Protein AF-A0A7F8RNU0-F1 (afdb_monomer)

Radius of gyration: 27.15 Å; Cα contacts (8 Å, |Δi|>4): 788; chains: 1; bounding box: 75×81×70 Å

Mean predicted aligned error: 13.47 Å

InterPro domains:
  IPR001680 WD40 repeat [PS50082] (2-45)
  IPR001680 WD40 repeat [SM00320] (1-36)
  IPR001680 WD40 repeat [SM00320] (39-79)
  IPR001680 WD40 repeat [SM00320] (93-129)
  IPR011990 Tetratricopeptide-like helical domain superfamily [G3DSA:1.25.40.10] (278-397)
  IPR011990 Tetratricopeptide-like helical domain superfamily [SSF48452] (275-382)
  IPR015943 WD40/YVTN repeat-like-containing domain superfamily [G3DSA:2.130.10.10] (1-255)
  IPR019734 Tetratricopeptide repeat [SM00028] (278-311)
  IPR019734 Tetratricopeptide repeat [SM00028] (312-348)
  IPR019734 Tetratricopeptide repeat [SM00028] (349-382)
  IPR036322 WD40-repeat-containing domain superfamily [SSF50978] (3-226)
  IPR045151 DDB1- and CUL4-associated factor 8-like [PTHR15574] (1-467)

Structure (mmCIF, N/CA/C/O backbone):
data_AF-A0A7F8RNU0-F1
#
_entry.id   AF-A0A7F8RNU0-F1
#
loop_
_atom_site.group_PDB
_atom_site.id
_atom_site.type_symbol
_atom_site.label_atom_id
_atom_site.label_alt_id
_atom_site.label_comp_id
_atom_site.label_asym_id
_atom_site.label_entity_id
_atom_site.label_seq_id
_atom_site.pdbx_PDB_ins_code
_atom_site.Cartn_x
_atom_site.Cartn_y
_atom_site.Cartn_z
_atom_site.occupancy
_atom_site.B_iso_or_equiv
_atom_site.auth_seq_id
_atom_site.auth_comp_id
_atom_site.auth_asym_id
_atom_site.auth_atom_id
_atom_site.pdbx_PDB_model_num
ATOM 1 N N . MET A 1 1 ? -29.203 -12.221 20.065 1.00 79.94 1 MET A N 1
ATOM 2 C CA . MET A 1 1 ? -28.658 -11.091 20.842 1.00 79.94 1 MET A CA 1
ATOM 3 C C . MET A 1 1 ? -29.037 -9.826 20.106 1.00 79.94 1 MET A C 1
ATOM 5 O O . MET A 1 1 ? -28.846 -9.784 18.897 1.00 79.94 1 MET A O 1
ATOM 9 N N . HIS A 1 2 ? -29.593 -8.843 20.807 1.00 87.38 2 HIS A N 1
ATOM 10 C CA . HIS A 1 2 ? -29.792 -7.504 20.264 1.00 87.38 2 HIS A CA 1
ATOM 11 C C . HIS A 1 2 ? -28.558 -6.674 20.630 1.00 87.38 2 HIS A C 1
ATOM 13 O O . HIS A 1 2 ? -28.240 -6.562 21.807 1.00 87.38 2 HIS A O 1
ATOM 19 N N . THR A 1 3 ? -27.834 -6.134 19.648 1.00 90.38 3 THR A N 1
ATOM 20 C CA . THR A 1 3 ? -26.552 -5.442 19.896 1.00 90.38 3 THR A CA 1
ATOM 21 C C . THR A 1 3 ? -26.722 -4.040 20.478 1.00 90.38 3 THR A C 1
ATOM 23 O O . THR A 1 3 ? -25.740 -3.430 20.885 1.00 90.38 3 THR A O 1
ATOM 26 N N . GLY A 1 4 ? -27.938 -3.486 20.465 1.00 93.38 4 GLY A N 1
ATOM 27 C CA . GLY A 1 4 ? -28.230 -2.146 20.986 1.00 93.38 4 GLY A CA 1
ATOM 28 C C . GLY A 1 4 ? -27.726 -0.992 20.111 1.00 93.38 4 GLY A C 1
ATOM 29 O O . GLY A 1 4 ? -27.925 0.163 20.477 1.00 93.38 4 GLY A O 1
ATOM 30 N N . HIS A 1 5 ? -27.090 -1.281 18.972 1.00 97.00 5 HIS A N 1
ATOM 31 C CA . HIS A 1 5 ? -26.691 -0.256 18.010 1.00 97.00 5 HIS A CA 1
ATOM 32 C C . HIS A 1 5 ? -27.904 0.317 17.274 1.00 97.00 5 HIS A C 1
ATOM 34 O O . HIS A 1 5 ? -28.829 -0.420 16.930 1.00 97.00 5 HIS A O 1
ATOM 40 N N . THR A 1 6 ? -27.884 1.621 17.002 1.00 96.88 6 THR A N 1
ATOM 41 C CA . THR A 1 6 ? -28.970 2.321 16.285 1.00 96.88 6 THR A CA 1
ATOM 42 C C . THR A 1 6 ? -28.672 2.543 14.802 1.00 96.88 6 THR A C 1
ATOM 44 O O . THR A 1 6 ? -29.511 3.072 14.075 1.00 96.88 6 THR A O 1
ATOM 47 N N . ALA A 1 7 ? -27.487 2.141 14.340 1.00 96.50 7 ALA A N 1
ATOM 48 C CA . ALA A 1 7 ? -27.048 2.276 12.957 1.00 96.50 7 ALA A CA 1
ATOM 49 C C . ALA A 1 7 ? -26.120 1.114 12.546 1.00 96.50 7 ALA A C 1
ATOM 51 O O . ALA A 1 7 ? -25.804 0.238 13.352 1.00 96.50 7 ALA A O 1
ATOM 52 N N . ASN A 1 8 ? -25.685 1.099 11.280 1.00 95.69 8 ASN A N 1
ATOM 53 C CA . ASN A 1 8 ? -24.896 0.004 10.703 1.00 95.69 8 ASN A CA 1
ATOM 54 C C . ASN A 1 8 ? -23.629 -0.304 11.513 1.00 95.69 8 ASN A C 1
ATOM 56 O O . ASN A 1 8 ? -22.833 0.588 11.806 1.00 95.69 8 ASN A O 1
ATOM 60 N N . ILE A 1 9 ? -23.413 -1.586 11.804 1.00 96.12 9 ILE A N 1
ATOM 61 C CA . ILE A 1 9 ? -22.191 -2.082 12.441 1.00 96.12 9 ILE A CA 1
ATOM 62 C C . ILE A 1 9 ? -21.111 -2.223 11.368 1.00 96.12 9 ILE A C 1
ATOM 64 O O . ILE A 1 9 ? -21.316 -2.918 10.375 1.00 96.12 9 ILE A O 1
ATOM 68 N N . PHE A 1 10 ? -19.962 -1.577 11.565 1.00 94.38 10 PHE A N 1
ATOM 69 C CA . PHE A 1 10 ? -18.853 -1.610 10.604 1.00 94.38 10 PHE A CA 1
ATOM 70 C C . PHE A 1 10 ? -17.757 -2.602 10.983 1.00 94.38 10 PHE A C 1
ATOM 72 O O . PHE A 1 10 ? -17.038 -3.086 10.111 1.00 94.38 10 PHE A O 1
ATOM 79 N N . SER A 1 11 ? -17.609 -2.914 12.271 1.00 95.69 11 SER A N 1
ATOM 80 C CA . SER A 1 11 ? -16.560 -3.815 12.732 1.00 95.69 11 SER A CA 1
ATOM 81 C C . SER A 1 11 ? -17.026 -4.665 13.898 1.00 95.69 11 SER A C 1
ATOM 83 O O . SER A 1 11 ? -17.658 -4.175 14.831 1.00 95.69 11 SER A O 1
ATOM 85 N N . VAL A 1 12 ? -16.636 -5.936 13.858 1.00 95.44 12 VAL A N 1
ATOM 86 C CA . VAL A 1 12 ? -16.916 -6.935 14.888 1.00 95.44 12 VAL A CA 1
ATOM 87 C C . VAL A 1 12 ? -15.641 -7.736 15.146 1.00 95.44 12 VAL A C 1
ATOM 89 O O . VAL A 1 12 ? -14.986 -8.174 14.195 1.00 95.44 12 VAL A O 1
ATOM 92 N N . LYS A 1 13 ? -15.261 -7.917 16.413 1.00 95.81 13 LYS A N 1
ATOM 93 C CA . LYS A 1 13 ? -14.091 -8.712 16.815 1.00 95.81 13 LYS A CA 1
ATOM 94 C C . LYS A 1 13 ? -14.365 -9.488 18.095 1.00 95.81 13 LYS A C 1
ATOM 96 O O . LYS A 1 13 ? -14.927 -8.944 19.036 1.00 95.81 13 LYS A O 1
ATOM 101 N N . PHE A 1 14 ? -13.909 -10.735 18.141 1.00 95.50 14 PHE A N 1
ATOM 102 C CA . PHE A 1 14 ? -13.801 -11.466 19.397 1.00 95.50 14 PHE A CA 1
ATOM 103 C C . PHE A 1 14 ? -12.598 -10.963 20.188 1.00 95.50 14 PHE A C 1
ATOM 105 O O . PHE A 1 14 ? -11.532 -10.690 19.619 1.00 95.50 14 PHE A O 1
ATOM 112 N N . LEU A 1 15 ? -12.776 -10.852 21.500 1.00 94.88 15 LEU A N 1
ATOM 113 C CA . LEU A 1 15 ? -11.677 -10.585 22.411 1.00 94.88 15 LEU A CA 1
ATOM 114 C C . LEU A 1 15 ? -10.845 -11.873 22.586 1.00 94.88 15 LEU A C 1
ATOM 116 O O . LEU A 1 15 ? -11.411 -12.923 22.910 1.00 94.88 15 LEU A O 1
ATOM 120 N N . PRO A 1 16 ? -9.520 -11.838 22.354 1.00 92.12 16 PRO A N 1
ATOM 121 C CA . PRO A 1 16 ? -8.661 -13.007 22.501 1.00 92.12 16 PRO A CA 1
ATOM 122 C C . PRO A 1 16 ? -8.714 -13.587 23.916 1.00 92.12 16 PRO A C 1
ATOM 124 O O . PRO A 1 16 ? -8.905 -12.863 24.887 1.00 92.12 16 PRO A O 1
ATOM 127 N N . HIS A 1 17 ? -8.521 -14.902 24.033 1.00 89.25 17 HIS A N 1
ATOM 128 C CA . HIS A 1 17 ? -8.517 -15.642 25.306 1.00 89.25 17 HIS A CA 1
ATOM 129 C C . HIS A 1 17 ? -9.829 -15.620 26.109 1.00 89.25 17 HIS A C 1
ATOM 131 O O . HIS A 1 17 ? -9.900 -16.243 27.163 1.00 89.25 17 HIS A O 1
ATOM 137 N N . ALA A 1 18 ? -10.896 -15.015 25.583 1.00 88.44 18 ALA A N 1
ATOM 138 C CA . ALA A 1 18 ? -12.219 -15.029 26.200 1.00 88.44 18 ALA A CA 1
ATOM 139 C C . ALA A 1 18 ? -13.059 -16.272 25.838 1.00 88.44 18 ALA A C 1
ATOM 141 O O . ALA A 1 18 ? -14.251 -16.297 26.123 1.00 88.44 18 ALA A O 1
ATOM 142 N N . GLY A 1 19 ? -12.485 -17.285 25.175 1.00 86.81 19 GLY A N 1
ATOM 143 C CA . GLY A 1 19 ? -13.211 -18.496 24.758 1.00 86.81 19 GLY A CA 1
ATOM 144 C C . GLY A 1 19 ? -14.396 -18.205 23.832 1.00 86.81 19 GLY A C 1
ATOM 145 O O . GLY A 1 19 ? -15.464 -18.777 24.017 1.00 86.81 19 GLY A O 1
ATOM 146 N N . ASP A 1 20 ? -14.229 -17.248 22.913 1.00 89.38 20 ASP A N 1
ATOM 147 C CA . ASP A 1 20 ? -15.269 -16.737 22.007 1.00 89.38 20 ASP A CA 1
ATOM 148 C C . ASP A 1 20 ? -16.535 -16.220 22.719 1.00 89.38 20 ASP A C 1
ATOM 150 O O . ASP A 1 20 ? -17.589 -16.069 22.108 1.00 89.38 20 ASP A O 1
ATOM 154 N N . ARG A 1 21 ? -16.436 -15.905 24.017 1.00 93.69 21 ARG A N 1
ATOM 155 C CA . ARG A 1 21 ? -17.537 -15.369 24.826 1.00 93.69 21 ARG A CA 1
ATOM 156 C C . ARG A 1 21 ? -17.732 -13.874 24.633 1.00 93.69 21 ARG A C 1
ATOM 158 O O . ARG A 1 21 ? -18.865 -13.406 24.575 1.00 93.69 21 ARG A O 1
ATOM 165 N N . ILE A 1 22 ? -16.632 -13.123 24.591 1.00 95.75 22 ILE A N 1
ATOM 166 C CA . ILE A 1 22 ? -16.671 -11.662 24.553 1.00 95.75 22 ILE A CA 1
ATOM 167 C C . ILE A 1 22 ? -16.546 -11.170 23.113 1.00 95.75 22 ILE A C 1
ATOM 169 O O . ILE A 1 22 ? -15.553 -11.437 22.428 1.00 95.75 22 ILE A O 1
ATOM 173 N N . LEU A 1 23 ? -17.558 -10.423 22.677 1.00 95.88 23 LEU A N 1
ATOM 174 C CA . LEU A 1 23 ? -17.668 -9.849 21.342 1.00 95.88 23 LEU A CA 1
ATOM 175 C C . LEU A 1 23 ? -17.663 -8.323 21.428 1.00 95.88 23 LEU A C 1
ATOM 177 O O . LEU A 1 23 ? -18.427 -7.742 22.187 1.00 95.88 23 LEU A O 1
ATOM 181 N N . ILE A 1 24 ? -16.847 -7.664 20.616 1.00 97.56 24 ILE A N 1
ATOM 182 C CA . ILE A 1 24 ? -16.753 -6.205 20.551 1.00 97.56 24 ILE A CA 1
ATOM 183 C C . ILE A 1 24 ? -17.300 -5.739 19.206 1.00 97.56 24 ILE A C 1
ATOM 185 O O . ILE A 1 24 ? -16.924 -6.280 18.161 1.00 97.56 24 ILE A O 1
ATOM 189 N N . THR A 1 25 ? -18.162 -4.726 19.221 1.00 97.81 25 THR A N 1
ATOM 190 C CA . THR A 1 25 ? -18.773 -4.147 18.020 1.00 97.81 25 THR A CA 1
ATOM 191 C C . THR A 1 25 ? -18.591 -2.635 17.984 1.00 97.81 25 THR A C 1
ATOM 193 O O . THR A 1 25 ? -18.739 -1.965 19.001 1.00 97.81 25 THR A O 1
ATOM 196 N N . GLY A 1 26 ? -18.274 -2.094 16.807 1.00 97.81 26 GLY A N 1
ATOM 197 C CA . GLY A 1 26 ? -18.221 -0.655 16.540 1.00 97.81 26 GLY A CA 1
ATOM 198 C C . GLY A 1 26 ? -19.107 -0.298 15.349 1.00 97.81 26 GLY A C 1
ATOM 199 O O . GLY A 1 26 ? -19.134 -1.039 14.356 1.00 97.81 26 GLY A O 1
ATOM 200 N N . ALA A 1 27 ? -19.845 0.806 15.449 1.00 97.69 27 ALA A N 1
ATOM 201 C CA . ALA A 1 27 ? -20.904 1.132 14.499 1.00 97.69 27 ALA A CA 1
ATOM 202 C C . ALA A 1 27 ? -20.966 2.615 14.091 1.00 97.69 27 ALA A C 1
ATOM 204 O O . ALA A 1 27 ? -20.231 3.481 14.573 1.00 97.69 27 ALA A O 1
ATOM 205 N N . ALA A 1 28 ? -21.871 2.894 13.151 1.00 97.56 28 ALA A N 1
ATOM 206 C CA . ALA A 1 28 ? -22.165 4.219 12.615 1.00 97.56 28 ALA A CA 1
ATOM 207 C C . ALA A 1 28 ? -22.868 5.162 13.608 1.00 97.56 28 ALA A C 1
ATOM 209 O O . ALA A 1 28 ? -23.000 6.343 13.319 1.00 97.56 28 ALA A O 1
ATOM 210 N N . ASP A 1 29 ? -23.312 4.663 14.758 1.00 97.62 29 ASP A N 1
ATOM 211 C CA . ASP A 1 29 ? -23.909 5.457 15.838 1.00 97.62 29 ASP A CA 1
ATOM 212 C C . ASP A 1 29 ? -22.857 6.068 16.785 1.00 97.62 29 ASP A C 1
ATOM 214 O O . ASP A 1 29 ? -23.199 6.556 17.861 1.00 97.62 29 ASP A O 1
ATOM 218 N N . SER A 1 30 ? -21.581 6.019 16.384 1.00 97.62 30 SER A N 1
ATOM 219 C CA . SER A 1 30 ? -20.412 6.487 17.139 1.00 97.62 30 SER A CA 1
ATOM 220 C C . SER A 1 30 ? -20.143 5.709 18.433 1.00 97.62 30 SER A C 1
ATOM 222 O O . SER A 1 30 ? -19.354 6.149 19.269 1.00 97.62 30 SER A O 1
ATOM 224 N N . LYS A 1 31 ? -20.763 4.533 18.614 1.00 97.38 31 LYS A N 1
ATOM 225 C CA . LYS A 1 31 ? -20.606 3.724 19.827 1.00 97.38 31 LYS A CA 1
ATOM 226 C C . LYS A 1 31 ? -19.749 2.488 19.608 1.00 97.38 31 LYS A C 1
ATOM 228 O O . LYS A 1 31 ? -19.704 1.898 18.524 1.00 97.38 31 LYS A O 1
ATOM 233 N N . VAL A 1 32 ? -19.119 2.069 20.702 1.00 97.81 32 VAL A N 1
ATOM 234 C CA . VAL A 1 32 ? -18.462 0.771 20.836 1.00 97.81 32 VAL A CA 1
ATOM 235 C C . VAL A 1 32 ? -19.150 -0.016 21.937 1.00 97.81 32 VAL A C 1
ATOM 237 O O . VAL A 1 32 ? -19.241 0.448 23.072 1.00 97.81 32 VAL A O 1
ATOM 240 N N . HIS A 1 33 ? -19.639 -1.205 21.609 1.00 96.94 33 HIS A N 1
ATOM 241 C CA . HIS A 1 33 ? -20.289 -2.095 22.562 1.00 96.94 33 HIS A CA 1
ATOM 242 C C . HIS A 1 33 ? -19.443 -3.343 22.799 1.00 96.94 33 HIS A C 1
ATOM 244 O O . HIS A 1 33 ? -18.799 -3.862 21.885 1.00 96.94 33 HIS A O 1
ATOM 250 N N . VAL A 1 34 ? -19.476 -3.834 24.033 1.00 96.19 34 VAL A N 1
ATOM 251 C CA . VAL A 1 34 ? -18.867 -5.099 24.440 1.00 96.19 34 VAL A CA 1
ATOM 252 C C . VAL A 1 34 ? -19.984 -5.996 24.926 1.00 96.19 34 VAL A C 1
ATOM 254 O O . VAL A 1 34 ? -20.756 -5.617 25.806 1.00 96.19 34 VAL A O 1
ATOM 257 N N . HIS A 1 35 ? -20.076 -7.176 24.336 1.00 96.00 35 HIS A N 1
ATOM 258 C CA . HIS A 1 35 ? -21.140 -8.131 24.574 1.00 96.00 35 HIS A CA 1
ATOM 259 C C . HIS A 1 35 ? -20.581 -9.408 25.160 1.00 96.00 35 HIS A C 1
ATOM 261 O O . HIS A 1 35 ? -19.512 -9.872 24.766 1.00 96.00 35 HIS A O 1
ATOM 267 N N . ASP A 1 36 ? -21.358 -10.005 26.047 1.00 94.94 36 ASP A N 1
ATOM 268 C CA . ASP A 1 36 ? -21.119 -11.341 26.555 1.00 94.94 36 ASP A CA 1
ATOM 269 C C . ASP A 1 36 ? -22.140 -12.289 25.925 1.00 94.94 36 ASP A C 1
ATOM 271 O O . ASP A 1 36 ? -23.346 -12.210 26.169 1.00 94.94 36 ASP A O 1
ATOM 275 N N . LEU A 1 37 ? -21.655 -13.180 25.063 1.00 94.19 37 LEU A N 1
ATOM 276 C CA . LEU A 1 37 ? -22.486 -14.112 24.307 1.00 94.19 37 LEU A CA 1
ATOM 277 C C . LEU A 1 37 ? -23.078 -15.228 25.173 1.00 94.19 37 LEU A C 1
ATOM 279 O O . LEU A 1 37 ? -24.090 -15.806 24.771 1.00 94.19 37 LEU A O 1
ATOM 283 N N . THR A 1 38 ? -22.512 -15.503 26.352 1.00 93.06 38 THR A N 1
ATOM 284 C CA . THR A 1 38 ? -23.063 -16.496 27.285 1.00 93.06 38 THR A CA 1
ATOM 285 C C . THR A 1 38 ? -24.383 -16.003 27.864 1.00 93.06 38 THR A C 1
ATOM 287 O O . THR A 1 38 ? -25.374 -16.730 27.839 1.00 93.06 38 THR A O 1
ATOM 290 N N . VAL A 1 39 ? -24.416 -14.750 28.332 1.00 92.75 39 VAL A N 1
ATOM 291 C CA . VAL A 1 39 ? -25.641 -14.118 28.864 1.00 92.75 39 VAL A CA 1
ATOM 292 C C . VAL A 1 39 ? -26.485 -13.447 27.777 1.00 92.75 39 VAL A C 1
ATOM 294 O O . VAL A 1 39 ? -27.658 -13.168 27.986 1.00 92.75 39 VAL A O 1
ATOM 297 N N . LYS A 1 40 ? -25.920 -13.272 26.578 1.00 92.69 40 LYS A N 1
ATOM 298 C CA . LYS A 1 40 ? -26.527 -12.627 25.404 1.00 92.69 40 LYS A CA 1
ATOM 299 C C . LYS A 1 40 ? -26.844 -11.139 25.591 1.00 92.69 40 LYS A C 1
ATOM 301 O O . LYS A 1 40 ? -27.747 -10.624 24.926 1.00 92.69 40 LYS A O 1
ATOM 306 N N . GLU A 1 41 ? -26.052 -10.453 26.409 1.00 93.25 41 GLU A N 1
ATOM 307 C CA . GLU A 1 41 ? -26.243 -9.046 26.771 1.00 93.25 41 GLU A CA 1
ATOM 308 C C . GLU A 1 41 ? -25.029 -8.177 26.434 1.00 93.25 41 GLU A C 1
ATOM 310 O O . GLU A 1 41 ? -23.896 -8.653 26.322 1.00 93.25 41 GLU A O 1
ATOM 315 N N . THR A 1 42 ? -25.279 -6.876 26.290 1.00 94.38 42 THR A N 1
ATOM 316 C CA . THR A 1 42 ? -24.241 -5.848 26.208 1.00 94.38 42 THR A CA 1
ATOM 317 C C . THR A 1 42 ? -23.791 -5.479 27.619 1.00 94.38 42 THR A C 1
ATOM 319 O O . THR A 1 42 ? -24.563 -4.913 28.386 1.00 94.38 42 THR A O 1
ATOM 322 N N . ILE A 1 43 ? -22.536 -5.780 27.950 1.00 92.56 43 ILE A N 1
ATOM 323 C CA . ILE A 1 43 ? -21.952 -5.542 29.277 1.00 92.56 43 ILE A CA 1
ATOM 324 C C . ILE A 1 43 ? -21.297 -4.160 29.396 1.00 92.56 43 ILE A C 1
ATOM 326 O O . ILE A 1 43 ? -21.297 -3.570 30.473 1.00 92.56 43 ILE A O 1
ATOM 330 N N . HIS A 1 44 ? -20.790 -3.607 28.289 1.00 93.69 44 HIS A N 1
ATOM 331 C CA . HIS A 1 44 ? -20.276 -2.238 28.241 1.00 93.69 44 HIS A CA 1
ATOM 332 C C . HIS A 1 44 ? -20.742 -1.515 26.981 1.00 93.69 44 HIS A C 1
ATOM 334 O O . HIS A 1 44 ? -20.802 -2.092 25.895 1.00 93.69 44 HIS A O 1
ATOM 340 N N . MET A 1 45 ? -21.011 -0.221 27.132 1.00 94.25 45 MET A N 1
ATOM 341 C CA . MET A 1 45 ? -21.298 0.708 26.045 1.00 94.25 45 MET A CA 1
ATOM 342 C C . MET A 1 45 ? -20.427 1.946 26.237 1.00 94.25 45 MET A C 1
ATOM 344 O O . MET A 1 45 ? -20.563 2.649 27.238 1.00 94.25 45 MET A O 1
ATOM 348 N N . PHE A 1 46 ? -19.581 2.221 25.251 1.00 96.12 46 PHE A N 1
ATOM 349 C CA . PHE A 1 46 ? -18.728 3.399 25.191 1.00 96.12 46 PHE A CA 1
ATOM 350 C C . PHE A 1 46 ? -19.222 4.330 24.084 1.00 96.12 46 PHE A C 1
ATOM 352 O O . PHE A 1 46 ? -19.418 3.898 22.947 1.00 96.12 46 PHE A O 1
ATOM 359 N N . GLY A 1 47 ? -19.415 5.605 24.417 1.00 95.00 47 GLY A N 1
ATOM 360 C CA . GLY A 1 47 ? -19.906 6.641 23.501 1.00 95.00 47 GLY A CA 1
ATOM 361 C C . GLY A 1 47 ? -18.946 7.820 23.362 1.00 95.00 47 GLY A C 1
ATOM 362 O O . GLY A 1 47 ? -19.397 8.939 23.159 1.00 95.00 47 GLY A O 1
ATOM 363 N N . ASP A 1 48 ? -17.642 7.593 23.552 1.00 94.56 48 ASP A N 1
ATOM 364 C CA . ASP A 1 48 ? -16.657 8.682 23.576 1.00 94.56 48 ASP A CA 1
ATOM 365 C C . ASP A 1 48 ? -16.230 9.169 22.176 1.00 94.56 48 ASP A C 1
ATOM 367 O O . ASP A 1 48 ? -15.610 10.227 22.053 1.00 94.56 48 ASP A O 1
ATOM 371 N N . HIS A 1 49 ? -16.494 8.394 21.120 1.00 96.56 49 HIS A N 1
ATOM 372 C CA . HIS A 1 49 ? -16.265 8.841 19.747 1.00 96.56 49 HIS A CA 1
ATOM 373 C C . HIS A 1 49 ? -17.352 9.829 19.321 1.00 96.56 49 HIS A C 1
ATOM 375 O O . HIS A 1 49 ? -18.524 9.664 19.657 1.00 96.56 49 HIS A O 1
ATOM 381 N N . THR A 1 50 ? -16.976 10.844 18.545 1.00 96.50 50 THR A N 1
ATOM 382 C CA . THR A 1 50 ? -17.924 11.862 18.050 1.00 96.50 50 THR A CA 1
ATOM 383 C C . THR A 1 50 ? -18.418 11.571 16.635 1.00 96.50 50 THR A C 1
ATOM 385 O O . THR A 1 50 ? -19.355 12.211 16.162 1.00 96.50 50 THR A O 1
ATOM 388 N N . ASN A 1 51 ? -17.832 10.574 15.969 1.00 96.94 51 ASN A N 1
ATOM 389 C CA . ASN A 1 51 ? -18.183 10.159 14.617 1.00 96.94 51 ASN A CA 1
ATOM 390 C C . ASN A 1 51 ? -18.144 8.623 14.480 1.00 96.94 51 ASN A C 1
ATOM 392 O O . ASN A 1 51 ? -17.777 7.899 15.407 1.00 96.94 51 ASN A O 1
ATOM 396 N N . ARG A 1 52 ? -18.527 8.115 13.306 1.00 97.44 52 ARG A N 1
ATOM 397 C CA . ARG A 1 52 ? -18.724 6.688 13.022 1.00 97.44 52 ARG A CA 1
ATOM 398 C C . ARG A 1 52 ? -17.474 5.860 13.327 1.00 97.44 52 ARG A C 1
ATOM 400 O O . ARG A 1 52 ? -16.401 6.132 12.785 1.00 97.44 52 ARG A O 1
ATOM 407 N N . VAL A 1 53 ? -17.635 4.784 14.098 1.00 98.00 53 VAL A N 1
ATOM 408 C CA . VAL A 1 53 ? -16.549 3.850 14.424 1.00 98.00 53 VAL A CA 1
ATOM 409 C C . VAL A 1 53 ? -16.366 2.861 13.283 1.00 98.00 53 VAL A C 1
ATOM 411 O O . VAL A 1 53 ? -17.258 2.069 12.989 1.00 98.00 53 VAL A O 1
ATOM 414 N N . LYS A 1 54 ? -15.203 2.884 12.634 1.00 95.69 54 LYS A N 1
ATOM 415 C CA . LYS A 1 54 ? -14.937 2.103 11.419 1.00 95.69 54 LYS A CA 1
ATOM 416 C C . LYS A 1 54 ? -14.274 0.766 11.672 1.00 95.69 54 LYS A C 1
ATOM 418 O O . LYS A 1 54 ? -14.585 -0.202 10.981 1.00 95.69 54 LYS A O 1
ATOM 423 N N . ARG A 1 55 ? -13.357 0.691 12.638 1.00 96.81 55 ARG A N 1
ATOM 424 C CA . ARG A 1 55 ? -12.603 -0.540 12.893 1.00 96.81 55 ARG A CA 1
ATOM 425 C C . ARG A 1 55 ? -12.339 -0.746 14.369 1.00 96.81 55 ARG A C 1
ATOM 427 O O . ARG A 1 55 ? -12.016 0.198 15.075 1.00 96.81 55 ARG A O 1
ATOM 434 N N . ILE A 1 56 ? -12.433 -2.004 14.782 1.00 97.81 56 ILE A N 1
ATOM 435 C CA . ILE A 1 56 ? -11.970 -2.516 16.068 1.00 97.81 56 ILE A CA 1
ATOM 436 C C . ILE A 1 56 ? -10.762 -3.416 15.805 1.00 97.81 56 ILE A C 1
ATOM 438 O O . ILE A 1 56 ? -10.799 -4.249 14.891 1.00 97.81 56 ILE A O 1
ATOM 442 N N . ALA A 1 57 ? -9.716 -3.290 16.618 1.00 97.38 57 ALA A N 1
ATOM 443 C CA . ALA A 1 57 ? -8.646 -4.276 16.676 1.00 97.38 57 ALA A CA 1
ATOM 444 C C . ALA A 1 57 ? -8.453 -4.796 18.093 1.00 97.38 57 ALA A C 1
ATOM 446 O O . ALA A 1 57 ? -8.610 -4.081 19.079 1.00 97.38 57 ALA A O 1
ATOM 447 N N . THR A 1 58 ? -8.068 -6.060 18.157 1.00 96.12 58 THR A N 1
ATOM 448 C CA . THR A 1 58 ? -7.675 -6.759 19.370 1.00 96.12 58 THR A CA 1
ATOM 449 C C . THR A 1 58 ? -6.266 -7.300 19.176 1.00 96.12 58 THR A C 1
ATOM 451 O O . THR A 1 58 ? -5.773 -7.394 18.047 1.00 96.12 58 THR A O 1
ATOM 454 N N . ALA A 1 59 ? -5.602 -7.640 20.273 1.00 93.44 59 ALA A N 1
ATOM 455 C CA . ALA A 1 59 ? -4.236 -8.133 20.260 1.00 93.44 59 ALA A CA 1
ATOM 456 C C . ALA A 1 59 ? -4.151 -9.441 21.056 1.00 93.44 59 ALA A C 1
ATOM 458 O O . ALA A 1 59 ? -4.629 -9.465 22.190 1.00 93.44 59 ALA A O 1
ATOM 459 N N . PRO A 1 60 ? -3.538 -10.512 20.512 1.00 89.62 60 PRO A N 1
ATOM 460 C CA . PRO A 1 60 ? -3.391 -11.782 21.219 1.00 89.62 60 PRO A CA 1
ATOM 461 C C . PRO A 1 60 ? -2.855 -11.646 22.650 1.00 89.62 60 PRO A C 1
ATOM 463 O O . PRO A 1 60 ? -3.439 -12.202 23.567 1.00 89.62 60 PRO A O 1
ATOM 466 N N . MET A 1 61 ? -1.801 -10.856 22.874 1.00 90.00 61 MET A N 1
ATOM 467 C CA . MET A 1 61 ? -1.180 -10.744 24.203 1.00 90.00 61 MET A CA 1
ATOM 468 C C . MET A 1 61 ? -1.845 -9.734 25.146 1.00 90.00 61 MET A C 1
ATOM 470 O O . MET A 1 61 ? -1.394 -9.581 26.279 1.00 90.00 61 MET A O 1
ATOM 474 N N . TRP A 1 62 ? -2.927 -9.075 24.722 1.00 89.31 62 TRP A N 1
ATOM 475 C CA . TRP A 1 62 ? -3.661 -8.112 25.545 1.00 89.31 62 TRP A CA 1
ATOM 476 C C . TRP A 1 62 ? -5.124 -8.545 25.703 1.00 89.31 62 TRP A C 1
ATOM 478 O O . TRP A 1 62 ? -6.012 -7.998 25.052 1.00 89.31 62 TRP A O 1
ATOM 488 N N . PRO A 1 63 ? -5.406 -9.528 26.576 1.00 88.56 63 PRO A N 1
ATOM 489 C CA . PRO A 1 63 ? -6.708 -10.193 26.634 1.00 88.56 63 PRO A CA 1
ATOM 490 C C . PRO A 1 63 ? -7.846 -9.302 27.139 1.00 88.56 63 PRO A C 1
ATOM 492 O O . PRO A 1 63 ? -8.998 -9.670 26.983 1.00 88.56 63 PRO A O 1
ATOM 495 N N . ASN A 1 64 ? -7.544 -8.148 27.741 1.00 91.94 64 ASN A N 1
ATOM 496 C CA . ASN A 1 64 ? -8.547 -7.214 28.260 1.00 91.94 64 ASN A CA 1
ATOM 497 C C . ASN A 1 64 ? -8.498 -5.845 27.577 1.00 91.94 64 ASN A C 1
ATOM 499 O O . ASN A 1 64 ? -9.234 -4.945 27.975 1.00 91.94 64 ASN A O 1
ATOM 503 N N . THR A 1 65 ? -7.635 -5.675 26.574 1.00 93.94 65 THR A N 1
ATOM 504 C CA . THR A 1 65 ? -7.426 -4.386 25.915 1.00 93.94 65 THR A CA 1
ATOM 505 C C . THR A 1 65 ? -7.757 -4.490 24.438 1.00 93.94 65 THR A C 1
ATOM 507 O O . THR A 1 65 ? -7.402 -5.459 23.763 1.00 93.94 65 THR A O 1
ATOM 510 N N . PHE A 1 66 ? -8.433 -3.475 23.920 1.00 96.81 66 PHE A N 1
ATOM 511 C CA . PHE A 1 66 ? -8.713 -3.359 22.496 1.00 96.81 66 PHE A CA 1
ATOM 512 C C . PHE A 1 66 ? -8.671 -1.897 22.056 1.00 96.81 66 PHE A C 1
ATOM 514 O O . PHE A 1 66 ? -8.612 -0.982 22.880 1.00 96.81 66 PHE A O 1
ATOM 521 N N . TRP A 1 67 ? -8.693 -1.685 20.742 1.00 97.81 67 TRP A N 1
ATOM 522 C CA . TRP A 1 67 ? -8.608 -0.359 20.138 1.00 97.81 67 TRP A CA 1
ATOM 523 C C . TRP A 1 67 ? -9.703 -0.140 19.104 1.00 97.81 67 TRP A C 1
ATOM 525 O O . TRP A 1 67 ? -10.134 -1.086 18.438 1.00 97.81 67 TRP A O 1
ATOM 535 N N . SER A 1 68 ? -10.104 1.114 18.928 1.00 98.19 68 SER A N 1
ATOM 536 C CA . SER A 1 68 ? -11.031 1.549 17.883 1.00 98.19 68 SER A CA 1
ATOM 537 C C . SER A 1 68 ? -10.439 2.675 17.037 1.00 98.19 68 SER A C 1
ATOM 539 O O . SER A 1 68 ? -9.624 3.460 17.515 1.00 98.19 68 SER A O 1
ATOM 541 N N . ALA A 1 69 ? -10.867 2.753 15.776 1.00 97.81 69 ALA A N 1
ATOM 542 C CA . ALA A 1 69 ? -10.650 3.887 14.879 1.00 97.81 69 ALA A CA 1
ATOM 543 C C . ALA A 1 69 ? -12.001 4.416 14.419 1.00 97.81 69 ALA A C 1
ATOM 545 O O . ALA A 1 69 ? -12.862 3.626 14.008 1.00 97.81 69 ALA A O 1
ATOM 546 N N . ALA A 1 70 ? -12.153 5.736 14.422 1.00 97.19 70 ALA A N 1
ATOM 547 C CA . ALA A 1 70 ? -13.364 6.394 13.962 1.00 97.19 70 ALA A CA 1
ATOM 548 C C . ALA A 1 70 ? -13.082 7.595 13.050 1.00 97.19 70 ALA A C 1
ATOM 550 O O . ALA A 1 70 ? -11.977 8.134 12.967 1.00 97.19 70 ALA A O 1
ATOM 551 N N . GLU A 1 71 ? -14.130 8.037 12.360 1.00 95.81 71 GLU A N 1
ATOM 552 C CA . GLU A 1 71 ? -14.085 9.200 11.468 1.00 95.81 71 GLU A CA 1
ATOM 553 C C . GLU A 1 71 ? -13.961 10.546 12.203 1.00 95.81 71 GLU A C 1
ATOM 555 O O . GLU A 1 71 ? -14.025 11.594 11.577 1.00 95.81 71 GLU A O 1
ATOM 560 N N . ASP A 1 72 ? -13.782 10.544 13.523 1.00 94.25 72 ASP A N 1
ATOM 561 C CA . ASP A 1 72 ? -13.409 11.733 14.296 1.00 94.25 72 ASP A CA 1
ATOM 562 C C . ASP A 1 72 ? -11.887 11.958 14.316 1.00 94.25 72 ASP A C 1
ATOM 564 O O . ASP A 1 72 ? -11.405 12.894 14.944 1.00 94.25 72 ASP A O 1
ATOM 568 N N . GLY A 1 73 ? -11.127 11.091 13.636 1.00 91.19 73 GLY A N 1
ATOM 569 C CA . GLY A 1 73 ? -9.671 11.168 13.560 1.00 91.19 73 GLY A CA 1
ATOM 570 C C . GLY A 1 73 ? -8.965 10.557 14.770 1.00 91.19 73 GLY A C 1
ATOM 571 O O . GLY A 1 73 ? -7.738 10.617 14.849 1.00 91.19 73 GLY A O 1
ATOM 572 N N . LEU A 1 74 ? -9.700 9.936 15.696 1.00 93.56 74 LEU A N 1
ATOM 573 C CA . LEU A 1 74 ? -9.140 9.397 16.929 1.00 93.56 74 LEU A CA 1
ATOM 574 C C . LEU A 1 74 ? -8.946 7.881 16.854 1.00 93.56 74 LEU A C 1
ATOM 576 O O . LEU A 1 74 ? -9.785 7.133 16.340 1.00 93.56 74 LEU A O 1
ATOM 580 N N . ILE A 1 75 ? -7.844 7.426 17.450 1.00 95.62 75 ILE A N 1
ATOM 581 C CA . ILE A 1 75 ? -7.634 6.032 17.836 1.00 95.62 75 ILE A CA 1
ATOM 582 C C . ILE A 1 75 ? -7.766 5.949 19.348 1.00 95.62 75 ILE A C 1
ATOM 584 O O . ILE A 1 75 ? -6.988 6.576 20.070 1.00 95.62 75 ILE A O 1
ATOM 588 N N . ARG A 1 76 ? -8.733 5.174 19.836 1.00 94.75 76 ARG A N 1
ATOM 589 C CA . ARG A 1 76 ? -8.997 5.021 21.273 1.00 94.75 76 ARG A CA 1
ATOM 590 C C . ARG A 1 76 ? -8.597 3.636 21.762 1.00 94.75 76 ARG A C 1
ATOM 592 O O . ARG A 1 76 ? -8.674 2.667 21.011 1.00 94.75 76 ARG A O 1
ATOM 599 N N . GLN A 1 77 ? -8.154 3.563 23.011 1.00 94.81 77 GLN A N 1
ATOM 600 C CA . GLN A 1 77 ? -7.802 2.350 23.739 1.00 94.81 77 GLN A CA 1
ATOM 601 C C . GLN A 1 77 ? -8.809 2.125 24.869 1.00 94.81 77 GLN A C 1
ATOM 603 O O . GLN A 1 77 ? -9.219 3.067 25.548 1.00 94.81 77 GLN A O 1
ATOM 608 N N . TYR A 1 78 ? -9.180 0.867 25.069 1.00 95.31 78 TYR A N 1
ATOM 609 C CA . TYR A 1 78 ? -10.149 0.430 26.067 1.00 95.31 78 TYR A CA 1
ATOM 610 C C . TYR A 1 78 ? -9.509 -0.673 26.892 1.00 95.31 78 TYR A C 1
ATOM 612 O O . TYR A 1 78 ? -9.004 -1.630 26.308 1.00 95.31 78 TYR A O 1
ATOM 620 N N . ASP A 1 79 ? -9.550 -0.566 28.216 1.00 92.88 79 ASP A N 1
ATOM 621 C CA . ASP A 1 79 ? -9.125 -1.624 29.131 1.00 92.88 79 ASP A CA 1
ATOM 622 C C . ASP A 1 79 ? -10.318 -2.071 29.976 1.00 92.88 79 ASP A C 1
ATOM 624 O O . ASP A 1 79 ? -10.816 -1.328 30.815 1.00 92.88 79 ASP A O 1
ATOM 628 N N . LEU A 1 80 ? -10.781 -3.300 29.756 1.00 92.19 80 LEU A N 1
ATOM 629 C CA . LEU A 1 80 ? -11.952 -3.856 30.440 1.00 92.19 80 LEU A CA 1
ATOM 630 C C . LEU A 1 80 ? -11.716 -4.153 31.924 1.00 92.19 80 LEU A C 1
ATOM 632 O O . LEU A 1 80 ? -12.658 -4.487 32.639 1.00 92.19 80 LEU A O 1
ATOM 636 N N . ARG A 1 81 ? -10.468 -4.064 32.395 1.00 89.94 81 ARG A N 1
ATOM 637 C CA . ARG A 1 81 ? -10.145 -4.175 33.824 1.00 89.94 81 ARG A CA 1
ATOM 638 C C . ARG A 1 81 ? -10.401 -2.868 34.558 1.00 89.94 81 ARG A C 1
ATOM 640 O O . ARG A 1 81 ? -10.577 -2.877 35.774 1.00 89.94 81 ARG A O 1
ATOM 647 N N . GLU A 1 82 ? -10.376 -1.750 33.841 1.00 85.75 82 GLU A N 1
ATOM 648 C CA . GLU A 1 82 ? -10.683 -0.456 34.419 1.00 85.75 82 GLU A CA 1
ATOM 649 C C . GLU A 1 82 ? -12.196 -0.314 34.564 1.00 85.75 82 GLU A C 1
ATOM 651 O O . GLU A 1 82 ? -12.964 -0.592 33.649 1.00 85.75 82 GLU A O 1
ATOM 656 N N . ASN A 1 83 ? -12.645 0.163 35.724 1.00 72.75 83 ASN A N 1
ATOM 657 C CA . ASN A 1 83 ? -14.069 0.399 35.970 1.00 72.75 83 ASN A CA 1
ATOM 658 C C . ASN A 1 83 ? -14.569 1.713 35.328 1.00 72.75 83 ASN A C 1
ATOM 660 O O . ASN A 1 83 ? -15.642 2.218 35.665 1.00 72.75 83 ASN A O 1
ATOM 664 N N . SER A 1 84 ? -13.767 2.325 34.453 1.00 74.62 84 SER A N 1
ATOM 665 C CA . SER A 1 84 ? -14.136 3.554 33.767 1.00 74.62 84 SER A CA 1
ATOM 666 C C . SER A 1 84 ? -15.091 3.220 32.615 1.00 74.62 84 SER A C 1
ATOM 668 O O . SER A 1 84 ? -14.913 2.263 31.865 1.00 74.62 84 SER A O 1
ATOM 670 N N . LYS A 1 85 ? -16.144 4.026 32.449 1.00 76.69 85 LYS A N 1
ATOM 671 C CA . LYS A 1 85 ? -17.006 3.968 31.253 1.00 76.69 85 LYS A CA 1
ATOM 672 C C . LYS A 1 85 ? -16.419 4.772 30.088 1.00 76.69 85 LYS A C 1
ATOM 674 O O . LYS A 1 85 ? -17.144 5.111 29.158 1.00 76.69 85 LYS A O 1
ATOM 679 N N . HIS A 1 86 ? -15.132 5.099 30.170 1.00 84.19 86 HIS A N 1
ATOM 680 C CA . HIS A 1 86 ? -14.446 5.989 29.252 1.00 84.19 86 HIS A CA 1
ATOM 681 C C . HIS A 1 86 ? -13.234 5.296 28.659 1.00 84.19 86 HIS A C 1
ATOM 683 O O . HIS A 1 86 ? -12.540 4.527 29.311 1.00 84.19 86 HIS A O 1
ATOM 689 N N . SER A 1 87 ? -12.976 5.615 27.406 1.00 89.38 87 SER A N 1
ATOM 690 C CA . SER A 1 87 ? -11.788 5.182 26.686 1.00 89.38 87 SER A CA 1
ATOM 691 C C . SER A 1 87 ? -10.707 6.250 26.682 1.00 89.38 87 SER A C 1
ATOM 693 O O . SER A 1 87 ? -10.984 7.454 26.674 1.00 89.38 87 SER A O 1
ATOM 695 N N . GLU A 1 88 ? -9.454 5.814 26.619 1.00 89.88 88 GLU A N 1
ATOM 696 C CA . GLU A 1 88 ? -8.320 6.715 26.475 1.00 89.88 88 GLU A CA 1
ATOM 697 C C . GLU A 1 88 ? -8.055 7.001 24.994 1.00 89.88 88 GLU A C 1
ATOM 699 O O . GLU A 1 88 ? -7.951 6.088 24.178 1.00 89.88 88 GLU A O 1
ATOM 704 N N . VAL A 1 89 ? -7.885 8.270 24.622 1.00 90.06 89 VAL A N 1
ATOM 705 C CA . VAL A 1 89 ? -7.394 8.628 23.279 1.00 90.06 89 VAL A CA 1
ATOM 706 C C . VAL A 1 89 ? -5.935 8.205 23.186 1.00 90.06 89 VAL A C 1
ATOM 708 O O . VAL A 1 89 ? -5.118 8.785 23.887 1.00 90.06 89 VAL A O 1
ATOM 711 N N . LEU A 1 90 ? -5.589 7.208 22.373 1.00 89.31 90 LEU A N 1
ATOM 712 C CA . LEU A 1 90 ? -4.210 6.748 22.185 1.00 89.31 90 LEU A CA 1
ATOM 713 C C . LEU A 1 90 ? -3.470 7.605 21.152 1.00 89.31 90 LEU A C 1
ATOM 715 O O . LEU A 1 90 ? -2.338 8.015 21.399 1.00 89.31 90 LEU A O 1
ATOM 719 N N . ILE A 1 91 ? -4.110 7.867 20.009 1.00 89.75 91 ILE A N 1
ATOM 720 C CA . ILE A 1 91 ? -3.578 8.699 18.921 1.00 89.75 91 ILE A CA 1
ATOM 721 C C . ILE A 1 91 ? -4.673 9.675 18.510 1.00 89.75 91 ILE A C 1
ATOM 723 O O . ILE A 1 91 ? -5.790 9.253 18.214 1.00 89.75 91 ILE A O 1
ATOM 727 N N . ASP A 1 92 ? -4.333 10.958 18.455 1.00 89.25 92 ASP A N 1
ATOM 728 C CA . ASP A 1 92 ? -5.170 11.993 17.860 1.00 89.25 92 ASP A CA 1
ATOM 729 C C . ASP A 1 92 ? -4.564 12.384 16.512 1.00 89.25 92 ASP A C 1
ATOM 731 O O . ASP A 1 92 ? -3.498 12.992 16.457 1.00 89.25 92 ASP A O 1
ATOM 735 N N . LEU A 1 93 ? -5.189 11.976 15.405 1.00 85.44 93 LEU A N 1
ATOM 736 C CA . LEU A 1 93 ? -4.682 12.329 14.081 1.00 85.44 93 LEU A CA 1
ATOM 737 C C . LEU A 1 93 ? -5.000 13.779 13.716 1.00 85.44 93 LEU A C 1
ATOM 739 O O . LEU A 1 93 ? -4.324 14.312 12.838 1.00 85.44 93 LEU A O 1
ATOM 743 N N . THR A 1 94 ? -5.999 14.409 14.341 1.00 82.81 94 THR A N 1
ATOM 744 C CA . THR A 1 94 ? -6.455 15.759 13.980 1.00 82.81 94 THR A CA 1
ATOM 745 C C . THR A 1 94 ? -5.388 16.809 14.267 1.00 82.81 94 THR A C 1
ATOM 747 O O . THR A 1 94 ? -5.233 17.754 13.489 1.00 82.81 94 THR A O 1
ATOM 750 N N . GLU A 1 95 ? -4.580 16.582 15.307 1.00 71.56 95 GLU A N 1
ATOM 751 C CA . GLU A 1 95 ? -3.435 17.426 15.656 1.00 71.56 95 GLU A CA 1
ATOM 752 C C . GLU A 1 95 ? -2.338 17.400 14.580 1.00 71.56 95 GLU A C 1
ATOM 754 O O . GLU A 1 95 ? -1.689 18.413 14.337 1.00 71.56 95 GLU A O 1
ATOM 759 N N . TYR A 1 96 ? -2.143 16.263 13.900 1.00 66.75 96 TYR A N 1
ATOM 760 C CA . TYR A 1 96 ? -1.030 16.072 12.961 1.00 66.75 96 TYR A CA 1
ATOM 761 C C . TYR A 1 96 ? -1.441 16.189 11.490 1.00 66.75 96 TYR A C 1
ATOM 763 O O . TYR A 1 96 ? -0.693 16.699 10.666 1.00 66.75 96 TYR A O 1
ATOM 771 N N . CYS A 1 97 ? -2.614 15.677 11.133 1.00 72.12 97 CYS A N 1
ATOM 772 C CA . CYS A 1 97 ? -3.079 15.557 9.749 1.00 72.12 97 CYS A CA 1
ATOM 773 C C . CYS A 1 97 ? -4.164 16.590 9.396 1.00 72.12 97 CYS A C 1
ATOM 775 O O . CYS A 1 97 ? -4.642 16.605 8.261 1.00 72.12 97 CYS A O 1
ATOM 777 N N . GLY A 1 98 ? -4.547 17.445 10.349 1.00 73.12 98 GLY A N 1
ATOM 778 C CA . GLY A 1 98 ? -5.582 18.463 10.195 1.00 73.12 98 GLY A CA 1
ATOM 779 C C . GLY A 1 98 ? -6.963 18.006 10.668 1.00 73.12 98 GLY A C 1
ATOM 780 O O . GLY A 1 98 ? -7.264 16.819 10.753 1.00 73.12 98 GLY A O 1
ATOM 781 N N . GLN A 1 99 ? -7.837 18.978 10.937 1.00 77.69 99 GLN A N 1
ATOM 782 C CA . GLN A 1 99 ? -9.127 18.774 11.615 1.00 77.69 99 GLN A CA 1
ATOM 783 C C . GLN A 1 99 ? -10.141 17.896 10.863 1.00 77.69 99 GLN A C 1
ATOM 785 O O . GLN A 1 99 ? -11.103 17.435 11.462 1.00 77.69 99 GLN A O 1
ATOM 790 N N . LEU A 1 100 ? -9.951 17.682 9.559 1.00 82.06 100 LEU A N 1
ATOM 791 C CA . LEU A 1 100 ? -10.856 16.887 8.719 1.00 82.06 100 LEU A CA 1
ATOM 792 C C . LEU A 1 100 ? -10.337 15.465 8.464 1.00 82.06 100 LEU A C 1
ATOM 794 O O . LEU A 1 100 ? -10.873 14.760 7.612 1.00 82.06 100 LEU A O 1
ATOM 798 N N . VAL A 1 101 ? -9.260 15.049 9.137 1.00 85.50 101 VAL A N 1
ATOM 799 C CA . VAL A 1 101 ? -8.727 13.695 8.987 1.00 85.50 101 VAL A CA 1
ATOM 800 C C . VAL A 1 101 ? -9.670 12.678 9.621 1.00 85.50 101 VAL A C 1
ATOM 802 O O . VAL A 1 101 ? -10.088 12.797 10.766 1.00 85.50 101 VAL A O 1
ATOM 805 N N . GLU A 1 102 ? -9.945 11.615 8.882 1.00 91.81 102 GLU A N 1
ATOM 806 C CA .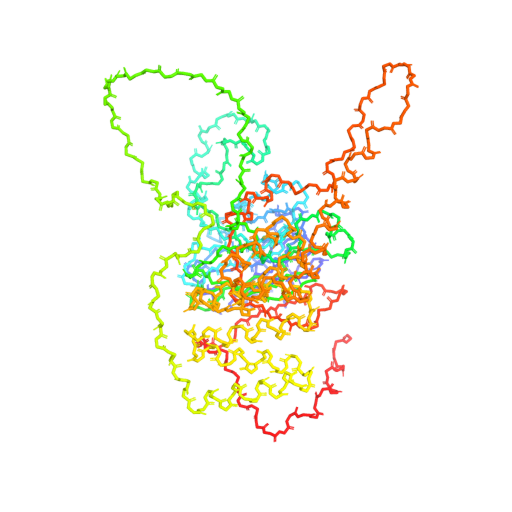 GLU A 1 102 ? -10.743 10.495 9.364 1.00 91.81 102 GLU A CA 1
ATOM 807 C C . GLU A 1 102 ? -9.856 9.257 9.526 1.00 91.81 102 GLU A C 1
ATOM 809 O O . GLU A 1 102 ? -9.115 8.905 8.597 1.00 91.81 102 GLU A O 1
ATOM 814 N N . ALA A 1 103 ? -9.954 8.559 10.662 1.00 94.19 103 ALA A N 1
ATOM 815 C CA . ALA A 1 103 ? -9.351 7.241 10.827 1.00 94.19 103 ALA A CA 1
ATOM 816 C C . ALA A 1 103 ? -10.295 6.178 10.246 1.00 94.19 103 ALA A C 1
ATOM 818 O O . ALA A 1 103 ? -11.473 6.099 10.598 1.00 94.19 103 ALA A O 1
ATOM 819 N N . LYS A 1 104 ? -9.792 5.355 9.322 1.00 93.19 104 LYS A N 1
ATOM 820 C CA . LYS A 1 104 ? -10.624 4.399 8.572 1.00 93.19 104 LYS A CA 1
ATOM 821 C C . LYS A 1 104 ? -10.396 2.963 8.991 1.00 93.19 104 LYS A C 1
ATOM 823 O O . LYS A 1 104 ? -11.342 2.184 9.050 1.00 93.19 104 LYS A O 1
ATOM 828 N N . CYS A 1 105 ? -9.158 2.595 9.287 1.00 94.56 105 CYS A N 1
ATOM 829 C CA . CYS A 1 105 ? -8.841 1.238 9.692 1.00 94.56 105 CYS A CA 1
ATOM 830 C C . CYS A 1 105 ? -7.627 1.189 10.614 1.00 94.56 105 CYS A C 1
ATOM 832 O O . CYS A 1 105 ? -6.787 2.087 10.625 1.00 94.56 105 CYS A O 1
ATOM 834 N N . LEU A 1 106 ? -7.543 0.114 11.393 1.00 97.19 106 LEU A N 1
ATOM 835 C CA . LEU A 1 106 ? -6.394 -0.181 12.231 1.00 97.19 106 LEU A CA 1
ATOM 836 C C . LEU A 1 106 ? -6.213 -1.694 12.385 1.00 97.19 106 LEU A C 1
ATOM 838 O O . LEU A 1 106 ? -7.172 -2.459 12.245 1.00 97.19 106 LEU A O 1
ATOM 842 N N . THR A 1 107 ? -4.998 -2.120 12.705 1.00 97.00 107 THR A N 1
ATOM 843 C CA . THR A 1 107 ? -4.702 -3.491 13.127 1.00 97.00 107 THR A CA 1
ATOM 844 C C . THR A 1 107 ? -3.489 -3.501 14.049 1.00 97.00 107 THR A C 1
ATOM 846 O O . THR A 1 107 ? -2.584 -2.684 13.898 1.00 97.00 107 THR A O 1
ATOM 849 N N . VAL A 1 108 ? -3.440 -4.454 14.976 1.00 97.06 108 VAL A N 1
ATOM 850 C CA . VAL A 1 108 ? -2.259 -4.706 15.812 1.00 97.06 108 VAL A CA 1
ATOM 851 C C . VAL A 1 108 ? -1.465 -5.860 15.212 1.00 97.06 108 VAL A C 1
ATOM 853 O O . VAL A 1 108 ? -2.053 -6.792 14.656 1.00 97.06 108 VAL A O 1
ATOM 856 N N . ASN A 1 109 ? -0.139 -5.794 15.288 1.00 96.31 109 ASN A N 1
ATOM 857 C CA . ASN A 1 109 ? 0.719 -6.878 14.832 1.00 96.31 109 ASN A CA 1
ATOM 858 C C . ASN A 1 109 ? 0.538 -8.106 15.752 1.00 96.31 109 ASN A C 1
ATOM 860 O O . ASN A 1 109 ? 0.587 -7.971 16.979 1.00 96.31 109 ASN A O 1
ATOM 864 N N . PRO A 1 110 ? 0.272 -9.301 15.190 1.00 93.50 110 PRO A N 1
ATOM 865 C CA . PRO A 1 110 ? -0.029 -10.489 15.981 1.00 93.50 110 PRO A CA 1
ATOM 866 C C . PRO A 1 110 ? 1.183 -11.053 16.732 1.00 93.50 110 PRO A C 1
ATOM 868 O O . PRO A 1 110 ? 0.970 -11.723 17.739 1.00 93.50 110 PRO A O 1
ATOM 871 N N . GLN A 1 111 ? 2.412 -10.802 16.262 1.00 93.81 111 GLN A N 1
ATOM 872 C CA . GLN A 1 111 ? 3.650 -11.266 16.904 1.00 93.81 111 GLN A CA 1
ATOM 873 C C . GLN A 1 111 ? 4.254 -10.210 17.837 1.00 93.81 111 GLN A C 1
ATOM 875 O O . GLN A 1 111 ? 4.734 -10.548 18.914 1.00 93.81 111 GLN A O 1
ATOM 880 N N . ASP A 1 112 ? 4.201 -8.933 17.452 1.00 94.31 112 ASP A N 1
ATOM 881 C CA . ASP A 1 112 ? 4.614 -7.813 18.305 1.00 94.31 112 ASP A CA 1
ATOM 882 C C . ASP A 1 112 ? 3.433 -6.886 18.582 1.00 94.31 112 ASP A C 1
ATOM 884 O O . ASP A 1 112 ? 3.172 -5.935 17.848 1.00 94.31 112 ASP A O 1
ATOM 888 N N . ASN A 1 113 ? 2.722 -7.123 19.682 1.00 93.81 113 ASN A N 1
ATOM 889 C CA . ASN A 1 113 ? 1.523 -6.352 20.002 1.00 93.81 113 ASN A CA 1
ATOM 890 C C . ASN A 1 113 ? 1.770 -4.873 20.341 1.00 93.81 113 ASN A C 1
ATOM 892 O O . ASN A 1 113 ? 0.805 -4.152 20.581 1.00 93.81 113 ASN A O 1
ATOM 896 N N . ASN A 1 114 ? 3.023 -4.412 20.358 1.00 92.88 114 ASN A N 1
ATOM 897 C CA . ASN A 1 114 ? 3.352 -2.993 20.495 1.00 92.88 114 ASN A CA 1
ATOM 898 C C . ASN A 1 114 ? 3.295 -2.246 19.158 1.00 92.88 114 ASN A C 1
ATOM 900 O O . ASN A 1 114 ? 3.275 -1.018 19.154 1.00 92.88 114 ASN A O 1
ATOM 904 N N . CYS A 1 115 ? 3.258 -2.963 18.034 1.00 95.00 115 CYS A N 1
ATOM 905 C CA . CYS A 1 115 ? 3.167 -2.378 16.705 1.00 95.00 115 CYS A CA 1
ATOM 906 C C . CYS A 1 115 ? 1.702 -2.242 16.261 1.00 95.00 115 CYS A C 1
ATOM 908 O O . CYS A 1 115 ? 0.991 -3.237 16.092 1.00 95.00 115 CYS A O 1
ATOM 910 N N . LEU A 1 116 ? 1.267 -1.007 16.008 1.00 96.38 116 LEU A N 1
ATOM 911 C CA . LEU A 1 116 ? -0.089 -0.670 15.573 1.00 96.38 116 LEU A CA 1
ATOM 912 C C . LEU A 1 116 ? -0.067 -0.015 14.192 1.00 96.38 116 LEU A C 1
ATOM 914 O O . LEU A 1 116 ? 0.464 1.080 14.031 1.00 96.38 116 LEU A O 1
ATOM 918 N N . ALA A 1 117 ? -0.679 -0.653 13.197 1.00 97.62 117 ALA A N 1
ATOM 919 C CA . ALA A 1 117 ? -0.870 -0.049 11.883 1.00 97.62 117 ALA A CA 1
ATOM 920 C C . ALA A 1 117 ? -2.212 0.690 11.823 1.00 97.62 117 ALA A C 1
ATOM 922 O O . ALA A 1 117 ? -3.237 0.150 12.238 1.00 97.62 117 ALA A O 1
ATOM 923 N N . VAL A 1 118 ? -2.210 1.901 11.269 1.00 96.19 118 VAL A N 1
ATOM 924 C CA . VAL A 1 118 ? -3.374 2.782 11.132 1.00 96.19 118 VAL A CA 1
ATOM 925 C C . VAL A 1 118 ? -3.457 3.310 9.702 1.00 96.19 118 VAL A C 1
ATOM 927 O O . VAL A 1 118 ? -2.511 3.907 9.177 1.00 96.19 118 VAL A O 1
ATOM 930 N N . GLY A 1 119 ? -4.619 3.107 9.088 1.00 93.69 119 GLY A N 1
ATOM 931 C CA . GLY A 1 119 ? -5.028 3.739 7.843 1.00 93.69 119 GLY A CA 1
ATOM 932 C C . GLY A 1 119 ? -5.989 4.890 8.125 1.00 93.69 119 GLY A C 1
ATOM 933 O O . GLY A 1 119 ? -6.986 4.736 8.835 1.00 93.69 119 GLY A O 1
ATOM 934 N N . ALA A 1 120 ? -5.685 6.051 7.564 1.00 90.81 120 ALA A N 1
ATOM 935 C CA . ALA A 1 120 ? -6.472 7.266 7.720 1.00 90.81 120 ALA A CA 1
ATOM 936 C C . ALA A 1 120 ? -6.617 7.967 6.370 1.00 90.81 120 ALA A C 1
ATOM 938 O O . ALA A 1 120 ? -6.153 7.452 5.351 1.00 90.81 120 ALA A O 1
ATOM 939 N N . SER A 1 121 ? -7.244 9.140 6.374 1.00 86.50 121 SER A N 1
ATOM 940 C CA . SER A 1 121 ? -7.325 9.995 5.189 1.00 86.50 121 SER A CA 1
ATOM 941 C C . SER A 1 121 ? -5.933 10.264 4.602 1.00 86.50 121 SER A C 1
ATOM 943 O O . SER A 1 121 ? -4.961 10.493 5.332 1.00 86.50 121 SER A O 1
ATOM 945 N N . GLY A 1 122 ? -5.848 10.218 3.273 1.00 84.25 122 GLY A N 1
ATOM 946 C CA . GLY A 1 122 ? -4.603 10.348 2.526 1.00 84.25 122 GLY A CA 1
ATOM 947 C C . GLY A 1 122 ? -3.968 9.004 2.141 1.00 84.25 122 GLY A C 1
ATOM 948 O O . GLY A 1 122 ? -4.444 7.928 2.509 1.00 84.25 122 GLY A O 1
ATOM 949 N N . PRO A 1 123 ? -2.865 9.052 1.378 1.00 85.81 123 PRO A N 1
ATOM 950 C CA . PRO A 1 123 ? -2.269 7.869 0.762 1.00 85.81 123 PRO A CA 1
ATOM 951 C C . PRO A 1 123 ? -1.386 7.058 1.726 1.00 85.81 123 PRO A C 1
ATOM 953 O O . PRO A 1 123 ? -0.912 5.983 1.363 1.00 85.81 123 PRO A O 1
ATOM 956 N N . PHE A 1 124 ? -1.127 7.578 2.928 1.00 89.62 124 PHE A N 1
ATOM 957 C CA . PHE A 1 124 ? -0.166 7.011 3.867 1.00 89.62 124 PHE A CA 1
ATOM 958 C C . PHE A 1 124 ? -0.809 6.019 4.830 1.00 89.62 124 PHE A C 1
ATOM 960 O O . PHE A 1 124 ? -1.825 6.307 5.471 1.00 89.62 124 PHE A O 1
ATOM 967 N N . VAL A 1 125 ? -0.116 4.905 5.035 1.00 93.94 125 VAL A N 1
ATOM 968 C CA . VAL A 1 125 ? -0.333 4.007 6.168 1.00 93.94 125 VAL A CA 1
ATOM 969 C C . VAL A 1 125 ? 0.733 4.266 7.219 1.00 93.94 125 VAL A C 1
ATOM 971 O O . VAL A 1 125 ? 1.907 4.450 6.900 1.00 93.94 125 VAL A O 1
ATOM 974 N N . ARG A 1 126 ? 0.310 4.314 8.481 1.00 93.25 126 ARG A N 1
ATOM 975 C CA . ARG A 1 126 ? 1.144 4.697 9.622 1.00 93.25 126 ARG A CA 1
ATOM 976 C C . ARG A 1 126 ? 1.341 3.481 10.508 1.00 93.25 126 ARG A C 1
ATOM 978 O O . ARG A 1 126 ? 0.365 2.834 10.867 1.00 93.25 126 ARG A O 1
ATOM 985 N N . LEU A 1 127 ? 2.581 3.164 10.844 1.00 95.12 127 LEU A N 1
ATOM 986 C CA . LEU A 1 127 ? 2.940 2.089 11.760 1.00 95.12 127 LEU A CA 1
ATOM 987 C C . LEU A 1 127 ? 3.527 2.706 13.024 1.00 95.12 127 LEU A C 1
ATOM 989 O O . LEU A 1 127 ? 4.602 3.297 12.974 1.00 95.12 127 LEU A O 1
ATOM 993 N N . TYR A 1 128 ? 2.816 2.569 14.132 1.00 93.75 128 TYR A N 1
ATOM 994 C CA . TYR A 1 128 ? 3.150 3.163 15.416 1.00 93.75 128 TYR A CA 1
ATOM 995 C C . TYR A 1 128 ? 3.747 2.144 16.386 1.00 93.75 128 TYR A C 1
ATOM 997 O O . TYR A 1 128 ? 3.267 1.013 16.450 1.00 93.75 128 TYR A O 1
ATOM 1005 N N . ASP A 1 129 ? 4.719 2.572 17.196 1.00 91.62 129 ASP A N 1
ATOM 1006 C CA . ASP A 1 129 ? 5.095 1.875 18.432 1.00 91.62 129 ASP A CA 1
ATOM 1007 C C . ASP A 1 129 ? 4.275 2.441 19.601 1.00 91.62 129 ASP A C 1
ATOM 1009 O O . ASP A 1 129 ? 4.477 3.571 20.061 1.00 91.62 129 ASP A O 1
ATOM 1013 N N . ILE A 1 130 ? 3.338 1.634 20.096 1.00 89.56 130 ILE A N 1
ATOM 1014 C CA . ILE A 1 130 ? 2.415 1.987 21.176 1.00 89.56 130 ILE A CA 1
ATOM 1015 C C . ILE A 1 130 ? 3.177 2.399 22.448 1.00 89.56 130 ILE A C 1
ATOM 1017 O O . ILE A 1 130 ? 2.747 3.317 23.152 1.00 89.56 130 ILE A O 1
ATOM 1021 N N . ARG A 1 131 ? 4.314 1.769 22.764 1.00 87.81 131 ARG A N 1
ATOM 1022 C CA . ARG A 1 131 ? 5.072 2.045 24.000 1.00 87.81 131 ARG A CA 1
ATOM 1023 C C . ARG A 1 131 ? 5.701 3.428 23.954 1.00 87.81 131 ARG A C 1
ATOM 1025 O O . ARG A 1 131 ? 5.670 4.155 24.946 1.00 87.81 131 ARG A O 1
ATOM 1032 N N . MET A 1 132 ? 6.238 3.803 22.793 1.00 83.62 132 MET A N 1
ATOM 1033 C CA . MET A 1 132 ? 6.821 5.129 22.589 1.00 83.62 132 MET A CA 1
ATOM 1034 C C . MET A 1 132 ? 5.762 6.224 22.741 1.00 83.62 132 MET A C 1
ATOM 1036 O O . MET A 1 132 ? 6.025 7.235 23.393 1.00 83.62 132 MET A O 1
ATOM 1040 N N . ILE A 1 133 ? 4.545 5.989 22.238 1.00 82.31 133 ILE A N 1
ATOM 1041 C CA . ILE A 1 133 ? 3.410 6.908 22.409 1.00 82.31 133 ILE A CA 1
ATOM 1042 C C . ILE A 1 133 ? 3.042 7.056 23.891 1.00 82.31 133 ILE A C 1
ATOM 1044 O O . ILE A 1 133 ? 2.948 8.176 24.397 1.00 82.31 133 ILE A O 1
ATOM 1048 N N . HIS A 1 134 ? 2.877 5.948 24.618 1.00 80.25 134 HIS A N 1
ATOM 1049 C CA . HIS A 1 134 ? 2.540 5.992 26.045 1.00 80.25 134 HIS A CA 1
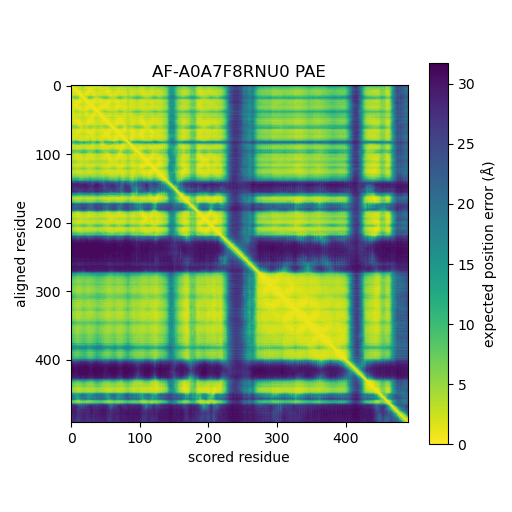ATOM 1050 C C . HIS A 1 134 ? 3.598 6.739 26.869 1.00 80.25 134 HIS A C 1
ATOM 1052 O O . HIS A 1 134 ? 3.252 7.574 27.710 1.00 80.25 134 HIS A O 1
ATOM 1058 N N . ASN A 1 135 ? 4.884 6.478 26.616 1.00 72.69 135 ASN A N 1
ATOM 1059 C CA . ASN A 1 135 ? 5.989 7.146 27.306 1.00 72.69 135 ASN A CA 1
ATOM 1060 C C . ASN A 1 135 ? 6.005 8.653 27.028 1.00 72.69 135 ASN A C 1
ATOM 1062 O O . ASN A 1 135 ? 6.154 9.451 27.955 1.00 72.69 135 ASN A O 1
ATOM 1066 N N . HIS A 1 136 ? 5.779 9.047 25.774 1.00 71.50 136 HIS A N 1
ATOM 1067 C CA . HIS A 1 136 ? 5.701 10.453 25.391 1.00 71.50 136 HIS A CA 1
ATOM 1068 C C . HIS A 1 136 ? 4.577 11.189 26.125 1.00 71.50 136 HIS A C 1
ATOM 1070 O O . HIS A 1 136 ? 4.789 12.269 26.673 1.00 71.50 136 HIS A O 1
ATOM 1076 N N . ARG A 1 137 ? 3.393 10.574 26.225 1.00 69.31 137 ARG A N 1
ATOM 1077 C CA . ARG A 1 137 ? 2.251 11.168 26.937 1.00 69.31 137 ARG A CA 1
ATOM 1078 C C . ARG A 1 137 ? 2.502 11.318 28.434 1.00 69.31 137 ARG A C 1
ATOM 1080 O O . ARG A 1 137 ? 2.137 12.343 29.005 1.00 69.31 137 ARG A O 1
ATOM 1087 N N . LYS A 1 138 ? 3.145 10.332 29.072 1.00 63.78 138 LYS A N 1
ATOM 1088 C CA . LYS A 1 138 ? 3.539 10.426 30.491 1.00 63.78 138 LYS A CA 1
ATOM 1089 C C . LYS A 1 138 ? 4.499 11.592 30.737 1.00 63.78 138 LYS A C 1
ATOM 1091 O O . LYS A 1 138 ? 4.347 12.284 31.737 1.00 63.78 138 LYS A O 1
ATOM 1096 N N . SER A 1 139 ? 5.431 11.835 29.815 1.00 63.06 139 SER A N 1
ATOM 1097 C CA . SER A 1 139 ? 6.358 12.969 29.885 1.00 63.06 139 SER A CA 1
ATOM 1098 C C . SER A 1 139 ? 5.660 14.317 29.638 1.00 63.06 139 SER A C 1
ATOM 1100 O O . SER A 1 139 ? 5.897 15.272 30.372 1.00 63.06 139 SER A O 1
ATOM 1102 N N . MET A 1 140 ? 4.736 14.396 28.673 1.00 61.06 140 MET A N 1
ATOM 1103 C CA . MET A 1 140 ? 4.035 15.643 28.326 1.00 61.06 140 MET A CA 1
ATOM 1104 C C . MET A 1 140 ? 3.042 16.147 29.378 1.00 61.06 140 MET A C 1
ATOM 1106 O O . MET A 1 140 ? 2.824 17.354 29.453 1.00 61.06 140 MET A O 1
ATOM 1110 N N . LYS A 1 141 ? 2.493 15.280 30.243 1.00 54.06 141 LYS A N 1
ATOM 1111 C CA . LYS A 1 141 ? 1.672 15.709 31.397 1.00 54.06 141 LYS A CA 1
ATOM 1112 C C . LYS A 1 141 ? 2.426 16.639 32.376 1.00 54.06 141 LYS A C 1
ATOM 1114 O O . LYS A 1 141 ? 1.812 17.130 33.316 1.00 54.06 141 LYS A O 1
ATOM 1119 N N . GLN A 1 142 ? 3.722 16.894 32.160 1.00 47.00 142 GLN A N 1
ATOM 1120 C CA . GLN A 1 142 ? 4.561 17.790 32.961 1.00 47.00 142 GLN A CA 1
ATOM 1121 C C . GLN A 1 142 ? 4.874 19.157 32.307 1.00 47.00 142 GLN A C 1
ATOM 1123 O O . GLN A 1 142 ? 5.574 19.948 32.933 1.00 47.00 142 GLN A O 1
ATOM 1128 N N . SER A 1 143 ? 4.398 19.480 31.089 1.00 39.53 143 SER A N 1
ATOM 1129 C CA . SER A 1 143 ? 4.780 20.735 30.396 1.00 39.53 143 SER A CA 1
ATOM 1130 C C . SER A 1 143 ? 3.601 21.709 30.160 1.00 39.53 143 SER A C 1
ATOM 1132 O O . SER A 1 143 ? 2.580 21.279 29.621 1.00 39.53 143 SER A O 1
ATOM 1134 N N . PRO A 1 144 ? 3.708 23.008 30.535 1.00 36.25 144 PRO A N 1
ATOM 1135 C CA . PRO A 1 144 ? 2.554 23.908 30.667 1.00 36.25 144 PRO A CA 1
ATOM 1136 C C . PRO A 1 144 ? 2.276 24.905 29.518 1.00 36.25 144 PRO A C 1
ATOM 1138 O O . PRO A 1 144 ? 1.475 25.809 29.739 1.00 36.25 144 PRO A O 1
ATOM 1141 N N . SER A 1 145 ? 2.868 24.824 28.315 1.00 37.56 145 SER A N 1
ATOM 1142 C CA . SER A 1 145 ? 2.581 25.831 27.265 1.00 37.56 145 SER A CA 1
ATOM 1143 C C . SER A 1 145 ? 2.050 25.263 25.944 1.00 37.56 145 SER A C 1
ATOM 1145 O O . SER A 1 145 ? 2.511 24.248 25.421 1.00 37.56 145 SER A O 1
ATOM 1147 N N . ALA A 1 146 ? 1.020 25.940 25.431 1.00 36.75 146 ALA A N 1
ATOM 1148 C CA . ALA A 1 146 ? 0.323 25.654 24.188 1.00 36.75 146 ALA A CA 1
ATOM 1149 C C . ALA A 1 146 ? 0.694 26.714 23.140 1.00 36.75 146 ALA A C 1
ATOM 1151 O O . ALA A 1 146 ? 0.524 27.909 23.373 1.00 36.75 146 ALA A O 1
ATOM 1152 N N . GLY A 1 147 ? 1.184 26.261 21.989 1.00 29.39 147 GLY A N 1
ATOM 1153 C CA . GLY A 1 147 ? 1.416 27.063 20.792 1.00 29.39 147 GLY A CA 1
ATOM 1154 C C . GLY A 1 147 ? 0.896 26.298 19.579 1.00 29.39 147 GLY A C 1
ATOM 1155 O O . GLY A 1 147 ? 1.043 25.080 19.499 1.00 29.39 147 GLY A O 1
ATOM 1156 N N . VAL A 1 148 ? 0.213 27.004 18.686 1.00 34.38 148 VAL A N 1
ATOM 1157 C CA . VAL A 1 148 ? -0.453 26.490 17.480 1.00 34.38 148 VAL A CA 1
ATOM 1158 C C . VAL A 1 148 ? 0.599 26.178 16.411 1.00 34.38 148 VAL A C 1
ATOM 1160 O O . VAL A 1 148 ? 1.296 27.106 16.012 1.00 34.38 148 VAL A O 1
ATOM 1163 N N . HIS A 1 149 ? 0.714 24.935 15.912 1.00 33.59 149 HIS A N 1
ATOM 1164 C CA . HIS A 1 149 ? 1.743 24.603 14.908 1.00 33.59 149 HIS A CA 1
ATOM 1165 C C . HIS A 1 149 ? 1.335 23.599 13.820 1.00 33.59 149 HIS A C 1
ATOM 1167 O O . HIS A 1 149 ? 0.675 22.593 14.064 1.00 33.59 149 HIS A O 1
ATOM 1173 N N . THR A 1 150 ? 1.816 23.909 12.614 1.00 34.25 150 THR A N 1
ATOM 1174 C CA . THR A 1 150 ? 1.934 23.090 11.398 1.00 34.25 150 THR A CA 1
ATOM 1175 C C . THR A 1 150 ? 3.207 22.222 11.465 1.00 34.25 150 THR A C 1
ATOM 1177 O O . THR A 1 150 ? 4.124 22.542 12.221 1.00 34.25 150 THR A O 1
ATOM 1180 N N . PHE A 1 151 ? 3.295 21.160 10.652 1.00 38.38 151 PHE A N 1
ATOM 1181 C CA . PHE A 1 151 ? 4.287 20.058 10.692 1.00 38.38 151 PHE A CA 1
ATOM 1182 C C . PHE A 1 151 ? 5.787 20.454 10.750 1.00 38.38 151 PHE A C 1
ATOM 1184 O O . PHE A 1 151 ? 6.624 19.614 11.082 1.00 38.38 151 PHE A O 1
ATOM 1191 N N . CYS A 1 152 ? 6.137 21.712 10.458 1.00 37.78 152 CYS A N 1
ATOM 1192 C CA . CYS A 1 152 ? 7.511 22.223 10.449 1.00 37.78 152 CYS A CA 1
ATOM 1193 C C . CYS A 1 152 ? 8.071 22.678 11.813 1.00 37.78 152 CYS A C 1
ATOM 1195 O O . CYS A 1 152 ? 9.263 22.984 11.861 1.00 37.78 152 CYS A O 1
ATOM 1197 N N . ASP A 1 153 ? 7.295 22.729 12.908 1.00 41.28 153 ASP A N 1
ATOM 1198 C CA . ASP A 1 153 ? 7.839 23.166 14.209 1.00 41.28 153 ASP A CA 1
ATOM 1199 C C . ASP A 1 153 ? 8.153 22.022 15.194 1.00 41.28 153 ASP A C 1
ATOM 1201 O O . ASP A 1 153 ? 7.377 21.092 15.416 1.00 41.28 153 ASP A O 1
ATOM 1205 N N . ARG A 1 154 ? 9.332 22.118 15.816 1.00 43.78 154 ARG A N 1
ATOM 1206 C CA . ARG A 1 154 ? 10.046 21.076 16.582 1.00 43.78 154 ARG A CA 1
ATOM 1207 C C . ARG A 1 154 ? 9.481 20.818 17.983 1.00 43.78 154 ARG A C 1
ATOM 1209 O O . ARG A 1 154 ? 10.145 20.152 18.773 1.00 43.78 154 ARG A O 1
ATOM 1216 N N . GLN A 1 155 ? 8.300 21.333 18.330 1.00 41.50 155 GLN A N 1
ATOM 1217 C CA . GLN A 1 155 ? 7.844 21.308 19.725 1.00 41.50 155 GLN A CA 1
ATOM 1218 C C . GLN A 1 155 ? 6.973 20.116 20.128 1.00 41.50 155 GLN A C 1
ATOM 1220 O O . GLN A 1 155 ? 6.943 19.829 21.322 1.00 41.50 155 GLN A O 1
ATOM 1225 N N . LYS A 1 156 ? 6.346 19.365 19.206 1.00 55.25 156 LYS A N 1
ATOM 1226 C CA . LYS A 1 156 ? 5.661 18.089 19.540 1.00 55.25 156 LYS A CA 1
ATOM 1227 C C . LYS A 1 156 ? 5.646 17.043 18.407 1.00 55.25 156 LYS A C 1
ATOM 1229 O O . LYS A 1 156 ? 4.578 16.508 18.096 1.00 55.25 156 LYS A O 1
ATOM 1234 N N . PRO A 1 157 ? 6.778 16.702 17.764 1.00 53.53 157 PRO A N 1
ATOM 1235 C CA . PRO A 1 157 ? 6.802 15.486 16.964 1.00 53.53 157 PRO A CA 1
ATOM 1236 C C . PRO A 1 157 ? 6.499 14.296 17.886 1.00 53.53 157 PRO A C 1
ATOM 1238 O O . PRO A 1 157 ? 6.982 14.241 19.022 1.00 53.53 157 PRO A O 1
ATOM 1241 N N . LEU A 1 158 ? 5.717 13.326 17.395 1.00 59.50 158 LEU A N 1
ATOM 1242 C CA . LEU A 1 158 ? 5.794 11.964 17.929 1.00 59.50 158 LEU A CA 1
ATOM 1243 C C . LEU A 1 158 ? 7.280 11.629 18.113 1.00 59.50 158 LEU A C 1
ATOM 1245 O O . LEU A 1 158 ? 8.056 12.002 17.228 1.00 59.50 158 LEU A O 1
ATOM 1249 N N . PRO A 1 159 ? 7.690 10.976 19.218 1.00 63.81 159 PRO A N 1
ATOM 1250 C CA . PRO A 1 159 ? 9.101 10.696 19.453 1.00 63.81 159 PRO A CA 1
ATOM 1251 C C . PRO A 1 159 ? 9.741 10.142 18.187 1.00 63.81 159 PRO A C 1
ATOM 1253 O O . PRO A 1 159 ? 9.128 9.298 17.533 1.00 63.81 159 PRO A O 1
ATOM 1256 N N . ASP A 1 160 ? 10.928 10.618 17.816 1.00 66.50 160 ASP A N 1
ATOM 1257 C CA . ASP A 1 160 ? 11.581 10.143 16.597 1.00 66.50 160 ASP A CA 1
ATOM 1258 C C . ASP A 1 160 ? 11.635 8.606 16.601 1.00 66.50 160 ASP A C 1
ATOM 1260 O O . ASP A 1 160 ? 12.083 7.978 17.561 1.00 66.50 160 ASP A O 1
ATOM 1264 N N . GLY A 1 161 ? 11.103 7.994 15.540 1.00 72.12 161 GLY A N 1
ATOM 1265 C CA . GLY A 1 161 ? 10.965 6.539 15.421 1.00 72.12 161 GLY A CA 1
ATOM 1266 C C . GLY A 1 161 ? 9.661 5.936 15.964 1.00 72.12 161 GLY A C 1
ATOM 1267 O O . GLY A 1 161 ? 9.392 4.774 15.674 1.00 72.12 161 GLY A O 1
ATOM 1268 N N . ALA A 1 162 ? 8.812 6.702 16.658 1.00 78.88 162 ALA A N 1
ATOM 1269 C CA . ALA A 1 162 ? 7.519 6.233 17.174 1.00 78.88 162 ALA A CA 1
ATOM 1270 C C . ALA A 1 162 ? 6.483 5.975 16.075 1.00 78.88 162 ALA A C 1
ATOM 1272 O O . ALA A 1 162 ? 5.504 5.272 16.320 1.00 78.88 162 ALA A O 1
ATOM 1273 N N . ALA A 1 163 ? 6.686 6.537 14.881 1.00 86.19 163 ALA A N 1
ATOM 1274 C CA . ALA A 1 163 ? 5.863 6.285 13.709 1.00 86.19 163 ALA A CA 1
ATOM 1275 C C . ALA A 1 163 ? 6.726 6.079 12.460 1.00 86.19 163 ALA A C 1
ATOM 1277 O O . ALA A 1 163 ? 7.666 6.830 12.197 1.00 86.19 163 ALA A O 1
ATOM 1278 N N . GLN A 1 164 ? 6.363 5.080 11.665 1.00 91.31 164 GLN A N 1
ATOM 1279 C CA . GLN A 1 164 ? 6.891 4.834 10.327 1.00 91.31 164 GLN A CA 1
ATOM 1280 C C . GLN A 1 164 ? 5.762 4.968 9.310 1.00 91.31 164 GLN A C 1
ATOM 1282 O O . GLN A 1 164 ? 4.615 4.627 9.598 1.00 91.31 164 GLN A O 1
ATOM 1287 N N . TYR A 1 165 ? 6.089 5.439 8.111 1.00 91.81 165 TYR A N 1
ATOM 1288 C CA . TYR A 1 165 ? 5.105 5.724 7.072 1.00 91.81 165 TYR A CA 1
ATOM 1289 C C . TYR A 1 165 ? 5.326 4.815 5.870 1.00 91.81 165 TYR A C 1
ATOM 1291 O O . TYR A 1 165 ? 6.460 4.530 5.492 1.00 91.81 165 TYR A O 1
ATOM 1299 N N . TYR A 1 166 ? 4.235 4.374 5.261 1.00 94.06 166 TYR A N 1
ATOM 1300 C CA . TYR A 1 166 ? 4.235 3.510 4.090 1.00 94.06 166 TYR A CA 1
ATOM 1301 C C . TYR A 1 166 ? 3.311 4.115 3.038 1.00 94.06 166 TYR A C 1
ATOM 1303 O O . TYR A 1 166 ? 2.188 4.515 3.353 1.00 94.06 166 TYR A O 1
ATOM 1311 N N . VAL A 1 167 ? 3.784 4.216 1.799 1.00 91.75 167 VAL A N 1
ATOM 1312 C CA . VAL A 1 167 ? 3.020 4.776 0.678 1.00 91.75 167 VAL A CA 1
ATOM 1313 C C . VAL A 1 167 ? 3.508 4.164 -0.621 1.00 91.75 167 VAL A C 1
ATOM 1315 O O . VAL A 1 167 ? 4.703 3.951 -0.809 1.00 91.75 167 VAL A O 1
ATOM 1318 N N . ALA A 1 168 ? 2.587 3.889 -1.540 1.00 90.88 168 ALA A N 1
ATOM 1319 C CA . ALA A 1 168 ? 2.981 3.418 -2.853 1.00 90.88 168 ALA A CA 1
ATOM 1320 C C . ALA A 1 168 ? 3.569 4.564 -3.685 1.00 90.88 168 ALA A C 1
ATOM 1322 O O . ALA A 1 168 ? 2.912 5.578 -3.923 1.00 90.88 168 ALA A O 1
ATOM 1323 N N . GLY A 1 169 ? 4.810 4.402 -4.145 1.00 86.88 169 GLY A N 1
ATOM 1324 C CA . GLY A 1 169 ? 5.596 5.503 -4.708 1.00 86.88 169 GLY A CA 1
ATOM 1325 C C . GLY A 1 169 ? 5.076 6.094 -6.020 1.00 86.88 169 GLY A C 1
ATOM 1326 O O . GLY A 1 169 ? 5.469 7.205 -6.373 1.00 86.88 169 GLY A O 1
ATOM 1327 N N . HIS A 1 170 ? 4.180 5.388 -6.716 1.00 84.56 170 HIS A N 1
ATOM 1328 C CA . HIS A 1 170 ? 3.508 5.872 -7.927 1.00 84.56 170 HIS A CA 1
ATOM 1329 C C . HIS A 1 170 ? 2.224 6.656 -7.653 1.00 84.56 170 HIS A C 1
ATOM 1331 O O . HIS A 1 170 ? 1.654 7.208 -8.594 1.00 84.56 170 HIS A O 1
ATOM 1337 N N . LEU A 1 171 ? 1.730 6.667 -6.409 1.00 84.06 171 LEU A N 1
ATOM 1338 C CA . LEU A 1 171 ? 0.502 7.384 -6.096 1.00 84.06 171 LEU A CA 1
ATOM 1339 C C . LEU A 1 171 ? 0.709 8.884 -6.336 1.00 84.06 171 LEU A C 1
ATOM 1341 O O . LEU A 1 171 ? 1.753 9.408 -5.921 1.00 84.06 171 LEU A O 1
ATOM 1345 N N . PRO A 1 172 ? -0.275 9.568 -6.956 1.00 70.06 172 PRO A N 1
ATOM 1346 C CA . PRO A 1 172 ? -0.186 10.978 -7.304 1.00 70.06 172 PRO A CA 1
ATOM 1347 C C . PRO A 1 172 ? 0.285 11.849 -6.144 1.00 70.06 172 PRO A C 1
ATOM 1349 O O . PRO A 1 172 ? -0.044 11.598 -4.983 1.00 70.06 172 PRO A O 1
ATOM 1352 N N . VAL A 1 173 ? 1.058 12.881 -6.478 1.00 66.75 173 VAL A N 1
ATOM 1353 C CA . VAL A 1 173 ? 1.640 13.803 -5.493 1.00 66.75 173 VAL A CA 1
ATOM 1354 C C . VAL A 1 173 ? 1.011 15.200 -5.577 1.00 66.75 173 VAL A C 1
ATOM 1356 O O . VAL A 1 173 ? 1.005 15.931 -4.592 1.00 66.75 173 VAL A O 1
ATOM 1359 N N . LYS A 1 174 ? 0.439 15.582 -6.730 1.00 58.97 174 LYS A N 1
ATOM 1360 C CA . LYS A 1 174 ? -0.173 16.903 -6.931 1.00 58.97 174 LYS A CA 1
ATOM 1361 C C . LYS A 1 174 ? -1.682 16.868 -6.682 1.00 58.97 174 LYS A C 1
ATOM 1363 O O . LYS A 1 174 ? -2.386 16.013 -7.209 1.00 58.97 174 LYS A O 1
ATOM 1368 N N . LEU A 1 175 ? -2.193 17.852 -5.940 1.00 50.09 175 LEU A N 1
ATOM 1369 C CA . LEU A 1 175 ? -3.621 18.026 -5.623 1.00 50.09 175 LEU A CA 1
ATOM 1370 C C . LEU A 1 175 ? -4.568 18.049 -6.852 1.00 50.09 175 LEU A C 1
ATOM 1372 O O . LEU A 1 175 ? -5.663 17.493 -6.758 1.00 50.09 175 LEU A O 1
ATOM 1376 N N . PRO A 1 176 ? -4.203 18.619 -8.020 1.00 49.12 176 PRO A N 1
ATOM 1377 C CA . PRO A 1 176 ? -5.027 18.516 -9.227 1.00 49.12 176 PRO A CA 1
ATOM 1378 C C . PRO A 1 176 ? -5.170 17.077 -9.747 1.00 49.12 176 PRO A C 1
ATOM 1380 O O . PRO A 1 176 ? -6.237 16.721 -10.241 1.00 49.12 176 PRO A O 1
ATOM 1383 N N . ASP A 1 177 ? -4.151 16.227 -9.578 1.00 53.19 177 ASP A N 1
ATOM 1384 C CA . ASP A 1 177 ? -4.197 14.813 -9.983 1.00 53.19 177 ASP A CA 1
ATOM 1385 C C . ASP A 1 177 ? -5.077 13.976 -9.036 1.00 53.19 177 ASP A C 1
ATOM 1387 O O . ASP A 1 177 ? -5.693 13.000 -9.471 1.00 53.19 177 ASP A O 1
ATOM 1391 N N . TYR A 1 178 ? -5.189 14.390 -7.765 1.00 52.88 178 TYR A N 1
ATOM 1392 C CA . TYR A 1 178 ? -6.176 13.866 -6.810 1.00 52.88 178 TYR A CA 1
ATOM 1393 C C . TYR A 1 178 ? -7.609 14.208 -7.244 1.00 52.88 178 TYR A C 1
ATOM 1395 O O . TYR A 1 178 ? -8.471 13.332 -7.320 1.00 52.88 178 TYR A O 1
ATOM 1403 N N . ASN A 1 179 ? -7.861 15.481 -7.566 1.00 48.75 179 ASN A N 1
ATOM 1404 C CA . ASN A 1 179 ? -9.208 15.984 -7.849 1.00 48.75 179 ASN A CA 1
ATOM 1405 C C . ASN A 1 179 ? -9.732 15.569 -9.231 1.00 48.75 179 ASN A C 1
ATOM 1407 O O . ASN A 1 179 ? -10.907 15.231 -9.363 1.00 48.75 179 ASN A O 1
ATOM 1411 N N . ASN A 1 180 ? -8.869 15.521 -10.251 1.00 48.59 180 ASN A N 1
ATOM 1412 C CA . ASN A 1 180 ? -9.265 15.147 -11.614 1.00 48.59 180 ASN A CA 1
ATOM 1413 C C . ASN A 1 180 ? -9.665 13.670 -11.745 1.00 48.59 180 ASN A C 1
ATOM 1415 O O . ASN A 1 180 ? -10.297 13.291 -12.729 1.00 48.59 180 ASN A O 1
ATOM 1419 N N . ARG A 1 181 ? -9.318 12.824 -10.765 1.00 52.69 181 ARG A N 1
ATOM 1420 C CA . ARG A 1 181 ? -9.653 11.394 -10.773 1.00 52.69 181 ARG A CA 1
ATOM 1421 C C . ARG A 1 181 ? -10.923 11.040 -9.995 1.00 52.69 181 ARG A C 1
ATOM 1423 O O . ARG A 1 181 ? -11.301 9.873 -10.033 1.00 52.69 181 ARG A O 1
ATOM 1430 N N . LEU A 1 182 ? -11.578 11.991 -9.310 1.00 51.09 182 LEU A N 1
ATOM 1431 C CA . LEU A 1 182 ? -12.733 11.735 -8.423 1.00 51.09 182 LEU A CA 1
ATOM 1432 C C . LEU A 1 182 ? -12.476 10.601 -7.398 1.00 51.09 182 LEU A C 1
ATOM 1434 O O . LEU A 1 182 ? -13.406 9.922 -6.965 1.00 51.09 182 LEU A O 1
ATOM 1438 N N . ARG A 1 183 ? -11.210 10.359 -7.021 1.00 60.56 183 ARG A N 1
ATOM 1439 C CA . ARG A 1 183 ? -10.793 9.260 -6.134 1.00 60.56 183 ARG A CA 1
ATOM 1440 C C . ARG A 1 183 ? -10.184 9.821 -4.859 1.00 60.56 183 ARG A C 1
ATOM 1442 O O . ARG A 1 183 ? -9.138 10.462 -4.895 1.00 60.56 183 ARG A O 1
ATOM 1449 N N . VAL A 1 184 ? -10.811 9.530 -3.724 1.00 68.81 184 VAL A N 1
ATOM 1450 C CA . VAL A 1 184 ? -10.216 9.781 -2.408 1.00 68.81 184 VAL A CA 1
ATOM 1451 C C . VAL A 1 184 ? -9.233 8.647 -2.121 1.00 68.81 184 VAL A C 1
ATOM 1453 O O . VAL A 1 184 ? -9.654 7.510 -1.913 1.00 68.81 184 VAL A O 1
ATOM 1456 N N . LEU A 1 185 ? -7.927 8.938 -2.135 1.00 79.75 185 LEU A N 1
ATOM 1457 C CA . LEU A 1 185 ? -6.915 7.966 -1.717 1.00 79.75 185 LEU A CA 1
ATOM 1458 C C . LEU A 1 185 ? -6.974 7.819 -0.204 1.00 79.75 185 LEU A C 1
ATOM 1460 O O . LEU A 1 185 ? -6.689 8.760 0.537 1.00 79.75 185 LEU A O 1
ATOM 1464 N N . VAL A 1 186 ? -7.357 6.632 0.239 1.00 84.94 186 VAL A N 1
ATOM 1465 C CA . VAL A 1 186 ? -7.512 6.333 1.655 1.00 84.94 186 VAL A CA 1
ATOM 1466 C C . VAL A 1 186 ? -7.245 4.858 1.893 1.00 84.94 186 VAL A C 1
ATOM 1468 O O . VAL A 1 186 ? -7.723 4.012 1.144 1.00 84.94 186 VAL A O 1
ATOM 1471 N N . ALA A 1 187 ? -6.480 4.520 2.925 1.00 90.06 187 ALA A N 1
ATOM 1472 C CA . ALA A 1 187 ? -6.343 3.126 3.329 1.00 90.06 187 ALA A CA 1
ATOM 1473 C C . ALA A 1 187 ? -7.653 2.678 3.993 1.00 90.06 187 ALA A C 1
ATOM 1475 O O . ALA A 1 187 ? -7.936 3.059 5.130 1.00 90.06 187 ALA A O 1
ATOM 1476 N N . THR A 1 188 ? -8.476 1.904 3.281 1.00 88.50 188 THR A N 1
ATOM 1477 C CA . THR A 1 188 ? -9.773 1.436 3.804 1.00 88.50 188 THR A CA 1
ATOM 1478 C C . THR A 1 188 ? -9.632 0.162 4.618 1.00 88.50 188 THR A C 1
ATOM 1480 O O . THR A 1 188 ? -10.448 -0.098 5.501 1.00 88.50 188 THR A O 1
ATOM 1483 N N . TYR A 1 189 ? -8.576 -0.616 4.371 1.00 91.69 189 TYR A N 1
ATOM 1484 C CA . TYR A 1 189 ? -8.275 -1.792 5.169 1.00 91.69 189 TYR A CA 1
ATOM 1485 C C . TYR A 1 189 ? -6.774 -2.046 5.295 1.00 91.69 189 TYR A C 1
ATOM 1487 O O . TYR A 1 189 ? -6.029 -1.912 4.326 1.00 91.69 189 TYR A O 1
ATOM 1495 N N . VAL A 1 190 ? -6.346 -2.453 6.491 1.00 94.75 190 VAL A N 1
ATOM 1496 C CA . VAL A 1 190 ? -4.969 -2.845 6.801 1.00 94.75 190 VAL A CA 1
ATOM 1497 C C . VAL A 1 190 ? -4.968 -4.129 7.622 1.00 94.75 190 VAL A C 1
ATOM 1499 O O . VAL A 1 190 ? -5.796 -4.301 8.519 1.00 94.75 190 VAL A O 1
ATOM 1502 N N . THR A 1 191 ? -4.044 -5.039 7.330 1.00 95.31 191 THR A N 1
ATOM 1503 C CA . THR A 1 191 ? -3.872 -6.272 8.105 1.00 95.31 191 THR A CA 1
ATOM 1504 C C . THR A 1 191 ? -2.428 -6.761 8.056 1.00 95.31 191 THR A C 1
ATOM 1506 O O . THR A 1 191 ? -1.762 -6.651 7.025 1.00 95.31 191 THR A O 1
ATOM 1509 N N . PHE A 1 192 ? -1.930 -7.288 9.172 1.00 96.19 192 PHE A N 1
ATOM 1510 C CA . PHE A 1 192 ? -0.613 -7.913 9.219 1.00 96.19 192 PHE A CA 1
ATOM 1511 C C . PHE A 1 192 ? -0.679 -9.359 8.734 1.00 96.19 192 PHE A C 1
ATOM 1513 O O . PHE A 1 192 ? -1.667 -10.071 8.925 1.00 96.19 192 PHE A O 1
ATOM 1520 N N . SER A 1 193 ? 0.428 -9.800 8.158 1.00 94.56 193 SER A N 1
ATOM 1521 C CA . SER A 1 193 ? 0.733 -11.218 7.976 1.00 94.56 193 SER A CA 1
ATOM 1522 C C . SER A 1 193 ? 0.758 -11.956 9.327 1.00 94.56 193 SER A C 1
ATOM 1524 O O . SER A 1 193 ? 1.035 -11.348 10.364 1.00 94.56 193 SER A O 1
ATOM 1526 N N . PRO A 1 194 ? 0.501 -13.279 9.360 1.00 91.69 194 PRO A N 1
ATOM 1527 C CA . PRO A 1 194 ? 0.500 -14.049 10.610 1.00 91.69 194 PRO A CA 1
ATOM 1528 C C . PRO A 1 194 ? 1.827 -14.020 11.389 1.00 91.69 194 PRO A C 1
ATOM 1530 O O . PRO A 1 194 ? 1.820 -14.141 12.613 1.00 91.69 194 PRO A O 1
ATOM 1533 N N . ASN A 1 195 ? 2.954 -13.869 10.688 1.00 91.88 195 ASN A N 1
ATOM 1534 C CA . ASN A 1 195 ? 4.301 -13.717 11.254 1.00 91.88 195 ASN A CA 1
ATOM 1535 C C . ASN A 1 195 ? 4.647 -12.248 11.592 1.00 91.88 195 ASN A C 1
ATOM 1537 O O . ASN A 1 195 ? 5.704 -11.991 12.157 1.00 91.88 195 ASN A O 1
ATOM 1541 N N . GLY A 1 196 ? 3.780 -11.287 11.257 1.00 92.94 196 GLY A N 1
ATOM 1542 C CA . GLY A 1 196 ? 3.964 -9.873 11.568 1.00 92.94 196 GLY A CA 1
ATOM 1543 C C . GLY A 1 196 ? 5.043 -9.149 10.756 1.00 92.94 196 GLY A C 1
ATOM 1544 O O . GLY A 1 196 ? 5.379 -8.023 11.118 1.00 92.94 196 GLY A O 1
ATOM 1545 N N . THR A 1 197 ? 5.597 -9.747 9.695 1.00 94.56 197 THR A N 1
ATOM 1546 C CA . THR A 1 197 ? 6.705 -9.152 8.913 1.00 94.56 197 THR A CA 1
ATOM 1547 C C . THR A 1 197 ? 6.244 -8.401 7.669 1.00 94.56 197 THR A C 1
ATOM 1549 O O . THR A 1 197 ? 6.985 -7.588 7.127 1.00 94.56 197 THR A O 1
ATOM 1552 N N . GLU A 1 198 ? 5.012 -8.631 7.232 1.00 95.44 198 GLU A N 1
ATOM 1553 C CA . GLU A 1 198 ? 4.390 -7.975 6.082 1.00 95.44 198 GLU A CA 1
ATOM 1554 C C . GLU A 1 198 ? 3.081 -7.286 6.482 1.00 95.44 198 GLU A C 1
ATOM 1556 O O . GLU A 1 198 ? 2.337 -7.788 7.335 1.00 95.44 198 GLU A O 1
ATOM 1561 N N . LEU A 1 199 ? 2.768 -6.177 5.814 1.00 96.06 199 LEU A N 1
ATOM 1562 C CA . LEU A 1 199 ? 1.540 -5.407 5.984 1.00 96.06 199 LEU A CA 1
ATOM 1563 C C . LEU A 1 199 ? 0.785 -5.322 4.656 1.00 96.06 199 LEU A C 1
ATOM 1565 O O . LEU A 1 199 ? 1.276 -4.755 3.680 1.00 96.06 199 LEU A O 1
ATOM 1569 N N . LEU A 1 200 ? -0.425 -5.870 4.625 1.00 94.94 200 LEU A N 1
ATOM 1570 C CA . LEU A 1 200 ? -1.318 -5.811 3.475 1.00 94.94 200 LEU A CA 1
ATOM 1571 C C . LEU A 1 200 ? -2.275 -4.630 3.636 1.00 94.94 200 LEU A C 1
ATOM 1573 O O . LEU A 1 200 ? -2.923 -4.476 4.671 1.00 94.94 200 LEU A O 1
ATOM 1577 N N . VAL A 1 201 ? -2.355 -3.798 2.603 1.00 93.38 201 VAL A N 1
ATOM 1578 C CA . VAL A 1 201 ? -3.087 -2.531 2.605 1.00 93.38 201 VAL A CA 1
ATOM 1579 C C . VAL A 1 201 ? -4.004 -2.483 1.394 1.00 93.38 201 VAL A C 1
ATOM 1581 O O . VAL A 1 201 ? -3.543 -2.549 0.256 1.00 93.38 201 VAL A O 1
ATOM 1584 N N . ASN A 1 202 ? -5.301 -2.322 1.626 1.00 89.94 202 ASN A N 1
ATOM 1585 C CA . ASN A 1 202 ? -6.260 -1.993 0.582 1.00 89.94 202 ASN A CA 1
ATOM 1586 C C . ASN A 1 202 ? -6.457 -0.475 0.523 1.00 89.94 202 ASN A C 1
ATOM 1588 O O . ASN A 1 202 ? -6.928 0.133 1.487 1.00 89.94 202 ASN A O 1
ATOM 1592 N N . MET A 1 203 ? -6.117 0.121 -0.619 1.00 87.06 203 MET A N 1
ATOM 1593 C CA . MET A 1 203 ? -6.318 1.546 -0.859 1.00 87.06 203 MET A CA 1
ATOM 1594 C C . MET A 1 203 ? -7.633 1.771 -1.610 1.00 87.06 203 MET A C 1
ATOM 1596 O O . MET A 1 203 ? -7.840 1.245 -2.702 1.00 87.06 203 MET A O 1
ATOM 1600 N N . GLY A 1 204 ? -8.529 2.562 -1.026 1.00 80.69 204 GLY A N 1
ATOM 1601 C CA . GLY A 1 204 ? -9.790 2.990 -1.622 1.00 80.69 204 GLY A CA 1
ATOM 1602 C C . GLY A 1 204 ? -9.563 3.733 -2.935 1.00 80.69 204 GLY A C 1
ATOM 1603 O O . GLY A 1 204 ? -8.648 4.547 -3.054 1.00 80.69 204 GLY A O 1
ATOM 1604 N N . GLY A 1 205 ? -10.365 3.396 -3.948 1.00 74.56 205 GLY A N 1
ATOM 1605 C CA . GLY A 1 205 ? -10.193 3.902 -5.314 1.00 74.56 205 GLY A CA 1
ATOM 1606 C C . GLY A 1 205 ? -8.962 3.355 -6.048 1.00 74.56 205 GLY A C 1
ATOM 1607 O O . GLY A 1 205 ? -8.786 3.669 -7.222 1.00 74.56 205 GLY A O 1
ATOM 1608 N N . GLU A 1 206 ? -8.148 2.518 -5.400 1.00 81.69 206 GLU A N 1
ATOM 1609 C CA . GLU A 1 206 ? -6.857 2.038 -5.891 1.00 81.69 206 GLU A CA 1
ATOM 1610 C C . GLU A 1 206 ? -6.679 0.525 -5.682 1.00 81.69 206 GLU A C 1
ATOM 1612 O O . GLU A 1 206 ? -7.646 -0.225 -5.530 1.00 81.69 206 GLU A O 1
ATOM 1617 N N . GLN A 1 207 ? -5.440 0.049 -5.805 1.00 87.00 207 GLN A N 1
ATOM 1618 C CA . GLN A 1 207 ? -5.069 -1.362 -5.717 1.00 87.00 207 GLN A CA 1
ATOM 1619 C C . GLN A 1 207 ? -4.729 -1.799 -4.284 1.00 87.00 207 GLN A C 1
ATOM 1621 O O . GLN A 1 207 ? -4.669 -0.997 -3.349 1.00 87.00 207 GLN A O 1
ATOM 1626 N N . VAL A 1 208 ? -4.472 -3.099 -4.125 1.00 90.00 208 VAL A N 1
ATOM 1627 C CA . VAL A 1 208 ? -3.963 -3.670 -2.873 1.00 90.00 208 VAL A CA 1
ATOM 1628 C C . VAL A 1 208 ? -2.437 -3.718 -2.918 1.00 90.00 208 VAL A C 1
ATOM 1630 O O . VAL A 1 208 ? -1.850 -4.181 -3.902 1.00 90.00 208 VAL A O 1
ATOM 1633 N N . TYR A 1 209 ? -1.800 -3.289 -1.835 1.00 92.62 209 TYR A N 1
ATOM 1634 C CA . TYR A 1 209 ? -0.352 -3.225 -1.674 1.00 92.62 209 TYR A CA 1
ATOM 1635 C C . TYR A 1 209 ? 0.105 -4.135 -0.543 1.00 92.62 209 TYR A C 1
ATOM 1637 O O . TYR A 1 209 ? -0.507 -4.156 0.521 1.00 92.62 209 TYR A O 1
ATOM 1645 N N . LEU A 1 210 ? 1.193 -4.868 -0.763 1.00 94.56 210 LEU A N 1
ATOM 1646 C CA . LEU A 1 210 ? 1.922 -5.561 0.294 1.00 94.56 210 LEU A CA 1
ATOM 1647 C C . LEU A 1 210 ? 3.199 -4.786 0.588 1.00 94.56 210 LEU A C 1
ATOM 1649 O O . LEU A 1 210 ? 4.027 -4.618 -0.307 1.00 94.56 210 LEU A O 1
ATOM 1653 N N . PHE A 1 211 ? 3.357 -4.336 1.823 1.00 95.94 211 PHE A N 1
ATOM 1654 C CA . PHE A 1 211 ? 4.570 -3.709 2.326 1.00 95.94 211 PHE A CA 1
ATOM 1655 C C . PHE A 1 211 ? 5.370 -4.720 3.144 1.00 95.94 211 PHE A C 1
ATOM 1657 O O . PHE A 1 211 ? 4.813 -5.416 3.991 1.00 95.94 211 PHE A O 1
ATOM 1664 N N . ASP A 1 212 ? 6.674 -4.777 2.896 1.00 94.31 212 ASP A N 1
ATOM 1665 C CA . ASP A 1 212 ? 7.611 -5.582 3.675 1.00 94.31 212 ASP A CA 1
ATOM 1666 C C . ASP A 1 212 ? 8.154 -4.721 4.824 1.00 94.31 212 ASP A C 1
ATOM 1668 O O . ASP A 1 212 ? 8.705 -3.638 4.605 1.00 94.31 212 ASP A O 1
ATOM 1672 N N . LEU A 1 213 ? 7.956 -5.179 6.058 1.00 94.06 213 LEU A N 1
ATOM 1673 C CA . LEU A 1 213 ? 8.372 -4.475 7.271 1.00 94.06 213 LEU A CA 1
ATOM 1674 C C . LEU A 1 213 ? 9.789 -4.866 7.707 1.00 94.06 213 LEU A C 1
ATOM 1676 O O . LEU A 1 213 ? 10.360 -4.201 8.571 1.00 94.06 213 LEU A O 1
ATOM 1680 N N . THR A 1 214 ? 10.366 -5.918 7.122 1.00 92.44 214 THR A N 1
ATOM 1681 C CA . THR A 1 214 ? 11.739 -6.371 7.382 1.00 92.44 214 THR A CA 1
ATOM 1682 C C . THR A 1 214 ? 12.709 -5.765 6.370 1.00 92.44 214 THR A C 1
ATOM 1684 O O . THR A 1 214 ? 13.670 -5.099 6.756 1.00 92.44 214 THR A O 1
ATOM 1687 N N . TYR A 1 215 ? 12.433 -5.915 5.074 1.00 89.94 215 TYR A N 1
ATOM 1688 C CA . TYR A 1 215 ? 13.275 -5.421 3.981 1.00 89.94 215 TYR A CA 1
ATOM 1689 C C . TYR A 1 215 ? 12.667 -4.184 3.326 1.00 89.94 215 TYR A C 1
ATOM 1691 O O . TYR A 1 215 ? 12.197 -4.196 2.186 1.00 89.94 215 TYR A O 1
ATOM 1699 N N . LYS A 1 216 ? 12.698 -3.084 4.075 1.00 89.50 216 LYS A N 1
ATOM 1700 C CA . LYS A 1 216 ? 12.074 -1.822 3.680 1.00 89.50 216 LYS A CA 1
ATOM 1701 C C . LYS A 1 216 ? 12.818 -1.170 2.514 1.00 89.50 216 LYS A C 1
ATOM 1703 O O . LYS A 1 216 ? 14.041 -1.038 2.536 1.00 89.50 216 LYS A O 1
ATOM 1708 N N . GLN A 1 217 ? 12.073 -0.707 1.516 1.00 85.38 217 GLN A N 1
ATOM 1709 C CA . GLN A 1 217 ? 12.600 0.042 0.371 1.00 85.38 217 GLN A CA 1
ATOM 1710 C C . GLN A 1 217 ? 12.007 1.445 0.372 1.00 85.38 217 GLN A C 1
ATOM 1712 O O . GLN A 1 217 ? 10.843 1.608 0.716 1.00 85.38 217 GLN A O 1
ATOM 1717 N N . ARG A 1 218 ? 12.782 2.464 -0.003 1.00 85.62 218 ARG A N 1
ATOM 1718 C CA . ARG A 1 218 ? 12.243 3.822 -0.165 1.00 85.62 218 ARG A CA 1
ATOM 1719 C C . ARG A 1 218 ? 11.569 3.980 -1.531 1.00 85.62 218 ARG A C 1
ATOM 1721 O O . ARG A 1 218 ? 12.047 3.376 -2.495 1.00 85.62 218 ARG A O 1
ATOM 1728 N N . PRO A 1 219 ? 10.525 4.818 -1.650 1.00 81.75 219 PRO A N 1
ATOM 1729 C CA . PRO A 1 219 ? 9.967 5.176 -2.944 1.00 81.75 219 PRO A CA 1
ATOM 1730 C C . PRO A 1 219 ? 11.029 5.780 -3.865 1.00 81.75 219 PRO A C 1
ATOM 1732 O O . PRO A 1 219 ? 11.670 6.782 -3.550 1.00 81.75 219 PRO A O 1
ATOM 1735 N N . TYR A 1 220 ? 11.187 5.188 -5.046 1.00 70.69 220 TYR A N 1
ATOM 1736 C CA . TYR A 1 220 ? 12.201 5.603 -6.021 1.00 70.69 220 TYR A CA 1
ATOM 1737 C C . TYR A 1 220 ? 12.013 7.019 -6.582 1.00 70.69 220 TYR A C 1
ATOM 1739 O O . TYR A 1 220 ? 12.963 7.607 -7.088 1.00 70.69 220 TYR A O 1
ATOM 1747 N N . THR A 1 221 ? 10.814 7.586 -6.449 1.00 62.25 221 THR A N 1
ATOM 1748 C CA . THR A 1 221 ? 10.459 8.944 -6.881 1.00 62.25 221 THR A CA 1
ATOM 1749 C C . THR A 1 221 ? 11.144 10.055 -6.076 1.00 62.25 221 THR A C 1
ATOM 1751 O O . THR A 1 221 ? 11.087 11.208 -6.488 1.00 62.25 221 THR A O 1
ATOM 1754 N N . PHE A 1 222 ? 11.829 9.720 -4.975 1.00 53.19 222 PHE A N 1
ATOM 1755 C CA . PHE A 1 222 ? 12.524 10.672 -4.094 1.00 53.19 222 PHE A CA 1
ATOM 1756 C C . PHE A 1 222 ? 14.010 10.341 -3.882 1.00 53.19 222 PHE A C 1
ATOM 1758 O O . PHE A 1 222 ? 14.659 10.927 -3.023 1.00 53.19 222 PHE A O 1
ATOM 1765 N N . LEU A 1 223 ? 14.570 9.406 -4.658 1.00 50.12 223 LEU A N 1
ATOM 1766 C CA . LEU A 1 223 ? 15.988 9.027 -4.578 1.00 50.12 223 LEU A CA 1
ATOM 1767 C C . LEU A 1 223 ? 16.897 9.843 -5.513 1.00 50.12 223 LEU A C 1
ATOM 1769 O O . LEU A 1 223 ? 18.086 9.553 -5.597 1.00 50.12 223 LEU A O 1
ATOM 1773 N N . LEU A 1 224 ? 16.364 10.847 -6.213 1.00 44.75 224 LEU A N 1
ATOM 1774 C CA . LEU A 1 224 ? 17.102 11.664 -7.179 1.00 44.75 224 LEU A CA 1
ATOM 1775 C C . LEU A 1 224 ? 17.527 12.985 -6.502 1.00 44.75 224 LEU A C 1
ATOM 1777 O O . LEU A 1 224 ? 16.657 13.730 -6.045 1.00 44.75 224 LEU A O 1
ATOM 1781 N N . PRO A 1 225 ? 18.839 13.269 -6.355 1.00 39.03 225 PRO A N 1
ATOM 1782 C CA . PRO A 1 225 ? 19.319 14.455 -5.658 1.00 39.03 225 PRO A CA 1
ATOM 1783 C C . PRO A 1 225 ? 18.792 15.732 -6.310 1.00 39.03 225 PRO A C 1
ATOM 1785 O O . PRO A 1 225 ? 19.018 15.975 -7.492 1.00 39.03 225 PRO A O 1
ATOM 1788 N N . ARG A 1 226 ? 18.178 16.613 -5.517 1.00 36.00 226 ARG A N 1
ATOM 1789 C CA . ARG A 1 226 ? 18.015 18.013 -5.913 1.00 36.00 226 ARG A CA 1
ATOM 1790 C C . ARG A 1 226 ? 19.375 18.688 -5.786 1.00 36.00 226 ARG A C 1
ATOM 1792 O O . ARG A 1 226 ? 19.863 18.863 -4.672 1.00 36.00 226 ARG A O 1
ATOM 1799 N N . LYS A 1 227 ? 20.006 19.089 -6.892 1.00 31.92 227 LYS A N 1
ATOM 1800 C CA . LYS A 1 227 ? 21.077 20.089 -6.790 1.00 31.92 227 LYS A CA 1
ATOM 1801 C C . LYS A 1 227 ? 20.440 21.393 -6.310 1.00 31.92 227 LYS A C 1
ATOM 1803 O O . LYS A 1 227 ? 19.680 22.014 -7.046 1.00 31.92 227 LYS A O 1
ATOM 1808 N N . CYS A 1 228 ? 20.725 21.791 -5.070 1.00 25.69 228 CYS A N 1
ATOM 1809 C CA . CYS A 1 228 ? 20.457 23.148 -4.608 1.00 25.69 228 CYS A CA 1
ATOM 1810 C C . CYS A 1 228 ? 21.197 24.128 -5.522 1.00 25.69 228 CYS A C 1
ATOM 1812 O O . CYS A 1 228 ? 22.391 23.961 -5.774 1.00 25.69 228 CYS A O 1
ATOM 1814 N N . HIS A 1 229 ? 20.496 25.152 -6.005 1.00 26.53 229 HIS A N 1
ATOM 1815 C CA . HIS A 1 229 ? 21.128 26.305 -6.626 1.00 26.53 229 HIS A CA 1
ATOM 1816 C C . HIS A 1 229 ? 22.058 26.948 -5.594 1.00 26.53 229 HIS A C 1
ATOM 1818 O O . HIS A 1 229 ? 21.597 27.555 -4.631 1.00 26.53 229 HIS A O 1
ATOM 1824 N N . SER A 1 230 ? 23.370 26.789 -5.762 1.00 27.84 230 SER A N 1
ATOM 1825 C CA . SER A 1 230 ? 24.335 27.610 -5.044 1.00 27.84 230 SER A CA 1
ATOM 1826 C C . SER A 1 230 ? 24.258 29.014 -5.637 1.00 27.84 230 SER A C 1
ATOM 1828 O O . SER A 1 230 ? 24.813 29.271 -6.707 1.00 27.84 230 SER A O 1
ATOM 1830 N N . SER A 1 231 ? 23.533 29.907 -4.966 1.00 27.52 231 SER A N 1
ATOM 1831 C CA . SER A 1 231 ? 23.734 31.344 -5.109 1.00 27.52 231 SER A CA 1
ATOM 1832 C C . SER A 1 231 ? 25.207 31.627 -4.830 1.00 27.52 231 SER A C 1
ATOM 1834 O O . SER A 1 231 ? 25.712 31.315 -3.752 1.00 27.52 231 SER A O 1
ATOM 1836 N N . GLY A 1 232 ? 25.910 32.122 -5.843 1.00 28.56 232 GLY A N 1
ATOM 1837 C CA . GLY A 1 232 ? 27.315 32.460 -5.727 1.00 28.56 232 GLY A CA 1
ATOM 1838 C C . GLY A 1 232 ? 27.512 33.635 -4.782 1.00 28.56 232 GLY A C 1
ATOM 1839 O O . GLY A 1 232 ? 26.945 34.697 -5.004 1.00 28.56 232 GLY A O 1
ATOM 1840 N N . GLU A 1 233 ? 28.384 33.459 -3.799 1.00 25.70 233 GLU A N 1
ATOM 1841 C CA . GLU A 1 233 ? 29.201 34.546 -3.279 1.00 25.70 233 GLU A CA 1
ATOM 1842 C C . GLU A 1 233 ? 30.651 34.071 -3.249 1.00 25.70 233 GLU A C 1
ATOM 1844 O O . GLU A 1 233 ? 31.031 33.102 -2.593 1.00 25.70 233 GLU A O 1
ATOM 1849 N N . VAL A 1 234 ? 31.449 34.743 -4.068 1.00 29.62 234 VAL A N 1
ATOM 1850 C CA . VAL A 1 234 ? 32.901 34.650 -4.109 1.00 29.62 234 VAL A CA 1
ATOM 1851 C C . VAL A 1 234 ? 33.435 35.422 -2.908 1.00 29.62 234 VAL A C 1
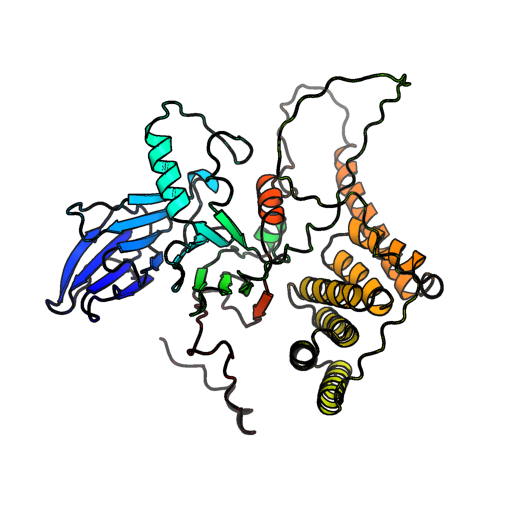ATOM 1853 O O . VAL A 1 234 ? 33.147 36.611 -2.816 1.00 29.62 234 VAL A O 1
ATOM 1856 N N . GLN A 1 235 ? 34.277 34.816 -2.061 1.00 27.55 235 GLN A N 1
ATOM 1857 C CA . GLN A 1 235 ? 35.417 35.535 -1.479 1.00 27.55 235 GLN A CA 1
ATOM 1858 C C . GLN A 1 235 ? 36.514 34.624 -0.896 1.00 27.55 235 GLN A C 1
ATOM 1860 O O . GLN A 1 235 ? 36.299 33.789 -0.024 1.00 27.55 235 GLN A O 1
ATOM 1865 N N . ASN A 1 236 ? 37.697 34.846 -1.470 1.00 24.34 236 ASN A N 1
ATOM 1866 C CA . ASN A 1 236 ? 39.082 34.563 -1.090 1.00 24.34 236 ASN A CA 1
ATOM 1867 C C . ASN A 1 236 ? 39.396 34.047 0.326 1.00 24.34 236 ASN A C 1
ATOM 1869 O O . ASN A 1 236 ? 38.947 34.580 1.334 1.00 24.34 236 ASN A O 1
ATOM 1873 N N . GLY A 1 237 ? 40.296 33.059 0.374 1.00 24.78 237 GLY A N 1
ATOM 1874 C CA . GLY A 1 237 ? 40.706 32.369 1.593 1.00 24.78 237 GLY A CA 1
ATOM 1875 C C . GLY A 1 237 ? 41.819 33.003 2.432 1.00 24.78 237 GLY A C 1
ATOM 1876 O O . GLY A 1 237 ? 42.448 33.987 2.053 1.00 24.78 237 GLY A O 1
ATOM 1877 N N . LYS A 1 238 ? 42.094 32.338 3.561 1.00 25.53 238 LYS A N 1
ATOM 1878 C CA . LYS A 1 238 ? 43.421 32.074 4.144 1.00 25.53 238 LYS A CA 1
ATOM 1879 C C . LYS A 1 238 ? 43.298 31.073 5.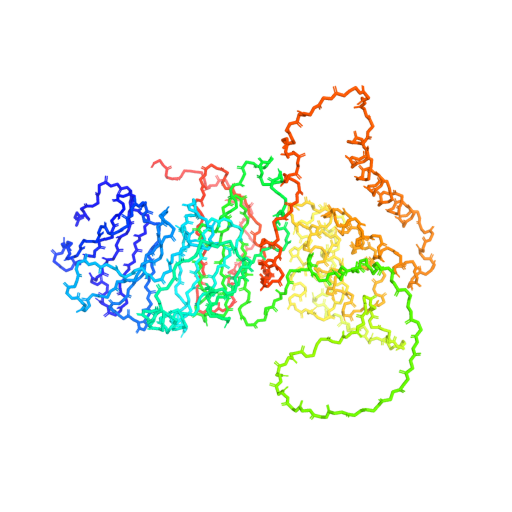304 1.00 25.53 238 LYS A C 1
ATOM 1881 O O . LYS A 1 238 ? 42.309 31.044 6.023 1.00 25.53 238 LYS A O 1
ATOM 1886 N N . MET A 1 239 ? 44.325 30.237 5.410 1.00 23.28 239 MET A N 1
ATOM 1887 C CA . MET A 1 239 ? 44.538 29.120 6.337 1.00 23.28 239 MET A CA 1
ATOM 1888 C C . MET A 1 239 ? 44.866 29.601 7.768 1.00 23.28 239 MET A C 1
ATOM 1890 O O . MET A 1 239 ? 45.675 30.517 7.887 1.00 23.28 239 MET A O 1
ATOM 1894 N N . SER A 1 240 ? 44.315 28.969 8.821 1.00 22.77 240 SER A N 1
ATOM 1895 C CA . SER A 1 240 ? 45.069 28.243 9.880 1.00 22.77 240 SER A CA 1
ATOM 1896 C C . SER A 1 240 ? 44.338 28.047 11.228 1.00 22.77 240 SER A C 1
ATOM 1898 O O . SER A 1 240 ? 43.874 28.993 11.852 1.00 22.77 240 SER A O 1
ATOM 1900 N N . THR A 1 241 ? 44.407 26.785 11.682 1.00 23.69 241 THR A N 1
ATOM 1901 C CA . THR A 1 241 ? 44.611 26.246 13.051 1.00 23.69 241 THR A CA 1
ATOM 1902 C C . THR A 1 241 ? 43.514 26.263 14.133 1.00 23.69 241 THR A C 1
ATOM 1904 O O . THR A 1 241 ? 43.256 27.271 14.774 1.00 23.69 241 THR A O 1
ATOM 1907 N N . ASN A 1 242 ? 43.059 25.032 14.420 1.00 23.52 242 ASN A N 1
ATOM 1908 C CA . ASN A 1 242 ? 42.923 24.330 15.712 1.00 23.52 242 ASN A CA 1
ATOM 1909 C C . ASN A 1 242 ? 42.046 24.884 16.854 1.00 23.52 242 ASN A C 1
ATOM 1911 O O . ASN A 1 242 ? 42.423 25.804 17.569 1.00 23.52 242 ASN A O 1
ATOM 1915 N N . GLY A 1 243 ? 40.990 24.118 17.164 1.00 23.69 243 GLY A N 1
ATOM 1916 C CA . GLY A 1 243 ? 40.303 24.089 18.458 1.00 23.69 243 GLY A CA 1
ATOM 1917 C C . GLY A 1 243 ? 39.336 22.900 18.543 1.00 23.69 243 GLY A C 1
ATOM 1918 O O . GLY A 1 243 ? 38.257 22.930 17.965 1.00 23.69 243 GLY A O 1
ATOM 1919 N N . VAL A 1 244 ? 39.758 21.830 19.219 1.00 24.69 244 VAL A N 1
ATOM 1920 C CA . VAL A 1 244 ? 39.033 20.562 19.419 1.00 24.69 244 VAL A CA 1
ATOM 1921 C C . VAL A 1 244 ? 37.896 20.735 20.434 1.00 24.69 244 VAL A C 1
ATOM 1923 O O . VAL A 1 244 ? 38.137 21.241 21.525 1.00 24.69 244 VAL A O 1
ATOM 1926 N N . SER A 1 245 ? 36.698 20.213 20.147 1.00 23.84 245 SER A N 1
ATOM 1927 C CA 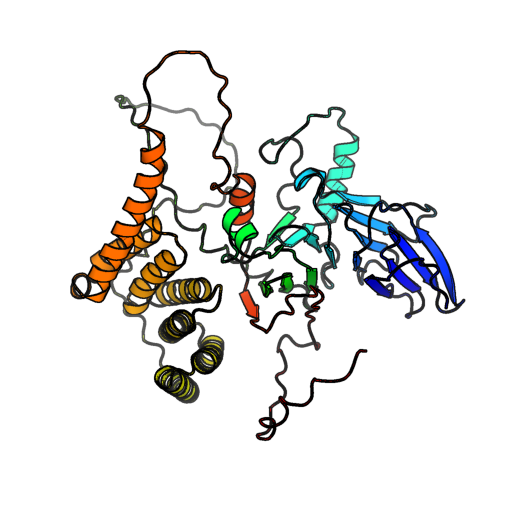. SER A 1 245 ? 35.840 19.620 21.188 1.00 23.84 245 SER A CA 1
ATOM 1928 C C . SER A 1 245 ? 34.880 18.570 20.613 1.00 23.84 245 SER A C 1
ATOM 1930 O O . SER A 1 245 ? 34.238 18.762 19.583 1.00 23.84 245 SER A O 1
ATOM 1932 N N . ASN A 1 246 ? 34.863 17.419 21.287 1.00 24.28 246 ASN A N 1
ATOM 1933 C CA . ASN A 1 246 ? 34.125 16.204 20.963 1.00 24.28 246 ASN A CA 1
ATOM 1934 C C . ASN A 1 246 ? 32.616 16.360 21.203 1.00 24.28 246 ASN A C 1
ATOM 1936 O O . ASN A 1 246 ? 32.197 16.719 22.301 1.00 24.28 246 ASN A O 1
ATOM 1940 N N . GLY A 1 247 ? 31.814 15.949 20.220 1.00 24.02 247 GLY A N 1
ATOM 1941 C CA . GLY A 1 247 ? 30.383 15.683 20.350 1.00 24.02 247 GLY A CA 1
ATOM 1942 C C . GLY A 1 247 ? 30.016 14.477 19.488 1.00 24.02 247 GLY A C 1
ATOM 1943 O O . GLY A 1 247 ? 29.940 14.577 18.266 1.00 24.02 247 GLY A O 1
ATOM 1944 N N . VAL A 1 248 ? 29.853 13.319 20.127 1.00 25.67 248 VAL A N 1
ATOM 1945 C CA . VAL A 1 248 ? 29.541 12.035 19.488 1.00 25.67 248 VAL A CA 1
ATOM 1946 C C . VAL A 1 248 ? 28.136 12.098 18.886 1.00 25.67 248 VAL A C 1
ATOM 1948 O O . VAL A 1 248 ? 27.143 12.125 19.608 1.00 25.67 248 VAL A O 1
ATOM 1951 N N . SER A 1 249 ? 28.055 12.108 17.556 1.00 25.61 249 SER A N 1
ATOM 1952 C CA . SER A 1 249 ? 26.820 11.922 16.796 1.00 25.61 249 SER A CA 1
ATOM 1953 C C . SER A 1 249 ? 26.949 10.654 15.953 1.00 25.61 249 SER A C 1
ATOM 1955 O O . SER A 1 249 ? 27.741 10.580 15.018 1.00 25.61 249 SER A O 1
ATOM 1957 N N . ASN A 1 250 ? 26.155 9.634 16.289 1.00 27.64 250 ASN A N 1
ATOM 1958 C CA . ASN A 1 250 ? 25.925 8.474 15.428 1.00 27.64 250 ASN A CA 1
ATOM 1959 C C . ASN A 1 250 ? 24.969 8.886 14.299 1.00 27.64 250 ASN A C 1
ATOM 1961 O O . ASN A 1 250 ? 23.779 8.577 14.321 1.00 27.64 250 ASN A O 1
ATOM 1965 N N . GLY A 1 251 ? 25.494 9.639 13.333 1.00 23.11 251 GLY A N 1
ATOM 1966 C CA . GLY A 1 251 ? 24.858 9.893 12.046 1.00 23.11 251 GLY A CA 1
ATOM 1967 C C . GLY A 1 251 ? 25.264 8.807 11.056 1.00 23.11 251 GLY A C 1
ATOM 1968 O O . GLY A 1 251 ? 26.451 8.550 10.863 1.00 23.11 251 GLY A O 1
ATOM 1969 N N . LEU A 1 252 ? 24.283 8.150 10.432 1.00 23.84 252 LEU A N 1
ATOM 1970 C CA . LEU A 1 252 ? 24.538 7.229 9.329 1.00 23.84 252 LEU A CA 1
ATOM 1971 C C . LEU A 1 252 ? 25.249 7.976 8.192 1.00 23.84 252 LEU A C 1
ATOM 1973 O O . LEU A 1 252 ? 24.670 8.842 7.540 1.00 23.84 252 LEU A O 1
ATOM 1977 N N . HIS A 1 253 ? 26.500 7.591 7.951 1.00 21.70 253 HIS A N 1
ATOM 1978 C CA . HIS A 1 253 ? 27.261 7.923 6.756 1.00 21.70 253 HIS A CA 1
ATOM 1979 C C . HIS A 1 253 ? 26.497 7.469 5.502 1.00 21.70 253 HIS A C 1
ATOM 1981 O O . HIS A 1 253 ? 26.439 6.278 5.198 1.00 21.70 253 HIS A O 1
ATOM 1987 N N . LEU A 1 254 ? 25.956 8.422 4.742 1.00 27.75 254 LEU A N 1
ATOM 1988 C CA . LEU A 1 254 ? 25.607 8.228 3.339 1.00 27.75 254 LEU A CA 1
ATOM 1989 C C . LEU A 1 254 ? 26.579 9.082 2.521 1.00 27.75 254 LEU A C 1
ATOM 1991 O O . LEU A 1 254 ? 26.600 10.304 2.632 1.00 27.75 254 LEU A O 1
ATOM 1995 N N . HIS A 1 255 ? 27.463 8.406 1.792 1.00 23.98 255 HIS A N 1
ATOM 1996 C CA . HIS A 1 255 ? 28.591 9.005 1.088 1.00 23.98 255 HIS A CA 1
ATOM 1997 C C . HIS A 1 255 ? 28.157 10.094 0.096 1.00 23.98 255 HIS A C 1
ATOM 1999 O O . HIS A 1 255 ? 27.321 9.860 -0.776 1.00 23.98 255 HIS A O 1
ATOM 2005 N N . SER A 1 256 ? 28.811 11.253 0.191 1.00 25.61 256 SER A N 1
ATOM 2006 C CA . SER A 1 256 ? 28.855 12.289 -0.838 1.00 25.61 256 SER A CA 1
ATOM 2007 C C . SER A 1 256 ? 29.420 11.724 -2.139 1.00 25.61 256 SER A C 1
ATOM 2009 O O . SER A 1 256 ? 30.625 11.538 -2.263 1.00 25.61 256 SER A O 1
ATOM 2011 N N . ASN A 1 257 ? 28.550 11.456 -3.104 1.00 26.38 257 ASN A N 1
ATOM 2012 C CA . ASN A 1 257 ? 28.822 11.556 -4.534 1.00 26.38 257 ASN A CA 1
ATOM 2013 C C . ASN A 1 257 ? 27.463 11.637 -5.236 1.00 26.38 257 ASN A C 1
ATOM 2015 O O . ASN A 1 257 ? 26.553 10.877 -4.913 1.00 26.38 257 ASN A O 1
ATOM 2019 N N . GLY A 1 258 ? 27.312 12.597 -6.156 1.00 28.59 258 GLY A N 1
ATOM 2020 C CA . GLY A 1 258 ? 26.112 12.738 -6.985 1.00 28.59 258 GLY A CA 1
ATOM 2021 C C . GLY A 1 258 ? 25.801 11.456 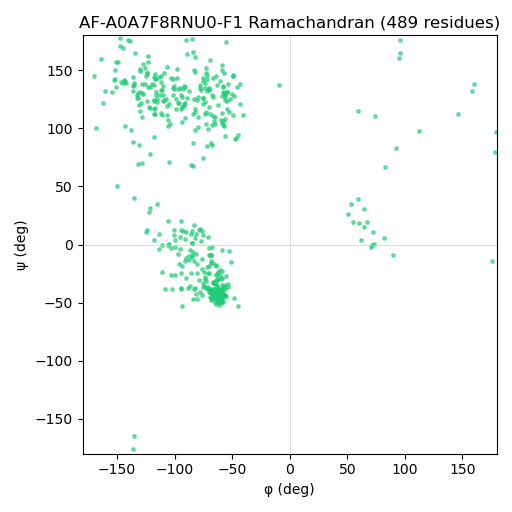-7.755 1.00 28.59 258 GLY A C 1
ATOM 2022 O O . GLY A 1 258 ? 26.592 10.519 -7.717 1.00 28.59 258 GLY A O 1
ATOM 2023 N N . PHE A 1 259 ? 24.663 11.417 -8.450 1.00 33.59 259 PHE A N 1
ATOM 2024 C CA . PHE A 1 259 ? 24.27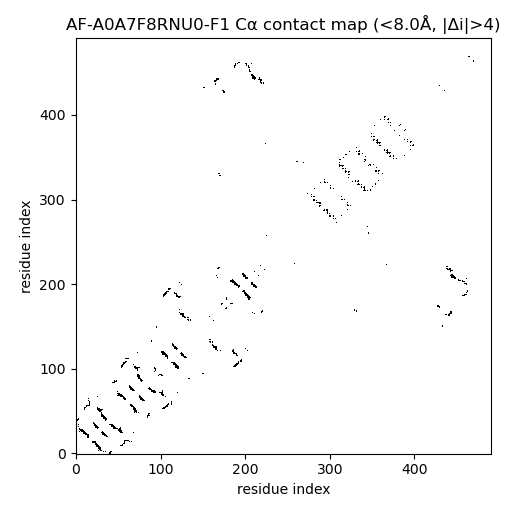7 10.315 -9.337 1.00 33.59 259 PHE A CA 1
ATOM 2025 C C . PHE A 1 259 ? 25.450 9.917 -10.255 1.00 33.59 259 PHE A C 1
ATOM 2027 O O . PHE A 1 259 ? 25.680 10.489 -11.314 1.00 33.59 259 PHE A O 1
ATOM 2034 N N . ARG A 1 260 ? 26.239 8.954 -9.792 1.00 27.66 260 ARG A N 1
ATOM 2035 C CA . ARG A 1 260 ? 27.228 8.202 -10.537 1.00 27.66 260 ARG A CA 1
ATOM 2036 C C . ARG A 1 260 ? 26.881 6.763 -10.247 1.00 27.66 260 ARG A C 1
ATOM 2038 O O . ARG A 1 260 ? 27.032 6.279 -9.124 1.00 27.66 260 ARG A O 1
ATOM 2045 N N . LEU A 1 261 ? 26.374 6.093 -11.274 1.00 39.12 261 LEU A N 1
ATOM 2046 C CA . LEU A 1 261 ? 26.374 4.640 -11.314 1.00 39.12 261 LEU A CA 1
ATOM 2047 C C . LEU A 1 261 ? 27.791 4.154 -10.967 1.00 39.12 261 LEU A C 1
ATOM 2049 O O . LEU A 1 261 ? 28.751 4.822 -11.353 1.00 39.12 261 LEU A O 1
ATOM 2053 N N . PRO A 1 262 ? 27.950 3.016 -10.271 1.00 28.45 262 PRO A N 1
ATOM 2054 C CA . PRO A 1 262 ? 29.271 2.513 -9.927 1.00 28.45 262 PRO A CA 1
ATOM 2055 C C . PRO A 1 262 ? 30.133 2.411 -11.192 1.00 28.45 262 PRO A C 1
ATOM 2057 O O . PRO A 1 262 ? 29.830 1.620 -12.091 1.00 28.45 262 PRO A O 1
ATOM 2060 N N . GLU A 1 263 ? 31.196 3.213 -11.275 1.00 32.16 263 GLU A N 1
ATOM 2061 C CA . GLU A 1 263 ? 32.283 2.999 -12.227 1.00 32.16 263 GLU A CA 1
ATOM 2062 C C . GLU A 1 263 ? 33.013 1.733 -11.774 1.00 32.16 263 GLU A C 1
ATOM 2064 O O . GLU A 1 263 ? 33.947 1.765 -10.975 1.00 32.16 263 GLU A O 1
ATOM 2069 N N . SER A 1 264 ? 32.534 0.580 -12.234 1.00 34.81 264 SER A N 1
ATOM 2070 C CA . SER A 1 264 ? 33.273 -0.666 -12.109 1.00 34.81 264 SER A CA 1
ATOM 2071 C C . SER A 1 264 ? 34.062 -0.864 -13.395 1.00 34.81 264 SER A C 1
ATOM 2073 O O . SER A 1 264 ? 33.485 -0.979 -14.479 1.00 34.81 264 SER A O 1
ATOM 2075 N N . ARG A 1 265 ? 35.395 -0.875 -13.271 1.00 35.19 265 ARG A N 1
ATOM 2076 C CA . ARG A 1 265 ? 36.298 -1.362 -14.320 1.00 35.19 265 ARG A CA 1
ATOM 2077 C C . ARG A 1 265 ? 35.782 -2.722 -14.780 1.00 35.19 265 ARG A C 1
ATOM 2079 O O . ARG A 1 265 ? 35.512 -3.574 -13.941 1.00 35.19 265 ARG A O 1
ATOM 2086 N N . GLY A 1 266 ? 35.607 -2.874 -16.092 1.00 37.00 266 GLY A N 1
ATOM 2087 C CA . GLY A 1 266 ? 34.896 -3.978 -16.728 1.00 37.00 266 GLY A CA 1
ATOM 2088 C C . GLY A 1 266 ? 35.242 -5.356 -16.169 1.00 37.00 266 GLY A C 1
ATOM 2089 O O . GLY A 1 266 ? 36.165 -6.009 -16.637 1.00 37.00 266 GLY A O 1
ATOM 2090 N N . HIS A 1 267 ? 34.437 -5.819 -15.218 1.00 34.56 267 HIS A N 1
ATOM 2091 C CA . HIS A 1 267 ? 34.269 -7.230 -14.931 1.00 34.56 267 HIS A CA 1
ATOM 2092 C C . HIS A 1 267 ? 32.904 -7.617 -15.483 1.00 34.56 267 HIS A C 1
ATOM 2094 O O . HIS A 1 267 ? 31.863 -7.303 -14.903 1.00 34.56 267 HIS A O 1
ATOM 2100 N N . VAL A 1 268 ? 32.916 -8.265 -16.649 1.00 38.94 268 VAL A N 1
ATOM 2101 C CA . VAL A 1 268 ? 31.745 -8.952 -17.190 1.00 38.94 268 VAL A CA 1
ATOM 2102 C C . VAL A 1 268 ? 31.356 -9.994 -16.147 1.00 38.94 268 VAL A C 1
ATOM 2104 O O . VAL A 1 268 ? 32.058 -10.985 -15.956 1.00 38.94 268 VAL A O 1
ATOM 2107 N N . SER A 1 269 ? 30.286 -9.727 -15.402 1.00 43.28 269 SER A N 1
ATOM 2108 C CA . SER A 1 269 ? 29.714 -10.707 -14.485 1.00 43.28 269 SER A CA 1
ATOM 2109 C C . SER A 1 269 ? 29.365 -11.940 -15.323 1.00 43.28 269 SER A C 1
ATOM 2111 O O . SER A 1 269 ? 28.742 -11.763 -16.377 1.00 43.28 269 SER A O 1
ATOM 2113 N N . PRO A 1 270 ? 29.760 -13.162 -14.924 1.00 44.50 270 PRO A N 1
ATOM 2114 C CA . PRO A 1 270 ? 29.387 -14.351 -15.673 1.00 44.50 270 PRO A CA 1
ATOM 2115 C C . PRO A 1 270 ? 27.864 -14.354 -15.806 1.00 44.50 270 PRO A C 1
ATOM 2117 O O . PRO A 1 270 ? 27.150 -14.219 -14.809 1.00 44.50 270 PRO A O 1
ATOM 2120 N N . GLN A 1 271 ? 27.365 -14.414 -17.044 1.00 54.56 271 GLN A N 1
ATOM 2121 C CA . GLN A 1 271 ? 25.939 -14.581 -17.286 1.00 54.56 271 GLN A CA 1
ATOM 2122 C C . GLN A 1 271 ? 25.539 -15.875 -16.586 1.00 54.56 271 GLN A C 1
ATOM 2124 O O . GLN A 1 271 ? 25.917 -16.956 -17.024 1.00 54.56 271 GLN A O 1
ATOM 2129 N N . VAL A 1 272 ? 24.841 -15.767 -15.456 1.00 60.44 272 VAL A N 1
ATOM 2130 C CA . VAL A 1 272 ? 24.327 -16.942 -14.760 1.00 60.44 272 VAL A CA 1
ATOM 2131 C C . VAL A 1 272 ? 23.306 -17.572 -15.696 1.00 60.44 272 VAL A C 1
ATOM 2133 O O . VAL A 1 272 ? 22.211 -17.028 -15.881 1.00 60.44 272 VAL A O 1
ATOM 2136 N N . GLU A 1 273 ? 23.701 -18.672 -16.335 1.00 72.69 273 GLU A N 1
ATOM 2137 C CA . GLU A 1 273 ? 22.835 -19.433 -17.222 1.00 72.69 273 GLU A CA 1
ATOM 2138 C C . GLU A 1 273 ? 21.582 -19.843 -16.451 1.00 72.69 273 GLU A C 1
ATOM 2140 O O . GLU A 1 273 ? 21.631 -20.383 -15.341 1.00 72.69 273 GLU A O 1
ATOM 2145 N N . LEU A 1 274 ? 20.424 -19.514 -17.020 1.00 82.06 274 LEU A N 1
ATOM 2146 C CA . LEU A 1 274 ? 19.153 -19.881 -16.423 1.00 82.06 274 LEU A CA 1
ATOM 2147 C C . LEU A 1 274 ? 18.983 -21.400 -16.549 1.00 82.06 274 LEU A C 1
ATOM 2149 O O . LEU A 1 274 ? 19.168 -21.950 -17.635 1.00 82.06 274 LEU A O 1
ATOM 2153 N N . PRO A 1 275 ? 18.555 -22.089 -15.480 1.00 88.25 275 PRO A N 1
ATOM 2154 C CA . PRO A 1 275 ? 18.185 -23.493 -15.560 1.00 88.25 275 PRO A CA 1
ATOM 2155 C C . PRO A 1 275 ? 17.220 -23.770 -16.730 1.00 88.25 275 PRO A C 1
ATOM 2157 O O . PRO A 1 275 ? 16.317 -22.958 -16.967 1.00 88.25 275 PRO A O 1
ATOM 2160 N N . PRO A 1 276 ? 17.294 -24.938 -17.401 1.00 89.38 276 PRO A N 1
ATOM 2161 C CA . PRO A 1 276 ? 16.496 -25.231 -18.601 1.00 89.38 276 PRO A CA 1
ATOM 2162 C C . PRO A 1 276 ? 14.977 -25.082 -18.425 1.00 89.38 276 PRO A C 1
ATOM 2164 O O . PRO A 1 276 ? 14.238 -24.840 -19.380 1.00 89.38 276 PRO A O 1
ATOM 2167 N N . TYR A 1 277 ? 14.472 -25.252 -17.200 1.00 90.00 277 TYR A N 1
ATOM 2168 C CA . TYR A 1 277 ? 13.058 -25.030 -16.904 1.00 90.00 277 TYR A CA 1
ATOM 2169 C C . TYR A 1 277 ? 12.695 -23.533 -16.863 1.00 90.00 277 TYR A C 1
ATOM 2171 O O . TYR A 1 277 ? 11.607 -23.170 -17.304 1.00 90.00 277 TYR A O 1
ATOM 2179 N N . LEU A 1 278 ? 13.587 -22.658 -16.377 1.00 90.38 278 LEU A N 1
ATOM 2180 C CA . LEU A 1 278 ? 13.377 -21.206 -16.382 1.00 90.38 278 LEU A CA 1
ATOM 2181 C C . LEU A 1 278 ? 13.574 -20.607 -17.765 1.00 90.38 278 LEU A C 1
ATOM 2183 O O . LEU A 1 278 ? 12.847 -19.682 -18.112 1.00 90.38 278 LEU A O 1
ATOM 2187 N N . GLU A 1 279 ? 14.480 -21.161 -18.568 1.00 92.12 279 GLU A N 1
ATOM 2188 C CA . GLU A 1 279 ? 14.599 -20.811 -19.985 1.00 92.12 279 GLU A CA 1
ATOM 2189 C C . GLU A 1 279 ? 13.283 -21.051 -20.732 1.00 92.12 279 GLU A C 1
ATOM 2191 O O . GLU A 1 279 ? 12.790 -20.158 -21.416 1.00 92.12 279 GLU A O 1
ATOM 2196 N N . ARG A 1 280 ? 12.624 -22.194 -20.497 1.00 93.88 280 ARG A N 1
ATOM 2197 C CA . ARG A 1 280 ? 11.283 -22.461 -21.043 1.00 93.88 280 ARG A CA 1
ATOM 2198 C C . ARG A 1 280 ? 10.238 -21.445 -20.580 1.00 93.88 280 ARG A C 1
ATOM 2200 O O . ARG A 1 280 ? 9.464 -20.959 -21.398 1.00 93.88 280 ARG A O 1
ATOM 2207 N N . VAL A 1 281 ? 10.220 -21.082 -19.294 1.00 94.38 281 VAL A N 1
ATOM 2208 C CA . VAL A 1 281 ? 9.287 -20.059 -18.775 1.00 94.38 281 VAL A CA 1
ATOM 2209 C C . VAL A 1 281 ? 9.575 -18.683 -19.383 1.00 94.38 281 VAL A C 1
ATOM 2211 O O . VAL A 1 281 ? 8.642 -17.961 -19.733 1.00 94.38 281 VAL A O 1
ATOM 2214 N N . LYS A 1 282 ? 10.853 -18.318 -19.538 1.00 94.62 282 LYS A N 1
ATOM 2215 C CA . LYS A 1 282 ? 11.281 -17.084 -20.207 1.00 94.62 282 LYS A CA 1
ATOM 2216 C C . LYS A 1 282 ? 10.826 -17.078 -21.665 1.00 94.62 282 LYS A C 1
ATOM 2218 O O . LYS A 1 282 ? 10.280 -16.078 -22.115 1.00 94.62 282 LYS A O 1
ATOM 2223 N N . GLN A 1 283 ? 10.997 -18.187 -22.378 1.00 96.00 283 GLN A N 1
ATOM 2224 C CA . GLN A 1 283 ? 10.584 -18.320 -23.770 1.00 96.00 283 GLN A CA 1
ATOM 2225 C C . GLN A 1 283 ? 9.062 -18.191 -23.927 1.00 96.00 283 GLN A C 1
ATOM 2227 O O . GLN A 1 283 ? 8.604 -17.387 -24.732 1.00 96.00 283 GLN A O 1
ATOM 2232 N N . GLN A 1 284 ? 8.278 -18.847 -23.069 1.00 97.06 284 GLN A N 1
ATOM 2233 C CA . GLN A 1 284 ? 6.821 -18.664 -23.018 1.00 97.06 284 GLN A CA 1
ATOM 2234 C C . GLN A 1 284 ? 6.424 -17.208 -22.726 1.00 97.06 284 GLN A C 1
ATOM 2236 O O . GLN A 1 284 ? 5.445 -16.701 -23.270 1.00 97.06 284 GLN A O 1
ATOM 2241 N N . ALA A 1 285 ? 7.170 -16.514 -21.858 1.00 96.56 285 ALA A N 1
ATOM 2242 C CA . ALA A 1 285 ? 6.933 -15.101 -21.571 1.00 96.56 285 ALA A CA 1
ATOM 2243 C C . ALA A 1 285 ? 7.254 -14.208 -22.781 1.00 96.56 285 ALA A C 1
ATOM 2245 O O . ALA A 1 285 ? 6.515 -13.261 -23.052 1.00 96.56 285 ALA A O 1
ATOM 2246 N N . ASN A 1 286 ? 8.327 -14.518 -23.513 1.00 97.31 286 ASN A N 1
ATOM 2247 C CA . ASN A 1 286 ? 8.703 -13.835 -24.749 1.00 97.31 286 ASN A CA 1
ATOM 2248 C C . ASN A 1 286 ? 7.642 -14.043 -25.841 1.00 97.31 286 ASN A C 1
ATOM 2250 O O . ASN A 1 286 ? 7.267 -13.083 -26.506 1.00 97.31 286 ASN A O 1
ATOM 2254 N N . GLU A 1 287 ? 7.128 -15.263 -25.994 1.00 98.06 287 GLU A N 1
ATOM 2255 C CA . GLU A 1 287 ? 6.044 -15.594 -26.927 1.00 98.06 287 GLU A CA 1
ATOM 2256 C C . GLU A 1 287 ? 4.756 -14.855 -26.567 1.00 98.06 287 GLU A C 1
ATOM 2258 O O . GLU A 1 287 ? 4.178 -14.180 -27.413 1.00 98.06 287 GLU A O 1
ATOM 2263 N N . ALA A 1 288 ? 4.349 -14.882 -25.294 1.00 97.62 288 ALA A N 1
ATOM 2264 C CA . ALA A 1 288 ? 3.201 -14.110 -24.825 1.00 97.62 288 ALA A CA 1
ATOM 2265 C C . ALA A 1 288 ? 3.385 -12.604 -25.086 1.00 97.62 288 ALA A C 1
ATOM 2267 O O . ALA A 1 288 ? 2.447 -11.923 -25.498 1.00 97.62 288 ALA A O 1
ATOM 2268 N N . PHE A 1 289 ? 4.599 -12.078 -24.892 1.00 97.75 289 PHE A N 1
ATOM 2269 C CA . PHE A 1 289 ? 4.924 -10.688 -25.208 1.00 97.75 289 PHE A CA 1
ATOM 2270 C C . PHE A 1 289 ? 4.831 -10.407 -26.717 1.00 97.75 289 PHE A C 1
ATOM 2272 O O . PHE A 1 289 ? 4.264 -9.388 -27.106 1.00 97.75 289 PHE A O 1
ATOM 2279 N N . ALA A 1 290 ? 5.338 -11.300 -27.570 1.00 97.50 290 ALA A N 1
ATOM 2280 C CA . ALA A 1 290 ? 5.244 -11.174 -29.025 1.00 97.50 290 ALA A CA 1
ATOM 2281 C C . ALA A 1 290 ? 3.782 -11.206 -29.508 1.00 97.50 290 ALA A C 1
ATOM 2283 O O . ALA A 1 290 ? 3.392 -10.402 -30.352 1.00 97.50 290 ALA A O 1
ATOM 2284 N N . CYS A 1 291 ? 2.951 -12.048 -28.890 1.00 97.69 291 CYS A N 1
ATOM 2285 C CA . CYS A 1 291 ? 1.506 -12.126 -29.114 1.00 97.69 291 CYS A CA 1
ATOM 2286 C C . CYS A 1 291 ? 0.708 -10.982 -28.459 1.00 97.69 291 CYS A C 1
ATOM 2288 O O . CYS A 1 291 ? -0.519 -11.043 -28.420 1.00 97.69 291 CYS A O 1
ATOM 2290 N N . GLN A 1 292 ? 1.371 -9.954 -27.916 1.00 97.25 292 GLN A N 1
ATOM 2291 C CA . GLN A 1 292 ? 0.749 -8.802 -27.245 1.00 97.25 292 GLN A CA 1
ATOM 2292 C C . GLN A 1 292 ? -0.102 -9.153 -26.009 1.00 97.25 292 GLN A C 1
ATOM 2294 O O . GLN A 1 292 ? -0.897 -8.350 -25.521 1.00 97.25 292 GLN A O 1
ATOM 2299 N N . GLN A 1 293 ? 0.097 -10.340 -25.436 1.00 96.94 293 GLN A N 1
ATOM 2300 C CA . GLN A 1 293 ? -0.559 -10.795 -24.212 1.00 96.94 293 GLN A CA 1
ATOM 2301 C C . GLN A 1 293 ? 0.209 -10.275 -22.987 1.00 96.94 293 GLN A C 1
ATOM 2303 O O . GLN A 1 293 ? 0.822 -11.032 -22.228 1.00 96.94 293 GLN A O 1
ATOM 2308 N N . TRP A 1 294 ? 0.189 -8.954 -22.783 1.00 96.88 294 TRP A N 1
ATOM 2309 C CA . TRP A 1 294 ? 1.044 -8.267 -21.803 1.00 96.88 294 TRP A CA 1
ATOM 2310 C C . TRP A 1 294 ? 0.876 -8.790 -20.374 1.00 96.88 294 TRP A C 1
ATOM 2312 O O . TRP A 1 294 ? 1.860 -9.046 -19.685 1.00 96.88 294 TRP A O 1
ATOM 2322 N N . THR A 1 295 ? -0.366 -9.000 -19.930 1.00 95.00 295 THR A N 1
ATOM 2323 C CA . THR A 1 295 ? -0.660 -9.506 -18.581 1.00 95.00 295 THR A CA 1
ATOM 2324 C C . THR A 1 295 ? -0.096 -10.909 -18.369 1.00 95.00 295 THR A C 1
ATOM 2326 O O . THR A 1 295 ? 0.505 -11.179 -17.329 1.00 95.00 295 THR A O 1
ATOM 2329 N N . GLN A 1 296 ? -0.235 -11.792 -19.359 1.00 96.12 296 GLN A N 1
ATOM 2330 C CA . GLN A 1 296 ? 0.316 -13.145 -19.295 1.00 96.12 296 GLN A CA 1
ATOM 2331 C C . GLN A 1 296 ? 1.847 -13.119 -19.296 1.00 96.12 296 GLN A C 1
ATOM 2333 O O . GLN A 1 296 ? 2.467 -13.798 -18.475 1.00 96.12 296 GLN A O 1
ATOM 2338 N N . ALA A 1 297 ? 2.459 -12.277 -20.135 1.00 97.62 297 ALA A N 1
ATOM 2339 C CA . ALA A 1 297 ? 3.904 -12.074 -20.147 1.00 97.62 297 ALA A CA 1
ATOM 2340 C C . ALA A 1 297 ? 4.418 -11.608 -18.772 1.00 97.62 297 ALA A C 1
ATOM 2342 O O . ALA A 1 297 ? 5.334 -12.213 -18.221 1.00 97.62 297 ALA A O 1
ATOM 2343 N N . ILE A 1 298 ? 3.783 -10.601 -18.158 1.00 96.31 298 ILE A N 1
ATOM 2344 C CA . ILE A 1 298 ? 4.137 -10.100 -16.816 1.00 96.31 298 ILE A CA 1
ATOM 2345 C C . ILE A 1 298 ? 4.031 -11.206 -15.760 1.00 96.31 298 ILE A C 1
ATOM 2347 O O . ILE A 1 298 ? 4.918 -11.335 -14.911 1.00 96.31 298 ILE A O 1
ATOM 2351 N N . GLN A 1 299 ? 2.976 -12.025 -15.802 1.00 94.62 299 GLN A N 1
ATOM 2352 C CA . GLN A 1 299 ? 2.807 -13.141 -14.869 1.00 94.62 299 GLN A CA 1
ATOM 2353 C C . GLN A 1 299 ? 3.913 -14.192 -15.023 1.00 94.62 299 GLN A C 1
ATOM 2355 O O . GLN A 1 299 ? 4.433 -14.680 -14.017 1.00 94.62 299 GLN A O 1
ATOM 2360 N N . LEU A 1 300 ? 4.281 -14.540 -16.259 1.00 96.62 300 LEU A N 1
ATOM 2361 C CA . LEU A 1 300 ? 5.346 -15.503 -16.544 1.00 96.62 300 LEU A CA 1
ATOM 2362 C C . LEU A 1 300 ? 6.723 -14.957 -16.149 1.00 96.62 300 LEU A C 1
ATOM 2364 O O . LEU A 1 300 ? 7.456 -15.639 -15.432 1.00 96.62 300 LEU A O 1
ATOM 2368 N N . TYR A 1 301 ? 7.041 -13.705 -16.496 1.00 97.44 301 TYR A N 1
ATOM 2369 C CA . TYR A 1 301 ? 8.276 -13.064 -16.043 1.00 97.44 301 TYR A CA 1
ATOM 2370 C C . TYR A 1 301 ? 8.346 -12.958 -14.523 1.00 97.44 301 TYR A C 1
ATOM 2372 O O . TYR A 1 301 ? 9.399 -13.201 -13.948 1.00 97.44 301 TYR A O 1
ATOM 2380 N N . SER A 1 302 ? 7.236 -12.656 -13.846 1.00 95.00 302 SER A N 1
ATOM 2381 C CA . SER A 1 302 ? 7.219 -12.580 -12.381 1.00 95.00 302 SER A CA 1
ATOM 2382 C C . SER A 1 302 ? 7.515 -13.929 -11.730 1.00 95.00 302 SER A C 1
ATOM 2384 O O . SER A 1 302 ? 8.277 -13.980 -10.768 1.00 95.00 302 SER A O 1
ATOM 2386 N N . LYS A 1 303 ? 6.994 -15.032 -12.289 1.00 93.38 303 LYS A N 1
ATOM 2387 C CA . LYS A 1 303 ? 7.369 -16.389 -11.856 1.00 93.38 303 LYS A CA 1
ATOM 2388 C C . LYS A 1 303 ? 8.858 -16.661 -12.083 1.00 93.38 303 LYS A C 1
ATOM 2390 O O . LYS A 1 303 ? 9.494 -17.263 -11.224 1.00 93.38 303 LYS A O 1
ATOM 2395 N N . ALA A 1 304 ? 9.409 -16.230 -13.218 1.00 94.38 304 ALA A N 1
ATOM 2396 C CA . ALA A 1 304 ? 10.824 -16.418 -13.528 1.00 94.38 304 ALA A CA 1
ATOM 2397 C C . ALA A 1 304 ? 11.729 -15.611 -12.579 1.00 94.38 304 ALA A C 1
ATOM 2399 O O . ALA A 1 304 ? 12.665 -16.164 -12.011 1.00 94.38 304 ALA A O 1
ATOM 2400 N N . VAL A 1 305 ? 11.402 -14.339 -12.332 1.00 94.25 305 VAL A N 1
ATOM 2401 C CA . VAL A 1 305 ? 12.124 -13.444 -11.411 1.00 94.25 305 VAL A CA 1
ATOM 2402 C C . VAL A 1 305 ? 12.142 -13.992 -9.983 1.00 94.25 305 VAL A C 1
ATOM 2404 O O . VAL A 1 305 ? 13.181 -13.963 -9.337 1.00 94.25 305 VAL A O 1
ATOM 2407 N N . GLN A 1 306 ? 11.029 -14.550 -9.496 1.00 91.38 306 GLN A N 1
ATOM 2408 C CA . GLN A 1 306 ? 10.976 -15.176 -8.167 1.00 91.38 306 GLN A CA 1
ATOM 2409 C C . GLN A 1 306 ? 11.955 -16.349 -8.016 1.00 91.38 306 GLN A C 1
ATOM 2411 O O . GLN A 1 306 ? 12.409 -16.635 -6.914 1.00 91.38 306 GLN A O 1
ATOM 2416 N N . ARG A 1 307 ? 12.262 -17.053 -9.111 1.00 92.69 307 ARG A N 1
ATOM 2417 C CA . ARG A 1 307 ? 13.164 -18.214 -9.115 1.00 92.69 307 ARG A CA 1
ATOM 2418 C C . ARG A 1 307 ? 14.606 -17.852 -9.460 1.00 92.69 307 ARG A C 1
ATOM 2420 O O . ARG A 1 307 ? 15.509 -18.579 -9.067 1.00 92.69 307 ARG A O 1
ATOM 2427 N N . ALA A 1 308 ? 14.816 -16.748 -10.171 1.00 92.88 308 ALA A N 1
ATOM 2428 C CA . ALA A 1 308 ? 16.125 -16.220 -10.538 1.00 92.88 308 ALA A CA 1
ATOM 2429 C C . ALA A 1 308 ? 16.213 -14.707 -10.233 1.00 92.88 308 ALA A C 1
ATOM 2431 O O . ALA A 1 308 ? 16.293 -13.893 -11.159 1.00 92.88 308 ALA A O 1
ATOM 2432 N N . PRO A 1 309 ? 16.229 -14.310 -8.942 1.00 92.56 309 PRO A N 1
ATOM 2433 C CA . PRO A 1 309 ? 16.205 -12.900 -8.527 1.00 92.56 309 PRO A CA 1
ATOM 2434 C C . PRO A 1 309 ? 17.490 -12.125 -8.865 1.00 92.56 309 PRO A C 1
ATOM 2436 O O . PRO A 1 309 ? 17.531 -10.903 -8.736 1.00 92.56 309 PRO A O 1
ATOM 2439 N N . HIS A 1 310 ? 18.543 -12.816 -9.309 1.00 92.38 310 HIS A N 1
ATOM 2440 C CA . HIS A 1 310 ? 19.819 -12.221 -9.715 1.00 92.38 310 HIS A CA 1
ATOM 2441 C C . HIS A 1 310 ? 19.970 -12.077 -11.240 1.00 92.38 310 HIS A C 1
ATOM 2443 O O . HIS A 1 310 ? 21.016 -11.644 -11.713 1.00 92.38 310 HIS A O 1
ATOM 2449 N N . ASN A 1 311 ? 18.942 -12.407 -12.034 1.00 93.31 311 ASN A N 1
ATOM 2450 C CA . ASN A 1 311 ? 19.010 -12.299 -13.491 1.00 93.31 311 ASN A CA 1
ATOM 2451 C C . ASN A 1 311 ? 18.464 -10.949 -13.993 1.00 93.31 311 ASN A C 1
ATOM 2453 O O . ASN A 1 311 ? 17.252 -10.738 -14.063 1.00 93.31 311 ASN A O 1
ATOM 2457 N N . ALA A 1 312 ? 19.365 -10.051 -14.401 1.00 94.69 312 ALA A N 1
ATOM 2458 C CA . ALA A 1 312 ? 19.024 -8.707 -14.874 1.00 94.69 312 ALA A CA 1
ATOM 2459 C C . ALA A 1 312 ? 18.077 -8.689 -16.092 1.00 94.69 312 ALA A C 1
ATOM 2461 O O . ALA A 1 312 ? 17.216 -7.814 -16.198 1.00 94.69 312 ALA A O 1
ATOM 2462 N N . MET A 1 313 ? 18.207 -9.661 -17.003 1.00 94.25 313 MET A N 1
ATOM 2463 C CA . MET A 1 313 ? 17.434 -9.705 -18.247 1.00 94.25 313 MET A CA 1
ATOM 2464 C C . MET A 1 313 ? 15.942 -9.931 -17.988 1.00 94.25 313 MET A C 1
ATOM 2466 O O . MET A 1 313 ? 15.105 -9.320 -18.654 1.00 94.25 313 MET A O 1
ATOM 2470 N N . LEU A 1 314 ? 15.597 -10.772 -17.007 1.00 95.81 314 LEU A N 1
ATOM 2471 C CA . LEU A 1 314 ? 14.201 -11.036 -16.649 1.00 95.81 314 LEU A CA 1
ATOM 2472 C C . LEU A 1 314 ? 13.493 -9.769 -16.153 1.00 95.81 314 LEU A C 1
ATOM 2474 O O . LEU A 1 314 ? 12.375 -9.490 -16.587 1.00 95.81 314 LEU A O 1
ATOM 2478 N N . TYR A 1 315 ? 14.162 -8.973 -15.314 1.00 97.31 315 TYR A N 1
ATOM 2479 C CA . TYR A 1 315 ? 13.655 -7.668 -14.882 1.00 97.31 315 TYR A CA 1
ATOM 2480 C C . TYR A 1 315 ? 13.511 -6.709 -16.066 1.00 97.31 315 TYR A C 1
ATOM 2482 O O . TYR A 1 315 ? 12.449 -6.123 -16.261 1.00 97.31 315 TYR A O 1
ATOM 2490 N N . GLY A 1 316 ? 14.532 -6.611 -16.923 1.00 97.06 316 GLY A N 1
ATOM 2491 C CA . GLY A 1 316 ? 14.473 -5.773 -18.119 1.00 97.06 316 GLY A CA 1
ATOM 2492 C C . GLY A 1 316 ? 13.299 -6.131 -19.040 1.00 97.06 316 GLY A C 1
ATOM 2493 O O . GLY A 1 316 ? 12.609 -5.239 -19.540 1.00 97.06 316 GLY A O 1
ATOM 2494 N N . ASN A 1 317 ? 13.043 -7.419 -19.268 1.00 97.19 317 ASN A N 1
ATOM 2495 C CA . ASN A 1 317 ? 11.939 -7.880 -20.110 1.00 97.19 317 ASN A CA 1
ATOM 2496 C C . ASN A 1 317 ? 10.570 -7.656 -19.455 1.00 97.19 317 ASN A C 1
ATOM 2498 O O . ASN A 1 317 ? 9.633 -7.228 -20.135 1.00 97.19 317 ASN A O 1
ATOM 2502 N N . ARG A 1 318 ? 10.459 -7.857 -18.137 1.00 97.81 318 ARG A N 1
ATOM 2503 C CA . ARG A 1 318 ? 9.236 -7.547 -17.388 1.00 97.81 318 ARG A CA 1
ATOM 2504 C C . ARG A 1 318 ? 8.915 -6.051 -17.410 1.00 97.81 318 ARG A C 1
ATOM 2506 O O . ARG A 1 318 ? 7.769 -5.699 -17.683 1.00 97.81 318 ARG A O 1
ATOM 2513 N N . ALA A 1 319 ? 9.921 -5.182 -17.271 1.00 98.00 319 ALA A N 1
ATOM 2514 C CA . ALA A 1 319 ? 9.764 -3.736 -17.437 1.00 98.00 319 ALA A CA 1
ATOM 2515 C C . ALA A 1 319 ? 9.184 -3.379 -18.812 1.00 98.00 319 ALA A C 1
ATOM 2517 O O . ALA A 1 319 ? 8.258 -2.578 -18.916 1.00 98.00 319 ALA A O 1
ATOM 2518 N N . ALA A 1 320 ? 9.672 -4.016 -19.881 1.00 97.94 320 ALA A N 1
ATOM 2519 C CA . ALA A 1 320 ? 9.137 -3.800 -21.224 1.00 97.94 320 ALA A CA 1
ATOM 2520 C C . ALA A 1 320 ? 7.650 -4.174 -21.324 1.00 97.94 320 ALA A C 1
ATOM 2522 O O . ALA A 1 320 ? 6.886 -3.460 -21.974 1.00 97.94 320 ALA A O 1
ATOM 2523 N N . ALA A 1 321 ? 7.243 -5.272 -20.680 1.00 98.00 321 ALA A N 1
ATOM 2524 C CA . ALA A 1 321 ? 5.853 -5.717 -20.641 1.00 98.00 321 ALA A CA 1
ATOM 2525 C C . ALA A 1 321 ? 4.954 -4.731 -19.880 1.00 98.00 321 ALA A C 1
ATOM 2527 O O . ALA A 1 321 ? 3.893 -4.373 -20.391 1.00 98.00 321 ALA A O 1
ATOM 2528 N N . TYR A 1 322 ? 5.405 -4.208 -18.736 1.00 97.50 322 TYR A N 1
ATOM 2529 C CA . TYR A 1 322 ? 4.699 -3.143 -18.012 1.00 97.50 322 TYR A CA 1
ATOM 2530 C C . TYR A 1 322 ? 4.524 -1.877 -18.863 1.00 97.50 322 TYR A 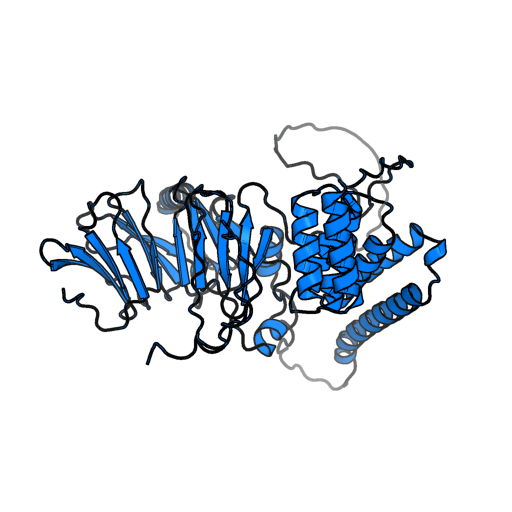C 1
ATOM 2532 O O . TYR A 1 322 ? 3.410 -1.381 -19.017 1.00 97.50 322 TYR A O 1
ATOM 2540 N N . MET A 1 323 ? 5.590 -1.404 -19.517 1.00 97.44 323 MET A N 1
ATOM 2541 C CA . MET A 1 323 ? 5.531 -0.220 -20.389 1.00 97.44 323 MET A CA 1
ATOM 2542 C C . MET A 1 323 ? 4.591 -0.383 -21.593 1.00 97.44 323 MET A C 1
ATOM 2544 O O . MET A 1 323 ? 4.169 0.616 -22.174 1.00 97.44 323 MET A O 1
ATOM 2548 N N . LYS A 1 324 ? 4.318 -1.623 -22.021 1.00 97.44 324 LYS A N 1
ATOM 2549 C CA . LYS A 1 324 ? 3.369 -1.925 -23.102 1.00 97.44 324 LYS A CA 1
ATOM 2550 C C . LYS A 1 324 ? 1.936 -2.057 -22.598 1.00 97.44 324 LYS A C 1
ATOM 2552 O O . LYS A 1 324 ? 1.033 -1.610 -23.295 1.00 97.44 324 LYS A O 1
ATOM 2557 N N . ARG A 1 325 ? 1.734 -2.613 -21.399 1.00 95.31 325 ARG A N 1
ATOM 2558 C CA . ARG A 1 325 ? 0.411 -2.740 -20.775 1.00 95.31 325 ARG A CA 1
ATOM 2559 C C . ARG A 1 325 ? -0.177 -1.386 -20.368 1.00 95.31 325 ARG A C 1
ATOM 2561 O O . ARG A 1 325 ? -1.375 -1.190 -20.549 1.00 95.31 325 ARG A O 1
ATOM 2568 N N . LYS A 1 326 ? 0.658 -0.469 -19.862 1.00 92.06 326 LYS A N 1
ATOM 2569 C CA . LYS A 1 326 ? 0.286 0.916 -19.510 1.00 92.06 326 LYS A CA 1
ATOM 2570 C C . LYS A 1 326 ? -0.928 1.029 -18.577 1.00 92.06 326 LYS A C 1
ATOM 2572 O O . LYS A 1 326 ? -1.718 1.963 -18.695 1.00 92.06 326 LYS A O 1
ATOM 2577 N N . TRP A 1 327 ? -1.107 0.087 -17.651 1.00 90.12 327 TRP A N 1
ATOM 2578 C CA . TRP A 1 327 ? -2.051 0.311 -16.558 1.00 90.12 327 TRP A CA 1
ATOM 2579 C C . TRP A 1 327 ? -1.509 1.384 -15.617 1.00 90.12 327 TRP A C 1
ATOM 2581 O O . TRP A 1 327 ? -0.307 1.659 -15.587 1.00 90.12 327 TRP A O 1
ATOM 2591 N N . ASP A 1 328 ? -2.399 1.998 -14.846 1.00 85.00 328 ASP A N 1
ATOM 2592 C CA . ASP A 1 328 ? -2.003 3.008 -13.873 1.00 85.00 328 ASP A CA 1
ATOM 2593 C C . ASP A 1 328 ? -0.935 2.445 -12.921 1.00 85.00 328 ASP A C 1
ATOM 2595 O O . ASP A 1 328 ? -1.051 1.311 -12.457 1.00 85.00 328 ASP A O 1
ATOM 2599 N N . GLY A 1 329 ? 0.156 3.190 -12.724 1.00 88.25 329 GLY A N 1
ATOM 2600 C CA . GLY A 1 329 ? 1.363 2.781 -11.991 1.00 88.25 329 GLY A CA 1
ATOM 2601 C C . GLY A 1 329 ? 2.284 1.740 -12.665 1.00 88.25 329 GLY A C 1
ATOM 2602 O O . GLY A 1 329 ? 3.335 1.428 -12.110 1.00 88.25 329 GLY A O 1
ATOM 2603 N N . ASP A 1 330 ? 1.984 1.232 -13.869 1.00 93.38 330 ASP A N 1
ATOM 2604 C CA . ASP A 1 330 ? 2.881 0.295 -14.580 1.00 93.38 330 ASP A CA 1
ATOM 2605 C C . ASP A 1 330 ? 4.228 0.915 -14.947 1.00 93.38 330 ASP A C 1
ATOM 2607 O O . ASP A 1 330 ? 5.253 0.240 -14.900 1.00 93.38 330 ASP A O 1
ATOM 2611 N N . HIS A 1 331 ? 4.251 2.203 -15.291 1.00 93.19 331 HIS A N 1
ATOM 2612 C CA . HIS A 1 331 ? 5.504 2.904 -15.567 1.00 93.19 331 HIS A CA 1
ATOM 2613 C C . HIS A 1 331 ? 6.415 2.956 -14.333 1.00 93.19 331 HIS A C 1
ATOM 2615 O O . HIS A 1 331 ? 7.634 2.917 -14.474 1.00 93.19 331 HIS A O 1
ATOM 2621 N N . TYR A 1 332 ? 5.839 2.965 -13.129 1.00 93.06 332 TYR A N 1
ATOM 2622 C CA . TYR A 1 332 ? 6.603 2.897 -11.889 1.00 93.06 332 TYR A CA 1
ATOM 2623 C C . TYR A 1 332 ? 7.123 1.485 -11.605 1.00 93.06 332 TYR A C 1
ATOM 2625 O O . TYR A 1 332 ? 8.302 1.327 -11.302 1.00 93.06 332 TYR A O 1
ATOM 2633 N N . ASP A 1 333 ? 6.306 0.442 -11.794 1.00 93.88 333 ASP A N 1
ATOM 2634 C CA . ASP A 1 333 ? 6.790 -0.946 -11.702 1.00 93.88 333 ASP A CA 1
ATOM 2635 C C . ASP A 1 333 ? 7.901 -1.224 -12.735 1.00 93.88 333 ASP A C 1
ATOM 2637 O O . ASP A 1 333 ? 8.905 -1.869 -12.424 1.00 93.88 333 ASP A O 1
ATOM 2641 N N . ALA A 1 334 ? 7.772 -0.682 -13.950 1.00 96.31 334 ALA A N 1
ATOM 2642 C CA . ALA A 1 334 ? 8.806 -0.756 -14.976 1.00 96.31 334 ALA A CA 1
ATOM 2643 C C . ALA A 1 334 ? 10.091 -0.022 -14.565 1.00 96.31 334 ALA A C 1
ATOM 2645 O O . ALA A 1 334 ? 11.181 -0.550 -14.781 1.00 96.31 334 ALA A O 1
ATOM 2646 N N . LEU A 1 335 ? 9.977 1.162 -13.958 1.00 94.50 335 LEU A N 1
ATOM 2647 C CA . LEU A 1 335 ? 11.108 1.918 -13.418 1.00 94.50 335 LEU A CA 1
ATOM 2648 C C . LEU A 1 335 ? 11.852 1.112 -12.346 1.00 94.50 335 LEU A C 1
ATOM 2650 O O . LEU A 1 335 ? 13.075 0.982 -12.418 1.00 94.50 335 LEU A O 1
ATOM 2654 N N . ARG A 1 336 ? 11.119 0.505 -11.403 1.00 93.44 336 ARG A N 1
ATOM 2655 C CA . ARG A 1 336 ? 11.683 -0.364 -10.356 1.00 93.44 336 ARG A CA 1
ATOM 2656 C C . ARG A 1 336 ? 12.431 -1.553 -10.948 1.00 93.44 336 ARG A C 1
ATOM 2658 O O . ARG A 1 336 ? 13.557 -1.842 -10.541 1.00 93.44 336 ARG A O 1
ATOM 2665 N N . ASP A 1 337 ? 11.841 -2.206 -11.947 1.00 96.06 337 ASP A N 1
ATOM 2666 C CA . ASP A 1 337 ? 12.478 -3.310 -12.662 1.00 96.06 337 ASP A CA 1
ATOM 2667 C C . ASP A 1 337 ? 13.728 -2.858 -13.433 1.00 96.06 337 ASP A C 1
ATOM 2669 O O . ASP A 1 337 ? 14.725 -3.578 -13.446 1.00 96.06 337 ASP A O 1
ATOM 2673 N N . CYS A 1 338 ? 13.727 -1.666 -14.038 1.00 96.12 338 CYS A N 1
ATOM 2674 C CA . CYS A 1 338 ? 14.907 -1.129 -14.720 1.00 96.12 338 CYS A CA 1
ATOM 2675 C C . CYS A 1 338 ? 16.051 -0.865 -13.737 1.00 96.12 338 CYS A C 1
ATOM 2677 O O . CYS A 1 338 ? 17.175 -1.291 -13.991 1.00 96.12 338 CYS A O 1
ATOM 2679 N N . LEU A 1 339 ? 15.771 -0.240 -12.590 1.00 93.62 339 LEU A N 1
ATOM 2680 C CA . LEU A 1 339 ? 16.773 -0.010 -11.546 1.00 93.62 339 LEU A CA 1
ATOM 2681 C C . LEU A 1 339 ? 17.317 -1.328 -10.988 1.00 93.62 339 LEU A C 1
ATOM 2683 O O . LEU A 1 339 ? 18.531 -1.490 -10.831 1.00 93.62 339 LEU A O 1
ATOM 2687 N N . LYS A 1 340 ? 16.445 -2.318 -10.762 1.00 93.44 340 LYS A N 1
ATOM 2688 C CA . LYS A 1 340 ? 16.883 -3.652 -10.347 1.00 93.44 340 LYS A CA 1
ATOM 2689 C C . LYS A 1 340 ? 17.746 -4.323 -11.420 1.00 93.44 340 LYS A C 1
ATOM 2691 O O . LYS A 1 340 ? 18.795 -4.863 -11.087 1.00 93.44 340 LYS A O 1
ATOM 2696 N N . ALA A 1 341 ? 17.376 -4.234 -12.696 1.00 95.50 341 ALA A N 1
ATOM 2697 C CA . ALA A 1 341 ? 18.187 -4.754 -13.795 1.00 95.50 341 ALA A CA 1
ATOM 2698 C C . ALA A 1 341 ? 19.567 -4.076 -13.878 1.00 95.50 341 ALA A C 1
ATOM 2700 O O . ALA A 1 341 ? 20.563 -4.772 -14.049 1.00 95.50 341 ALA A O 1
ATOM 2701 N N . ILE A 1 342 ? 19.640 -2.751 -13.707 1.00 94.19 342 ILE A N 1
ATOM 2702 C CA . ILE A 1 342 ? 20.891 -1.974 -13.744 1.00 94.19 342 ILE A CA 1
ATOM 2703 C C . ILE A 1 342 ? 21.792 -2.310 -12.551 1.00 94.19 342 ILE A C 1
ATOM 2705 O O . ILE A 1 342 ? 22.994 -2.478 -12.728 1.00 94.19 342 ILE A O 1
ATOM 2709 N N . SER A 1 343 ? 21.230 -2.460 -11.347 1.00 92.94 343 SER A N 1
ATOM 2710 C CA . SER A 1 343 ? 22.009 -2.880 -10.168 1.00 92.94 343 SER A CA 1
ATOM 2711 C C . SER A 1 343 ? 22.592 -4.291 -10.300 1.00 92.94 343 SER A C 1
ATOM 2713 O O . SER A 1 343 ? 23.658 -4.558 -9.757 1.00 92.94 343 SER A O 1
ATOM 2715 N N . LEU A 1 344 ? 21.914 -5.188 -11.025 1.00 92.69 344 LEU A N 1
ATOM 2716 C CA . LEU A 1 344 ? 22.400 -6.543 -11.298 1.00 92.69 344 LEU A CA 1
ATOM 2717 C C . LEU A 1 344 ? 23.389 -6.585 -12.472 1.00 92.69 344 LEU A C 1
ATOM 2719 O O . LEU A 1 344 ? 24.339 -7.358 -12.446 1.00 92.69 344 LEU A O 1
ATOM 2723 N N . ASN A 1 345 ? 23.161 -5.777 -13.507 1.00 93.25 345 ASN A N 1
ATOM 2724 C CA . ASN A 1 345 ? 24.046 -5.631 -14.656 1.00 93.25 345 ASN A CA 1
ATOM 2725 C C . ASN A 1 345 ? 24.153 -4.143 -15.040 1.00 93.25 345 ASN A C 1
ATOM 2727 O O . ASN A 1 345 ? 23.305 -3.633 -15.787 1.00 93.25 345 ASN A O 1
ATOM 2731 N N . PRO A 1 346 ? 25.222 -3.451 -14.602 1.00 92.94 346 PRO A N 1
ATOM 2732 C CA . PRO A 1 346 ? 25.427 -2.037 -14.904 1.00 92.94 346 PRO A CA 1
ATOM 2733 C C . PRO A 1 346 ? 25.502 -1.717 -16.401 1.00 92.94 346 PRO A C 1
ATOM 2735 O O . PRO A 1 346 ? 25.212 -0.583 -16.785 1.00 92.94 346 PRO A O 1
ATOM 2738 N N . CYS A 1 347 ? 25.846 -2.690 -17.248 1.00 91.50 347 CYS A N 1
ATOM 2739 C CA . CYS A 1 347 ? 25.954 -2.555 -18.703 1.00 91.50 347 CYS A CA 1
ATOM 2740 C C . CYS A 1 347 ? 24.657 -2.934 -19.443 1.00 91.50 347 CYS A C 1
ATOM 2742 O O . CYS A 1 347 ? 24.657 -3.075 -20.665 1.00 91.50 347 CYS A O 1
ATOM 2744 N N . HIS A 1 348 ? 23.532 -3.109 -18.738 1.00 92.56 348 HIS A N 1
ATOM 2745 C CA . HIS A 1 348 ? 22.261 -3.490 -19.351 1.00 92.56 348 HIS A CA 1
ATOM 2746 C C . HIS A 1 348 ? 21.643 -2.340 -20.174 1.00 92.56 348 HIS A C 1
ATOM 2748 O O . HIS A 1 348 ? 20.727 -1.645 -19.730 1.00 92.56 348 HIS A O 1
ATOM 2754 N N . LEU A 1 349 ? 22.070 -2.206 -21.431 1.00 94.12 349 LEU A N 1
ATOM 2755 C CA . LEU A 1 349 ? 21.692 -1.142 -22.372 1.00 94.12 349 LEU A CA 1
ATOM 2756 C C . LEU A 1 349 ? 20.185 -0.835 -22.405 1.00 94.12 349 LEU A C 1
ATOM 2758 O O . LEU A 1 349 ? 19.763 0.297 -22.177 1.00 94.12 349 LEU A O 1
ATOM 2762 N N . LYS A 1 350 ? 19.340 -1.856 -22.612 1.00 95.06 350 LYS A N 1
ATOM 2763 C CA . LYS A 1 350 ? 17.878 -1.665 -22.701 1.00 95.06 350 LYS A CA 1
ATOM 2764 C C . LYS A 1 350 ? 17.249 -1.158 -21.397 1.00 95.06 350 LYS A C 1
ATOM 2766 O O . LYS A 1 350 ? 16.179 -0.567 -21.459 1.00 95.06 350 LYS A O 1
ATOM 2771 N N . ALA A 1 351 ? 17.851 -1.423 -20.236 1.00 94.56 351 ALA A N 1
ATOM 2772 C CA . ALA A 1 351 ? 17.290 -1.026 -18.944 1.00 94.56 351 ALA A CA 1
ATOM 2773 C C . ALA A 1 351 ? 17.535 0.463 -18.689 1.00 94.56 351 ALA A C 1
ATOM 2775 O O . ALA A 1 351 ? 16.603 1.151 -18.292 1.00 94.56 351 ALA A O 1
ATOM 2776 N N . HIS A 1 352 ? 18.726 0.971 -19.026 1.00 94.25 352 HIS A N 1
ATOM 2777 C CA . HIS A 1 352 ? 19.040 2.407 -18.982 1.00 94.25 352 HIS A CA 1
ATOM 2778 C C . HIS A 1 352 ? 18.106 3.230 -19.869 1.00 94.25 352 HIS A C 1
ATOM 2780 O O . HIS A 1 352 ? 17.455 4.156 -19.397 1.00 94.25 352 HIS A O 1
ATOM 2786 N N . PHE A 1 353 ? 17.932 2.832 -21.133 1.00 95.44 353 PHE A N 1
ATOM 2787 C CA . PHE A 1 353 ? 17.020 3.550 -22.030 1.00 95.44 353 PHE A CA 1
ATOM 2788 C C . PHE A 1 353 ? 15.556 3.501 -21.552 1.00 95.44 353 PHE A C 1
ATOM 2790 O O . PHE A 1 353 ? 14.824 4.491 -21.605 1.00 95.44 353 PHE A O 1
ATOM 2797 N N . ARG A 1 354 ? 15.102 2.339 -21.058 1.00 96.62 354 ARG A N 1
ATOM 2798 C CA . ARG A 1 354 ? 13.744 2.188 -20.513 1.00 96.62 354 ARG A CA 1
ATOM 2799 C C . ARG A 1 354 ? 13.544 2.996 -19.232 1.00 96.62 354 ARG A C 1
ATOM 2801 O O . ARG A 1 354 ? 12.431 3.478 -19.042 1.00 96.62 354 ARG A O 1
ATOM 2808 N N . LEU A 1 355 ? 14.575 3.162 -18.401 1.00 94.31 355 LEU A N 1
ATOM 2809 C CA . LEU A 1 355 ? 14.536 3.988 -17.194 1.00 94.31 355 LEU A CA 1
ATOM 2810 C C . LEU A 1 355 ? 14.238 5.450 -17.542 1.00 94.31 355 LEU A C 1
ATOM 2812 O O . LEU A 1 355 ? 13.249 5.984 -17.042 1.00 94.31 355 LEU A O 1
ATOM 2816 N N . ALA A 1 356 ? 15.000 6.042 -18.470 1.00 93.69 356 ALA A N 1
ATOM 2817 C CA . ALA A 1 356 ? 14.764 7.407 -18.948 1.00 93.69 356 ALA A CA 1
ATOM 2818 C C . ALA A 1 356 ? 13.333 7.579 -19.485 1.00 93.69 356 ALA A C 1
ATOM 2820 O O . ALA A 1 356 ? 12.619 8.512 -19.116 1.00 93.69 356 ALA A O 1
ATOM 2821 N N . ARG A 1 357 ? 12.851 6.614 -20.284 1.00 95.06 357 ARG A N 1
ATOM 2822 C CA . ARG A 1 357 ? 11.473 6.645 -20.795 1.00 95.06 357 ARG A CA 1
ATOM 2823 C C . ARG A 1 357 ? 10.421 6.507 -19.688 1.00 95.06 357 ARG A C 1
ATOM 2825 O O . ARG A 1 357 ? 9.386 7.156 -19.770 1.00 95.06 357 ARG A O 1
ATOM 2832 N N . CYS A 1 358 ? 10.646 5.678 -18.665 1.00 93.25 358 CYS A N 1
ATOM 2833 C CA . CYS A 1 358 ? 9.715 5.569 -17.536 1.00 93.25 358 CYS A CA 1
ATOM 2834 C C . CYS A 1 358 ? 9.639 6.875 -16.740 1.00 93.25 358 CYS A C 1
ATOM 2836 O O . CYS A 1 358 ? 8.537 7.298 -16.406 1.00 93.25 358 CYS A O 1
ATOM 2838 N N . LEU A 1 359 ? 10.778 7.522 -16.470 1.00 88.81 359 LEU A N 1
ATOM 2839 C CA . LEU A 1 359 ? 10.830 8.817 -15.782 1.00 88.81 359 LEU A CA 1
ATOM 2840 C C . LEU A 1 359 ? 10.048 9.891 -16.552 1.00 88.81 359 LEU A C 1
ATOM 2842 O O . LEU A 1 359 ? 9.236 10.603 -15.961 1.00 88.81 359 LEU A O 1
ATOM 2846 N N . PHE A 1 360 ? 10.210 9.936 -17.877 1.00 90.06 360 PHE A N 1
ATOM 2847 C CA . PHE A 1 360 ? 9.468 10.855 -18.740 1.00 90.06 360 PHE A CA 1
ATOM 2848 C C . PHE A 1 360 ? 7.948 10.619 -18.691 1.00 90.06 360 PHE A C 1
ATOM 2850 O O . PHE A 1 360 ? 7.174 11.560 -18.502 1.00 90.06 360 PHE A O 1
ATOM 2857 N N . GLU A 1 361 ? 7.505 9.361 -18.796 1.00 89.69 361 GLU A N 1
ATOM 2858 C CA . GLU A 1 361 ? 6.079 8.997 -18.717 1.00 89.69 361 GLU A CA 1
ATOM 2859 C C . GLU A 1 361 ? 5.473 9.333 -17.343 1.00 89.69 361 GLU A C 1
ATOM 2861 O O . GLU A 1 361 ? 4.339 9.805 -17.259 1.00 89.69 361 GLU A O 1
ATOM 2866 N N . LEU A 1 362 ? 6.257 9.175 -16.272 1.00 84.88 362 LEU A N 1
ATOM 2867 C CA . LEU A 1 362 ? 5.897 9.550 -14.900 1.00 84.88 362 LEU A CA 1
ATOM 2868 C C . LEU A 1 362 ? 5.993 11.066 -14.624 1.00 84.88 362 LEU A C 1
ATOM 2870 O O . LEU A 1 362 ? 5.738 11.492 -13.501 1.00 84.88 362 LEU A O 1
ATOM 2874 N N . LYS A 1 363 ? 6.323 11.885 -15.634 1.00 85.12 363 LYS A N 1
ATOM 2875 C CA . LYS A 1 363 ? 6.451 13.355 -15.560 1.00 85.12 363 LYS A CA 1
ATOM 2876 C C . LYS A 1 363 ? 7.610 13.870 -14.693 1.00 85.12 363 LYS A C 1
ATOM 2878 O O . LYS A 1 363 ? 7.642 15.057 -14.364 1.00 85.12 363 LYS A O 1
ATOM 2883 N N . TYR A 1 364 ? 8.600 13.024 -14.415 1.00 81.88 364 TYR A N 1
ATOM 2884 C CA . TYR A 1 364 ? 9.895 13.404 -13.836 1.00 81.88 364 TYR A CA 1
ATOM 2885 C C . TYR A 1 364 ? 10.839 13.834 -14.963 1.00 81.88 364 TYR A C 1
ATOM 2887 O O . TYR A 1 364 ? 11.740 13.103 -15.369 1.00 81.88 364 TYR A O 1
ATOM 2895 N N . VAL A 1 365 ? 10.525 14.979 -15.578 1.00 85.81 365 VAL A N 1
ATOM 2896 C CA . VAL A 1 365 ? 11.132 15.401 -16.853 1.00 85.81 365 VAL A CA 1
ATOM 2897 C C . VAL A 1 365 ? 12.609 15.777 -16.694 1.00 85.81 365 VAL A C 1
ATOM 2899 O O . VAL A 1 365 ? 13.411 15.433 -17.558 1.00 85.81 365 VAL A O 1
ATOM 2902 N N . ALA A 1 366 ? 12.979 16.445 -15.598 1.00 83.75 366 ALA A N 1
ATOM 2903 C CA . ALA A 1 366 ? 14.369 16.834 -15.348 1.00 83.75 366 ALA A CA 1
ATOM 2904 C C . ALA A 1 366 ? 15.250 15.593 -15.147 1.00 83.75 366 ALA A C 1
ATOM 2906 O O . ALA A 1 366 ? 16.307 15.454 -15.752 1.00 83.75 366 ALA A O 1
ATOM 2907 N N . GLU A 1 367 ? 14.755 14.637 -14.373 1.00 84.00 367 GLU A N 1
ATOM 2908 C CA . GLU A 1 367 ? 15.451 13.397 -14.062 1.00 84.00 367 GLU A CA 1
ATOM 2909 C C . GLU A 1 367 ? 15.493 12.450 -15.270 1.00 84.00 367 GLU A C 1
ATOM 2911 O O . GLU A 1 367 ? 16.461 11.713 -15.463 1.00 84.00 367 GLU A O 1
ATOM 2916 N N . ALA A 1 368 ? 14.468 12.488 -16.128 1.00 88.75 368 ALA A N 1
ATOM 2917 C CA . ALA A 1 368 ? 14.484 11.790 -17.408 1.00 88.75 368 ALA A CA 1
ATOM 2918 C C . ALA A 1 368 ? 15.596 12.308 -18.331 1.00 88.75 368 ALA A C 1
ATOM 2920 O O . ALA A 1 368 ? 16.229 11.494 -19.005 1.00 88.75 368 ALA A O 1
ATOM 2921 N N . LEU A 1 369 ? 15.839 13.627 -18.349 1.00 90.31 369 LEU A N 1
ATOM 2922 C CA . LEU A 1 369 ? 16.920 14.235 -19.126 1.00 90.31 369 LEU A CA 1
ATOM 2923 C C . LEU A 1 369 ? 18.287 13.772 -18.615 1.00 90.31 369 LEU A C 1
ATOM 2925 O O . LEU A 1 369 ? 19.070 13.238 -19.394 1.00 90.31 369 LEU A O 1
ATOM 2929 N N . GLU A 1 370 ? 18.529 13.877 -17.306 1.00 89.31 370 GLU A N 1
ATOM 2930 C CA . GLU A 1 370 ? 19.781 13.419 -16.688 1.00 89.31 370 GLU A CA 1
ATOM 2931 C C . GLU A 1 370 ? 20.050 11.935 -16.979 1.00 89.31 370 GLU A C 1
ATOM 2933 O O . GLU A 1 370 ? 21.157 11.550 -17.355 1.00 89.31 370 GLU A O 1
ATOM 2938 N N . CYS A 1 371 ? 19.019 11.092 -16.866 1.00 90.38 371 CYS A N 1
ATOM 2939 C CA . CYS A 1 371 ? 19.130 9.668 -17.168 1.00 90.38 371 CYS A CA 1
ATOM 2940 C C . CYS A 1 371 ? 19.400 9.396 -18.658 1.00 90.38 371 C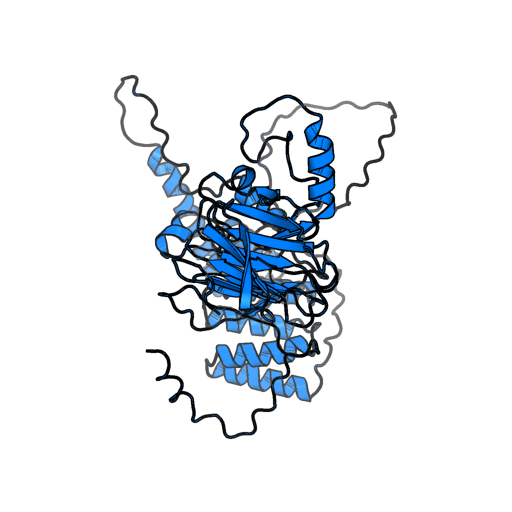YS A C 1
ATOM 2942 O O . CYS A 1 371 ? 20.060 8.409 -18.994 1.00 90.38 371 CYS A O 1
ATOM 2944 N N . LEU A 1 372 ? 18.873 10.226 -19.563 1.00 92.44 372 LEU A N 1
ATOM 2945 C CA . LEU A 1 372 ? 19.120 10.097 -20.998 1.00 92.44 372 LEU A CA 1
ATOM 2946 C C . LEU A 1 372 ? 20.547 10.527 -21.363 1.00 92.44 372 LEU A C 1
ATOM 2948 O O . LEU A 1 372 ? 21.172 9.881 -22.203 1.00 92.44 372 LEU A O 1
ATOM 2952 N N . ASP A 1 373 ? 21.071 11.568 -20.720 1.00 91.31 373 ASP A N 1
ATOM 2953 C CA . ASP A 1 373 ? 22.445 12.032 -20.919 1.00 91.31 373 ASP A CA 1
ATOM 2954 C C . ASP A 1 373 ? 23.466 11.017 -20.385 1.00 91.31 373 ASP A C 1
ATOM 2956 O O . ASP A 1 373 ? 24.427 10.688 -21.084 1.00 91.31 373 ASP A O 1
ATOM 2960 N N . ASP A 1 374 ? 23.215 10.427 -19.210 1.00 89.56 374 ASP A N 1
ATOM 2961 C CA . ASP A 1 374 ? 24.012 9.304 -18.692 1.00 89.56 374 ASP A CA 1
ATOM 2962 C C . ASP A 1 374 ? 23.980 8.100 -19.650 1.00 89.56 374 ASP A C 1
ATOM 2964 O O . ASP A 1 374 ? 25.024 7.529 -19.978 1.00 89.56 374 ASP A O 1
ATOM 2968 N N . PHE A 1 375 ? 22.805 7.762 -20.200 1.00 92.38 375 PHE A N 1
ATOM 2969 C CA . PHE A 1 375 ? 22.679 6.709 -21.212 1.00 92.38 375 PHE A CA 1
ATOM 2970 C C . PHE A 1 375 ? 23.530 6.996 -22.459 1.00 92.38 375 PHE A C 1
ATOM 2972 O O . PHE A 1 375 ? 24.220 6.093 -22.936 1.00 92.38 375 PHE A O 1
ATOM 2979 N N . LYS A 1 376 ? 23.516 8.232 -22.975 1.00 92.88 376 LYS A N 1
ATOM 2980 C CA . LYS A 1 376 ? 24.326 8.638 -24.137 1.00 92.88 376 LYS A CA 1
ATOM 2981 C C . LYS A 1 376 ? 25.822 8.564 -23.843 1.00 92.88 376 LYS A C 1
ATOM 2983 O O . LYS A 1 376 ? 26.575 8.069 -24.678 1.00 92.88 376 LYS A O 1
ATOM 2988 N N . GLY A 1 377 ? 26.245 9.007 -22.658 1.00 91.31 377 GLY A N 1
ATOM 2989 C CA . GLY A 1 377 ? 27.640 8.921 -22.226 1.00 91.31 377 GLY A CA 1
ATOM 2990 C C . GLY A 1 377 ? 28.119 7.475 -22.074 1.00 91.31 377 GLY A C 1
ATOM 2991 O O . GLY A 1 377 ? 29.230 7.139 -22.479 1.00 91.31 377 GLY A O 1
ATOM 2992 N N . LYS A 1 378 ? 27.265 6.596 -21.538 1.00 90.94 378 LYS A N 1
ATOM 2993 C CA . LYS A 1 378 ? 27.593 5.187 -21.293 1.00 90.94 378 LYS A CA 1
ATOM 2994 C C . LYS A 1 378 ? 27.521 4.306 -22.541 1.00 90.94 378 LYS A C 1
ATOM 2996 O O . LYS A 1 378 ? 28.262 3.329 -22.636 1.00 90.94 378 LYS A O 1
ATOM 3001 N N . PHE A 1 379 ? 26.644 4.636 -23.490 1.00 93.25 379 PHE A N 1
ATOM 3002 C CA . PHE A 1 379 ? 26.463 3.901 -24.746 1.00 93.25 379 PHE A CA 1
ATOM 3003 C C . PHE A 1 379 ? 26.530 4.844 -25.965 1.00 93.25 379 PHE A C 1
ATOM 3005 O O . PHE A 1 379 ? 25.509 5.040 -26.635 1.00 93.25 379 PHE A O 1
ATOM 3012 N N . PRO A 1 380 ? 27.716 5.392 -26.305 1.00 91.88 380 PRO A N 1
ATOM 3013 C CA . PRO A 1 380 ? 27.862 6.367 -27.391 1.00 91.88 380 PRO A CA 1
ATOM 3014 C C . PRO A 1 380 ? 27.351 5.865 -28.748 1.00 91.88 380 PRO A C 1
ATOM 3016 O O . PRO A 1 380 ? 26.742 6.619 -29.500 1.00 91.88 380 PRO A O 1
ATOM 3019 N N . GLU A 1 381 ? 27.504 4.568 -29.033 1.00 90.88 381 GLU A N 1
ATOM 3020 C CA . GLU A 1 381 ? 27.013 3.943 -30.271 1.00 90.88 381 GLU A CA 1
ATOM 3021 C C . GLU A 1 381 ? 25.488 4.041 -30.446 1.00 90.88 381 GLU A C 1
ATOM 3023 O O . GLU A 1 381 ? 24.986 4.019 -31.566 1.00 90.88 381 GLU A O 1
ATOM 3028 N N . GLN A 1 382 ? 24.734 4.140 -29.347 1.00 89.69 382 GLN A N 1
ATOM 3029 C CA . GLN A 1 382 ? 23.272 4.243 -29.367 1.00 89.69 382 GLN A CA 1
ATOM 3030 C C . GLN A 1 382 ? 22.765 5.666 -29.108 1.00 89.69 382 GLN A C 1
ATOM 3032 O O . GLN A 1 382 ? 21.551 5.897 -29.168 1.00 89.69 382 GLN A O 1
ATOM 3037 N N . ALA A 1 383 ? 23.667 6.616 -28.843 1.00 86.38 383 ALA A N 1
ATOM 3038 C CA . ALA A 1 383 ? 23.328 7.993 -28.493 1.00 86.38 383 ALA A CA 1
ATOM 3039 C C . ALA A 1 383 ? 22.584 8.731 -29.617 1.00 86.38 383 ALA A C 1
ATOM 3041 O O . ALA A 1 383 ? 21.739 9.573 -29.330 1.00 86.38 383 ALA A O 1
ATOM 3042 N N . HIS A 1 384 ? 22.859 8.361 -30.871 1.00 88.25 384 HIS A N 1
ATOM 3043 C CA . HIS A 1 384 ? 22.229 8.903 -32.084 1.00 88.25 384 HIS A CA 1
ATOM 3044 C C . HIS A 1 384 ? 21.222 7.932 -32.714 1.00 88.25 384 HIS A C 1
ATOM 3046 O O . HIS A 1 384 ? 20.922 7.992 -33.906 1.00 88.25 384 HIS A O 1
ATOM 3052 N N . SER A 1 385 ? 20.724 6.967 -31.937 1.00 94.19 385 SER A N 1
ATOM 3053 C CA . SER A 1 385 ? 19.619 6.134 -32.403 1.00 94.19 385 SER A CA 1
ATOM 3054 C C . SER A 1 385 ? 18.354 6.985 -32.537 1.00 94.19 385 SER A C 1
ATOM 3056 O O . SER A 1 385 ? 18.069 7.836 -31.693 1.00 94.19 385 SER A O 1
ATOM 3058 N N . SER A 1 386 ? 17.534 6.702 -33.554 1.00 93.38 386 SER A N 1
ATOM 3059 C CA . SER A 1 386 ? 16.284 7.438 -33.801 1.00 93.38 386 SER A CA 1
ATOM 3060 C C . SER A 1 386 ? 15.363 7.490 -32.576 1.00 93.38 386 SER A C 1
ATOM 3062 O O . SER A 1 386 ? 14.692 8.494 -32.342 1.00 93.38 386 SER A O 1
ATOM 3064 N N . ALA A 1 387 ? 15.360 6.429 -31.763 1.00 91.81 387 ALA A N 1
ATOM 3065 C CA . ALA A 1 387 ? 14.608 6.354 -30.517 1.00 91.81 387 ALA A CA 1
ATOM 3066 C C . ALA A 1 387 ? 15.179 7.256 -29.407 1.00 91.81 387 ALA A C 1
ATOM 3068 O O . ALA A 1 387 ? 14.402 7.820 -28.637 1.00 91.81 387 ALA A O 1
ATOM 3069 N N . CYS A 1 388 ? 16.506 7.390 -29.314 1.00 93.56 388 CYS A N 1
ATOM 3070 C CA . CYS A 1 388 ? 17.166 8.269 -28.348 1.00 93.56 388 CYS A CA 1
ATOM 3071 C C . CYS A 1 388 ? 16.923 9.741 -28.686 1.00 93.56 388 CYS A C 1
ATOM 3073 O O . CYS A 1 388 ? 16.510 10.507 -27.815 1.00 93.56 388 CYS A O 1
ATOM 3075 N N . ASP A 1 389 ? 17.068 10.109 -29.960 1.00 93.56 389 ASP A N 1
ATOM 3076 C CA . ASP A 1 389 ? 16.813 11.474 -30.420 1.00 93.56 389 ASP A CA 1
ATOM 3077 C C . ASP A 1 389 ? 15.338 11.861 -30.289 1.00 93.56 389 ASP A C 1
ATOM 3079 O O . ASP A 1 389 ? 15.029 12.981 -29.886 1.00 93.56 389 ASP A O 1
ATOM 3083 N N . ALA A 1 390 ? 14.415 10.939 -30.590 1.00 95.25 390 ALA A N 1
ATOM 3084 C CA . ALA A 1 390 ? 12.987 11.169 -30.389 1.00 95.25 390 ALA A CA 1
ATOM 3085 C C . ALA A 1 390 ? 12.660 11.434 -28.912 1.00 95.25 390 ALA A C 1
ATOM 3087 O O . ALA A 1 390 ? 12.045 12.451 -28.607 1.00 95.25 390 ALA A O 1
ATOM 3088 N N . LEU A 1 391 ? 13.146 10.584 -27.998 1.00 95.12 391 LEU A N 1
ATOM 3089 C CA . LEU A 1 391 ? 12.930 10.778 -26.563 1.00 95.12 391 LEU A CA 1
ATOM 3090 C C . LEU A 1 391 ? 13.563 12.085 -26.061 1.00 95.12 391 LEU A C 1
ATOM 3092 O O . LEU A 1 391 ? 12.954 12.784 -25.258 1.00 95.12 391 LEU A O 1
ATOM 3096 N N . GLY A 1 392 ? 14.753 12.439 -26.553 1.00 94.69 392 GLY A N 1
ATOM 3097 C CA . GLY A 1 392 ? 15.402 13.709 -26.231 1.00 94.69 392 GLY A CA 1
ATOM 3098 C C . GLY A 1 392 ? 14.556 14.911 -26.648 1.00 94.69 392 GLY A C 1
ATOM 3099 O O . GLY A 1 392 ? 14.305 15.787 -25.826 1.00 94.69 392 GLY A O 1
ATOM 3100 N N . ARG A 1 393 ? 14.043 14.920 -27.887 1.00 94.75 393 ARG A N 1
ATOM 3101 C CA . ARG A 1 393 ? 13.136 15.978 -28.364 1.00 94.75 393 ARG A CA 1
ATOM 3102 C C . ARG A 1 393 ? 11.867 16.075 -27.519 1.00 94.75 393 ARG A C 1
ATOM 3104 O O . ARG A 1 393 ? 11.483 17.184 -27.156 1.00 94.75 393 ARG A O 1
ATOM 3111 N N . ASP A 1 394 ? 11.253 14.943 -27.179 1.00 95.19 394 ASP A N 1
ATOM 3112 C CA . ASP A 1 394 ? 10.031 14.901 -26.367 1.00 95.19 394 ASP A CA 1
ATOM 3113 C C . ASP A 1 394 ? 10.265 15.463 -24.950 1.00 95.19 394 ASP A C 1
ATOM 3115 O O . ASP A 1 394 ? 9.463 16.256 -24.450 1.00 95.19 394 ASP A O 1
ATOM 3119 N N . ILE A 1 395 ? 11.387 15.100 -24.315 1.00 92.62 395 ILE A N 1
ATOM 3120 C CA . ILE A 1 395 ? 11.795 15.622 -22.999 1.00 92.62 395 ILE A CA 1
ATOM 3121 C C . ILE A 1 395 ? 12.031 17.132 -23.074 1.00 92.62 395 ILE A C 1
ATOM 3123 O O . ILE A 1 395 ? 11.493 17.884 -22.260 1.00 92.62 395 ILE A O 1
ATOM 3127 N N . THR A 1 396 ? 12.797 17.587 -24.064 1.00 92.75 396 THR A N 1
ATOM 3128 C CA . THR A 1 396 ? 13.102 19.006 -24.262 1.00 92.75 396 THR A CA 1
ATOM 3129 C C . THR A 1 396 ? 11.830 19.827 -24.497 1.00 92.75 396 THR A C 1
ATOM 3131 O O . THR A 1 396 ? 11.647 20.862 -23.858 1.00 92.75 396 THR A O 1
ATOM 3134 N N . ALA A 1 397 ? 10.905 19.348 -25.333 1.00 92.62 397 ALA A N 1
ATOM 3135 C CA . ALA A 1 397 ? 9.618 20.006 -25.561 1.00 92.62 397 ALA A CA 1
ATOM 3136 C C . ALA A 1 397 ? 8.779 20.117 -24.273 1.00 92.62 397 ALA A C 1
ATOM 3138 O O . ALA A 1 397 ? 8.186 21.164 -24.004 1.00 92.62 397 ALA A O 1
ATOM 3139 N N . ALA A 1 398 ? 8.762 19.069 -23.442 1.00 89.62 398 ALA A N 1
ATOM 3140 C CA . ALA A 1 398 ? 8.054 19.085 -22.163 1.00 89.62 398 ALA A CA 1
ATOM 3141 C C . ALA A 1 398 ? 8.661 20.068 -21.143 1.00 89.62 398 ALA A C 1
ATOM 3143 O O . ALA A 1 398 ? 7.917 20.644 -20.348 1.00 89.62 398 ALA A O 1
ATOM 3144 N N . LEU A 1 399 ? 9.983 20.283 -21.162 1.00 86.75 399 LEU A N 1
ATOM 3145 C CA . LEU A 1 399 ? 10.645 21.283 -20.314 1.00 86.75 399 LEU A CA 1
ATOM 3146 C C . LEU A 1 399 ? 10.253 22.709 -20.713 1.00 86.75 399 LEU A C 1
ATOM 3148 O O . LEU A 1 399 ? 9.863 23.494 -19.849 1.00 86.75 399 LEU A O 1
ATOM 3152 N N . PHE A 1 400 ? 10.282 23.029 -22.009 1.00 86.06 400 PHE A N 1
ATOM 3153 C CA . PHE A 1 400 ? 9.909 24.361 -22.497 1.00 86.06 400 PHE A CA 1
ATOM 3154 C C . PHE A 1 400 ? 8.435 24.688 -22.237 1.00 86.06 400 PHE A C 1
ATOM 3156 O O . PHE A 1 400 ? 8.122 25.761 -21.727 1.00 86.06 400 PHE A O 1
ATOM 3163 N N . SER A 1 401 ? 7.536 23.720 -22.442 1.00 80.88 401 SER A N 1
ATOM 3164 C CA . SER A 1 401 ? 6.110 23.896 -22.135 1.00 80.88 401 SER A CA 1
ATOM 3165 C C . SER A 1 401 ? 5.828 24.192 -20.655 1.00 80.88 401 SER A C 1
ATOM 3167 O O . SER A 1 401 ? 4.755 24.710 -20.341 1.00 80.88 401 SER A O 1
ATOM 3169 N N . LYS A 1 402 ? 6.738 23.836 -19.739 1.00 66.38 402 LYS A N 1
ATOM 3170 C CA . LYS A 1 402 ? 6.598 24.101 -18.303 1.00 66.38 402 LYS A CA 1
ATOM 3171 C C . LYS A 1 402 ? 7.054 25.520 -17.941 1.00 66.38 402 LYS A C 1
ATOM 3173 O O . LYS A 1 402 ? 6.387 26.160 -17.134 1.00 66.38 402 LYS A O 1
ATOM 3178 N N . ASN A 1 403 ? 8.119 26.015 -18.574 1.00 57.47 403 ASN A N 1
ATOM 3179 C CA . ASN A 1 403 ? 8.641 27.369 -18.353 1.00 57.47 403 ASN A CA 1
ATOM 3180 C C . ASN A 1 403 ? 7.720 28.453 -18.947 1.00 57.47 403 ASN A C 1
ATOM 3182 O O . ASN A 1 403 ? 7.471 29.467 -18.297 1.00 57.47 403 ASN A O 1
ATOM 3186 N N . ASP A 1 404 ? 7.108 28.205 -20.110 1.00 52.47 404 ASP A N 1
ATOM 3187 C CA . ASP A 1 404 ? 6.168 29.151 -20.741 1.00 52.47 404 ASP A CA 1
ATOM 3188 C C . ASP A 1 404 ? 4.899 29.404 -19.897 1.00 52.47 404 ASP A C 1
ATOM 3190 O O . ASP A 1 404 ? 4.254 30.452 -20.005 1.00 52.47 404 ASP A O 1
ATOM 3194 N N . GLY A 1 405 ? 4.520 28.444 -19.044 1.00 46.25 405 GLY A N 1
ATOM 3195 C CA . GLY A 1 405 ? 3.405 28.576 -18.100 1.00 46.25 405 GLY A CA 1
ATOM 3196 C C . GLY A 1 405 ? 3.716 29.475 -16.897 1.00 46.25 405 GLY A C 1
ATOM 3197 O O . GLY A 1 405 ? 2.793 30.045 -16.311 1.00 46.25 405 GLY A O 1
ATOM 3198 N N . GLU A 1 406 ? 4.997 29.633 -16.554 1.00 42.66 406 GLU A N 1
ATOM 3199 C CA . GLU A 1 406 ? 5.469 30.534 -15.497 1.00 42.66 406 GLU A CA 1
ATOM 3200 C C . GLU A 1 406 ? 5.728 31.950 -16.047 1.00 42.66 406 GLU A C 1
ATOM 3202 O O . GLU A 1 406 ? 5.343 32.929 -15.405 1.00 42.66 406 GLU A O 1
ATOM 3207 N N . GLU A 1 407 ? 6.247 32.085 -17.275 1.00 39.66 407 GLU A N 1
ATOM 3208 C CA . GLU A 1 407 ? 6.517 33.395 -17.898 1.00 39.66 407 GLU A CA 1
ATOM 3209 C C . GLU A 1 407 ? 5.252 34.141 -18.365 1.00 39.66 407 GLU A C 1
ATOM 3211 O O . GLU A 1 407 ? 5.187 35.372 -18.288 1.00 39.66 407 GLU A O 1
ATOM 3216 N N . LYS A 1 408 ? 4.175 33.441 -18.755 1.00 40.38 408 LYS A N 1
ATOM 3217 C CA . LYS A 1 408 ? 2.910 34.092 -19.169 1.00 40.38 408 LYS A CA 1
ATOM 3218 C C . LYS A 1 408 ? 2.117 34.767 -18.040 1.00 40.38 408 LYS A C 1
ATOM 3220 O O . LYS A 1 408 ? 1.111 35.416 -18.322 1.00 40.38 408 LYS A O 1
ATOM 3225 N N . LYS A 1 409 ? 2.562 34.684 -16.779 1.00 42.97 409 LYS A N 1
ATOM 3226 C CA . LYS A 1 409 ? 2.044 35.506 -15.663 1.00 42.97 409 LYS A CA 1
ATOM 3227 C C . LYS A 1 409 ? 2.871 36.774 -15.388 1.00 42.97 409 LYS A C 1
ATOM 3229 O O . LYS A 1 409 ? 2.584 37.467 -14.416 1.00 42.97 409 LYS A O 1
ATOM 3234 N N . GLY A 1 410 ? 3.859 37.091 -16.230 1.00 38.72 410 GLY A N 1
ATOM 3235 C CA . GLY A 1 410 ? 4.736 38.259 -16.075 1.00 38.72 410 GLY A CA 1
ATOM 3236 C C . GLY A 1 410 ? 4.557 39.381 -17.102 1.00 38.72 410 GLY A C 1
ATOM 3237 O O . GLY A 1 410 ? 5.257 40.383 -17.010 1.00 38.72 410 GLY A O 1
ATOM 3238 N N . ALA A 1 411 ? 3.646 39.257 -18.073 1.00 40.53 411 ALA A N 1
ATOM 3239 C CA . ALA A 1 411 ? 3.526 40.238 -19.155 1.00 40.53 411 ALA A CA 1
ATOM 3240 C C . ALA A 1 411 ? 2.063 40.593 -19.456 1.00 40.53 411 ALA A C 1
ATOM 3242 O O . ALA A 1 411 ? 1.421 39.993 -20.315 1.00 40.53 411 ALA A O 1
ATOM 3243 N N . GLY A 1 412 ? 1.531 41.594 -18.750 1.00 33.78 412 GLY A N 1
ATOM 3244 C CA . GLY A 1 412 ? 0.240 42.190 -19.088 1.00 33.78 412 GLY A CA 1
ATOM 3245 C C . GLY A 1 412 ? -0.203 43.303 -18.140 1.00 33.78 412 GLY A C 1
ATOM 3246 O O . GLY A 1 412 ? -0.829 43.022 -17.126 1.00 33.78 412 GLY A O 1
ATOM 3247 N N . GLY A 1 413 ? 0.052 44.560 -18.523 1.00 32.34 413 GLY A N 1
ATOM 3248 C CA . GLY A 1 413 ? -0.735 45.720 -18.081 1.00 32.34 413 GLY A CA 1
ATOM 3249 C C . GLY A 1 413 ? -0.016 46.718 -17.173 1.00 32.34 413 GLY A C 1
ATOM 3250 O O . GLY A 1 413 ? 0.015 46.556 -15.958 1.00 32.34 413 GLY A O 1
ATOM 3251 N N . GLY A 1 414 ? 0.497 47.800 -17.766 1.00 35.88 414 GLY A N 1
ATOM 3252 C CA . GLY A 1 414 ? 0.796 49.034 -17.042 1.00 35.88 414 GLY A CA 1
ATOM 3253 C C . GLY A 1 414 ? -0.488 49.771 -16.636 1.00 35.88 414 GLY A C 1
ATOM 3254 O O . GLY A 1 414 ? -1.474 49.752 -17.370 1.00 35.88 414 GLY A O 1
ATOM 3255 N N . GLY A 1 415 ? -0.463 50.428 -15.474 1.00 28.20 415 GLY A N 1
ATOM 3256 C CA . GLY A 1 415 ? -1.542 51.293 -14.978 1.00 28.20 415 GLY A CA 1
ATOM 3257 C C . GLY A 1 415 ? -1.662 51.239 -13.453 1.00 28.20 415 GLY A C 1
ATOM 3258 O O . GLY A 1 415 ? -1.988 50.199 -12.896 1.00 28.20 415 GLY A O 1
ATOM 3259 N N . GLY A 1 416 ? -1.340 52.344 -12.776 1.00 34.69 416 GLY A N 1
ATOM 3260 C CA . GLY A 1 416 ? -1.143 52.413 -11.325 1.00 34.69 416 GLY A CA 1
ATOM 3261 C C . GLY A 1 416 ? -2.402 52.318 -10.448 1.00 34.69 416 GLY A C 1
ATOM 3262 O O . GLY A 1 416 ? -3.487 52.753 -10.822 1.00 34.69 416 GLY A O 1
ATOM 3263 N N . GLY A 1 417 ? -2.200 51.796 -9.232 1.00 28.23 417 GLY A N 1
ATOM 3264 C CA . GLY A 1 417 ? -3.127 51.817 -8.091 1.00 28.23 417 GLY A CA 1
ATOM 3265 C C . GLY A 1 417 ? -2.778 50.721 -7.063 1.00 28.23 417 GLY A C 1
ATOM 3266 O O . GLY A 1 417 ? -2.445 49.610 -7.476 1.00 28.23 417 GLY A O 1
ATOM 3267 N N . PRO A 1 418 ? -2.816 50.966 -5.734 1.00 31.42 418 PRO A N 1
ATOM 3268 C CA . PRO A 1 418 ? -2.422 49.963 -4.748 1.00 31.42 418 PRO A CA 1
ATOM 3269 C C . PRO A 1 418 ? -3.589 48.998 -4.496 1.00 31.42 418 PRO A C 1
ATOM 3271 O O . PRO A 1 418 ? -4.508 49.291 -3.734 1.00 31.42 418 PRO A O 1
ATOM 3274 N N . VAL A 1 419 ? -3.565 47.830 -5.141 1.00 26.59 419 VAL A N 1
ATOM 3275 C CA . VAL A 1 419 ? -4.569 46.772 -4.946 1.00 26.59 419 VAL A CA 1
ATOM 3276 C C . VAL A 1 419 ? -3.931 45.590 -4.214 1.00 26.59 419 VAL A C 1
ATOM 3278 O O . VAL A 1 419 ? -2.924 45.037 -4.648 1.00 26.59 419 VAL A O 1
ATOM 3281 N N . ARG A 1 420 ? -4.530 45.215 -3.074 1.00 26.48 420 ARG A N 1
ATOM 3282 C CA . ARG A 1 420 ? -4.170 44.061 -2.229 1.00 26.48 420 ARG A CA 1
ATOM 3283 C C . ARG A 1 420 ? -3.870 42.813 -3.071 1.00 26.48 420 ARG A C 1
ATOM 3285 O O . ARG A 1 420 ? -4.764 42.301 -3.746 1.00 26.48 420 ARG A O 1
ATOM 3292 N N . LEU A 1 421 ? -2.654 42.272 -2.939 1.00 25.17 421 LEU A N 1
ATOM 3293 C CA . LEU A 1 421 ? -2.268 40.966 -3.481 1.00 25.17 421 LEU A CA 1
ATOM 3294 C C . LEU A 1 421 ? -3.201 39.865 -2.942 1.00 25.17 421 LEU A C 1
ATOM 3296 O O . LEU A 1 421 ? -3.035 39.376 -1.824 1.00 25.17 421 LEU A O 1
ATOM 3300 N N . ARG A 1 422 ? -4.157 39.413 -3.758 1.00 24.36 422 ARG A N 1
ATOM 3301 C CA . ARG A 1 422 ? -4.742 38.076 -3.604 1.00 24.36 422 ARG A CA 1
ATOM 3302 C C . ARG A 1 422 ? -3.783 37.063 -4.228 1.00 24.36 422 ARG A C 1
ATOM 3304 O O . ARG A 1 422 ? -3.734 36.894 -5.442 1.00 24.36 422 ARG A O 1
ATOM 3311 N N . SER A 1 423 ? -3.028 36.399 -3.357 1.00 26.52 423 SER A N 1
ATOM 3312 C CA . SER A 1 423 ? -2.184 35.237 -3.651 1.00 26.52 423 SER A CA 1
ATOM 3313 C C . SER A 1 423 ? -2.958 34.168 -4.433 1.00 26.52 423 SER A C 1
ATOM 3315 O O . SER A 1 423 ? -3.865 33.526 -3.904 1.00 26.52 423 SER A O 1
ATOM 3317 N N . THR A 1 424 ? -2.596 33.971 -5.702 1.00 30.50 424 THR A N 1
ATOM 3318 C CA . THR A 1 424 ? -3.049 32.841 -6.523 1.00 30.50 424 THR A CA 1
ATOM 3319 C C . THR A 1 424 ? -1.860 32.166 -7.213 1.00 30.50 424 THR A C 1
ATOM 3321 O O . THR A 1 424 ? -1.540 32.452 -8.363 1.00 30.50 424 THR A O 1
ATOM 3324 N N . SER A 1 425 ? -1.207 31.238 -6.505 1.00 33.41 425 SER A N 1
ATOM 3325 C CA . SER A 1 425 ? -1.012 29.849 -6.970 1.00 33.41 425 SER A CA 1
ATOM 3326 C C . SER A 1 425 ? -0.190 29.032 -5.958 1.00 33.41 425 SER A C 1
ATOM 3328 O O . SER A 1 425 ? 1.000 28.808 -6.129 1.00 33.41 425 SER A O 1
ATOM 3330 N N . ARG A 1 426 ? -0.841 28.563 -4.885 1.00 35.16 426 ARG A N 1
ATOM 3331 C CA . ARG A 1 426 ? -0.363 27.437 -4.050 1.00 35.16 426 ARG A CA 1
ATOM 3332 C C . ARG A 1 426 ? -0.974 26.092 -4.498 1.00 35.16 426 ARG A C 1
ATOM 3334 O O . ARG A 1 426 ? -0.941 25.126 -3.750 1.00 35.16 426 ARG A O 1
ATOM 3341 N N . LYS A 1 427 ? -1.623 26.040 -5.674 1.00 37.88 427 LYS A N 1
ATOM 3342 C CA . LYS A 1 427 ? -2.494 24.919 -6.092 1.00 37.88 427 LYS A CA 1
ATOM 3343 C C . LYS A 1 427 ? -1.796 23.800 -6.879 1.00 37.88 427 LYS A C 1
ATOM 3345 O O . LYS A 1 427 ? -2.371 22.721 -6.966 1.00 37.88 427 LYS A O 1
ATOM 3350 N N . ASP A 1 428 ? -0.575 24.018 -7.372 1.00 44.22 428 ASP A N 1
ATOM 3351 C CA . ASP A 1 428 ? 0.147 23.042 -8.215 1.00 44.22 428 ASP A CA 1
ATOM 3352 C C . ASP A 1 428 ? 1.415 22.457 -7.565 1.00 44.22 428 ASP A C 1
ATOM 3354 O O . ASP A 1 428 ? 2.055 21.563 -8.129 1.00 44.22 428 ASP A O 1
ATOM 3358 N N . SER A 1 429 ? 1.778 22.936 -6.372 1.00 55.34 429 SER A N 1
ATOM 3359 C CA . SER A 1 429 ? 2.945 22.489 -5.608 1.00 55.34 429 SER A CA 1
ATOM 3360 C C . SER A 1 429 ? 2.551 21.457 -4.552 1.00 55.34 429 SER A C 1
ATOM 3362 O O . SER A 1 429 ? 1.592 21.655 -3.807 1.00 55.34 429 SER A O 1
ATOM 3364 N N . ILE A 1 430 ? 3.317 20.370 -4.470 1.00 63.12 430 ILE A N 1
ATOM 3365 C CA . ILE A 1 430 ? 3.262 19.399 -3.369 1.00 63.12 430 ILE A CA 1
ATOM 3366 C C . ILE A 1 430 ? 3.543 20.156 -2.061 1.00 63.12 430 ILE A C 1
ATOM 3368 O O . ILE A 1 430 ? 4.443 20.997 -2.048 1.00 63.12 430 ILE A O 1
ATOM 3372 N N . SER A 1 431 ? 2.794 19.898 -0.982 1.00 69.00 431 SER A N 1
ATOM 3373 C CA . SER A 1 431 ? 3.120 20.505 0.314 1.00 69.00 431 SER A CA 1
ATOM 3374 C C . SER A 1 431 ? 4.482 20.007 0.805 1.00 69.00 431 SER A C 1
ATOM 3376 O O . SER A 1 431 ? 4.850 18.853 0.579 1.00 69.00 431 SER A O 1
ATOM 3378 N N . GLU A 1 432 ? 5.239 20.869 1.484 1.00 69.62 432 GLU A N 1
ATOM 3379 C CA . GLU A 1 432 ? 6.531 20.486 2.070 1.00 69.62 432 GLU A CA 1
ATOM 3380 C C . GLU A 1 432 ? 6.370 19.287 3.020 1.00 69.62 432 GLU A C 1
ATOM 3382 O O . GLU A 1 432 ? 7.159 18.345 2.969 1.00 69.62 432 GLU A O 1
ATOM 3387 N N . ASP A 1 433 ? 5.271 19.253 3.775 1.00 69.62 433 ASP A N 1
ATOM 3388 C CA . ASP A 1 433 ? 4.919 18.157 4.681 1.00 69.62 433 ASP A CA 1
ATOM 3389 C C . ASP A 1 433 ? 4.725 16.815 3.948 1.00 69.62 433 ASP A C 1
ATOM 3391 O O . ASP A 1 433 ? 5.286 15.796 4.354 1.00 69.62 433 ASP A O 1
ATOM 3395 N N . GLU A 1 434 ? 3.979 16.795 2.833 1.00 76.00 434 GLU A N 1
ATOM 3396 C CA . GLU A 1 434 ? 3.787 15.588 2.009 1.00 76.00 434 GLU A CA 1
ATOM 3397 C C . GLU A 1 434 ? 5.127 15.126 1.422 1.00 76.00 434 GLU A C 1
ATOM 3399 O O . GLU A 1 434 ? 5.400 13.924 1.378 1.00 76.00 434 GLU A O 1
ATOM 3404 N N . MET A 1 435 ? 5.989 16.060 1.001 1.00 74.88 435 MET A N 1
ATOM 3405 C CA . MET A 1 435 ? 7.320 15.717 0.502 1.00 74.88 435 MET A CA 1
ATOM 3406 C C . MET A 1 435 ? 8.177 15.038 1.572 1.00 74.88 435 MET A C 1
ATOM 3408 O O . MET A 1 435 ? 8.735 13.972 1.310 1.00 74.88 435 MET A O 1
ATOM 3412 N N . VAL A 1 436 ? 8.258 15.621 2.771 1.00 78.31 436 VAL A N 1
ATOM 3413 C CA . VAL A 1 436 ? 9.036 15.065 3.888 1.00 78.31 436 VAL A CA 1
ATOM 3414 C C . VAL A 1 436 ? 8.489 13.696 4.297 1.00 78.31 436 VAL A C 1
ATOM 3416 O O . VAL A 1 436 ? 9.258 12.760 4.525 1.00 78.31 436 VAL A O 1
ATOM 3419 N N . LEU A 1 437 ? 7.163 13.542 4.353 1.00 78.69 437 LEU A N 1
ATOM 3420 C CA . LEU A 1 437 ? 6.530 12.259 4.661 1.00 78.69 437 LEU A CA 1
ATOM 3421 C C . LEU A 1 437 ? 6.873 11.195 3.622 1.00 78.69 437 LEU A C 1
ATOM 3423 O O . LEU A 1 437 ? 7.229 10.077 3.993 1.00 78.69 437 LEU A O 1
ATOM 3427 N N . ARG A 1 438 ? 6.821 11.530 2.329 1.00 81.81 438 ARG A N 1
ATOM 3428 C CA . ARG A 1 438 ? 7.187 10.592 1.261 1.00 81.81 438 ARG A CA 1
ATOM 3429 C C . ARG A 1 438 ? 8.666 10.235 1.278 1.00 81.81 438 ARG A C 1
ATOM 3431 O O . ARG A 1 438 ? 8.993 9.062 1.116 1.00 81.81 438 ARG A O 1
ATOM 3438 N N . GLU A 1 439 ? 9.547 11.190 1.550 1.00 81.75 439 GLU A N 1
ATOM 3439 C CA . GLU A 1 439 ? 10.985 10.934 1.689 1.00 81.75 439 GLU A CA 1
ATOM 3440 C C . GLU A 1 439 ? 11.294 9.955 2.837 1.00 81.75 439 GLU A C 1
ATOM 3442 O O . GLU A 1 439 ? 12.171 9.093 2.720 1.00 81.75 439 GLU A O 1
ATOM 3447 N N . ARG A 1 440 ? 10.551 10.067 3.945 1.00 83.31 440 ARG A N 1
ATOM 3448 C CA . ARG A 1 440 ? 10.685 9.203 5.129 1.00 83.31 440 ARG A CA 1
ATOM 3449 C C . ARG A 1 440 ? 9.896 7.897 5.033 1.00 83.31 440 ARG A C 1
ATOM 3451 O O . ARG A 1 440 ? 10.049 7.037 5.900 1.00 83.31 440 ARG A O 1
ATOM 3458 N N . SER A 1 441 ? 9.049 7.755 4.019 1.00 90.06 441 SER A N 1
ATOM 3459 C CA . SER A 1 441 ? 8.179 6.596 3.854 1.00 90.06 441 SER A CA 1
ATOM 3460 C C . SER A 1 441 ? 8.866 5.415 3.169 1.00 90.06 441 SER A C 1
ATOM 3462 O O . SER A 1 441 ? 9.926 5.543 2.551 1.00 90.06 441 SER A O 1
ATOM 3464 N N . TYR A 1 442 ? 8.222 4.255 3.258 1.00 93.12 442 TYR A N 1
ATOM 3465 C CA . TYR A 1 442 ? 8.630 3.030 2.587 1.00 93.12 442 TYR A CA 1
ATOM 3466 C C . TYR A 1 442 ? 7.612 2.602 1.523 1.00 93.12 442 TYR A C 1
ATOM 3468 O O . TYR A 1 442 ? 6.402 2.765 1.686 1.00 93.12 442 TYR A O 1
ATOM 3476 N N . ASP A 1 443 ? 8.128 2.054 0.428 1.00 93.75 443 ASP A N 1
ATOM 3477 C CA . ASP A 1 443 ? 7.376 1.623 -0.745 1.00 93.75 443 ASP A CA 1
ATOM 3478 C C . ASP A 1 443 ? 6.911 0.164 -0.636 1.00 93.75 443 ASP A C 1
ATOM 3480 O O . ASP A 1 443 ? 7.400 -0.619 0.185 1.00 93.75 443 ASP A O 1
ATOM 3484 N N . TYR A 1 444 ? 5.955 -0.214 -1.483 1.00 94.00 444 TYR A N 1
ATOM 3485 C CA . TYR A 1 444 ? 5.391 -1.562 -1.501 1.00 94.00 444 TYR A CA 1
ATOM 3486 C C . TYR A 1 444 ? 6.363 -2.587 -2.092 1.00 94.00 444 TYR A C 1
ATOM 3488 O O . TYR A 1 444 ? 7.096 -2.316 -3.042 1.00 94.00 444 TYR A O 1
ATOM 3496 N N . GLN A 1 445 ? 6.306 -3.822 -1.605 1.00 91.44 445 GLN A N 1
ATOM 3497 C CA . GLN A 1 445 ? 6.978 -4.976 -2.199 1.00 91.44 445 GLN A CA 1
ATOM 3498 C C . GLN A 1 445 ? 6.176 -5.532 -3.384 1.00 91.44 445 GLN A C 1
ATOM 3500 O O . GLN A 1 445 ? 6.729 -5.746 -4.463 1.00 91.44 445 GLN A O 1
ATOM 3505 N N . PHE A 1 446 ? 4.862 -5.714 -3.205 1.00 90.44 446 PHE A N 1
ATOM 3506 C CA . PHE A 1 446 ? 3.963 -6.205 -4.250 1.00 90.44 446 PHE A CA 1
ATOM 3507 C C . PHE A 1 446 ? 2.720 -5.338 -4.400 1.00 90.44 446 PHE A C 1
ATOM 3509 O O . PHE A 1 446 ? 2.212 -4.757 -3.443 1.00 90.44 446 PHE A O 1
ATOM 3516 N N . ARG A 1 447 ? 2.218 -5.298 -5.634 1.00 90.81 447 ARG A N 1
ATOM 3517 C CA . ARG A 1 447 ? 0.991 -4.615 -6.026 1.00 90.81 447 ARG A CA 1
ATOM 3518 C C . ARG A 1 447 ? 0.063 -5.612 -6.698 1.00 90.81 447 ARG A C 1
ATOM 3520 O O . ARG A 1 447 ? 0.435 -6.250 -7.684 1.00 90.81 447 ARG A O 1
ATOM 3527 N N . TYR A 1 448 ? -1.143 -5.746 -6.167 1.00 87.69 448 TYR A N 1
ATOM 3528 C CA . TYR A 1 448 ? -2.152 -6.659 -6.683 1.00 87.69 448 TYR A CA 1
ATOM 3529 C C . TYR A 1 448 ? -3.200 -5.874 -7.460 1.00 87.69 448 TYR A C 1
ATOM 3531 O O . TYR A 1 448 ? -4.065 -5.219 -6.882 1.00 87.69 448 TYR A O 1
ATOM 3539 N N . CYS A 1 449 ? -3.107 -5.952 -8.785 1.00 82.31 449 CYS A N 1
ATOM 3540 C CA . CYS A 1 449 ? -4.049 -5.304 -9.687 1.00 82.31 449 CYS A CA 1
ATOM 3541 C C . CYS A 1 449 ? -5.336 -6.132 -9.821 1.00 82.31 449 CYS A C 1
ATOM 3543 O O . CYS A 1 449 ? -5.278 -7.306 -10.195 1.00 82.31 449 CYS A O 1
ATOM 3545 N N . GLY A 1 450 ? -6.492 -5.515 -9.585 1.00 71.25 450 GLY A N 1
ATOM 3546 C CA . GLY A 1 450 ? -7.807 -6.123 -9.795 1.00 71.25 450 GLY A CA 1
ATOM 3547 C C . GLY A 1 450 ? -8.855 -5.096 -10.219 1.00 71.25 450 GLY A C 1
ATOM 3548 O O . GLY A 1 450 ? -8.613 -3.892 -10.184 1.00 71.25 450 GLY A O 1
ATOM 3549 N N . HIS A 1 451 ? -10.037 -5.564 -10.626 1.00 62.44 451 HIS A N 1
ATOM 3550 C CA . HIS A 1 451 ? -11.150 -4.659 -10.909 1.00 62.44 451 HIS A CA 1
ATOM 3551 C C . HIS A 1 451 ? -11.644 -4.066 -9.587 1.00 62.44 451 HIS A C 1
ATOM 3553 O O . HIS A 1 451 ? -12.023 -4.806 -8.673 1.00 62.44 451 HIS A O 1
ATOM 3559 N N . CYS A 1 452 ? -11.561 -2.747 -9.436 1.00 56.62 452 CYS A N 1
ATOM 3560 C CA . CYS A 1 452 ? -12.017 -2.050 -8.240 1.00 56.62 452 CYS A CA 1
ATOM 3561 C C . CYS A 1 452 ? -13.441 -1.574 -8.426 1.00 56.62 452 CYS A C 1
ATOM 3563 O O . CYS A 1 452 ? -13.740 -0.932 -9.427 1.00 56.62 452 CYS A O 1
ATOM 3565 N N . ASN A 1 453 ? -14.313 -1.926 -7.474 1.00 53.72 453 ASN A N 1
ATOM 3566 C CA . ASN A 1 453 ? -15.627 -1.323 -7.443 1.00 53.72 453 ASN A CA 1
ATOM 3567 C C . ASN A 1 453 ? -15.423 0.176 -7.212 1.00 53.72 453 ASN A C 1
ATOM 3569 O O . ASN A 1 453 ? -14.779 0.573 -6.242 1.00 53.72 453 ASN A O 1
ATOM 3573 N N . THR A 1 454 ? -15.888 0.989 -8.150 1.00 52.28 454 THR A N 1
ATOM 3574 C CA . THR A 1 454 ? -15.747 2.446 -8.108 1.00 52.28 454 THR A CA 1
ATOM 3575 C C . THR A 1 454 ? -16.857 3.099 -7.293 1.00 52.28 454 THR A C 1
ATOM 3577 O O . THR A 1 454 ? -16.761 4.284 -6.994 1.00 52.28 454 THR A O 1
ATOM 3580 N N . THR A 1 455 ? -17.897 2.340 -6.929 1.00 52.44 455 THR A N 1
ATOM 3581 C CA . THR A 1 455 ? -19.079 2.848 -6.219 1.00 52.44 455 THR A CA 1
ATOM 3582 C C . THR A 1 455 ? -19.086 2.516 -4.726 1.00 52.44 455 THR A C 1
ATOM 3584 O O . THR A 1 455 ? -19.674 3.265 -3.952 1.00 52.44 455 THR A O 1
ATOM 3587 N N . THR A 1 456 ? -18.415 1.439 -4.295 1.00 57.50 456 THR A N 1
ATOM 3588 C CA . THR A 1 456 ? -18.291 1.063 -2.874 1.00 57.50 456 THR A CA 1
ATOM 3589 C C . THR A 1 456 ? -16.838 0.734 -2.532 1.00 57.50 456 THR A C 1
ATOM 3591 O O . THR A 1 456 ? -16.237 -0.134 -3.166 1.00 57.50 456 THR A O 1
ATOM 3594 N N . ASP A 1 457 ? -16.280 1.373 -1.504 1.00 53.97 457 ASP A N 1
ATOM 3595 C CA . ASP A 1 457 ? -14.863 1.265 -1.113 1.00 53.97 457 ASP A CA 1
ATOM 3596 C C . ASP A 1 457 ? -14.520 0.026 -0.256 1.00 53.97 457 ASP A C 1
ATOM 3598 O O . ASP A 1 457 ? -13.380 -0.142 0.194 1.00 53.97 457 ASP A O 1
ATOM 3602 N N . ILE A 1 458 ? -15.494 -0.866 -0.052 1.00 57.22 458 ILE A N 1
ATOM 3603 C CA . ILE A 1 458 ? -15.372 -2.011 0.849 1.00 57.22 458 ILE A CA 1
ATOM 3604 C C . ILE A 1 458 ? -14.686 -3.163 0.119 1.00 57.22 458 ILE A C 1
ATOM 3606 O O . ILE A 1 458 ? -15.316 -4.038 -0.476 1.00 57.22 458 ILE A O 1
ATOM 3610 N N . LYS A 1 459 ? -13.357 -3.164 0.172 1.00 62.94 459 LYS A N 1
ATOM 3611 C CA . LYS A 1 459 ? -12.541 -4.330 -0.152 1.00 62.94 459 LYS A CA 1
ATOM 3612 C C . LYS A 1 459 ? -11.679 -4.684 1.044 1.00 62.94 459 LYS A C 1
ATOM 3614 O O . LYS A 1 459 ? -10.815 -3.915 1.452 1.00 62.94 459 LYS A O 1
ATOM 3619 N N . GLU A 1 460 ? -11.886 -5.881 1.573 1.00 76.69 460 GLU A N 1
ATOM 3620 C CA . GLU A 1 460 ? -10.965 -6.470 2.534 1.00 76.69 460 GLU A CA 1
ATOM 3621 C C . GLU A 1 460 ? -10.051 -7.457 1.813 1.00 76.69 460 GLU A C 1
ATOM 3623 O O . GLU A 1 460 ? -10.508 -8.384 1.142 1.00 76.69 460 GLU A O 1
ATOM 3628 N N . ALA A 1 461 ? -8.746 -7.260 1.956 1.00 81.75 461 ALA A N 1
ATOM 3629 C CA . ALA A 1 461 ? -7.737 -8.216 1.535 1.00 81.75 461 ALA A CA 1
ATOM 3630 C C . ALA A 1 461 ? -7.117 -8.825 2.794 1.00 81.75 461 ALA A C 1
ATOM 3632 O O . ALA A 1 461 ? -6.637 -8.090 3.650 1.00 81.75 461 ALA A O 1
ATOM 3633 N N . ASN A 1 462 ? -7.143 -10.152 2.918 1.00 85.75 462 ASN A N 1
ATOM 3634 C CA . ASN A 1 462 ? -6.646 -10.867 4.094 1.00 85.75 462 ASN A CA 1
ATOM 3635 C C . ASN A 1 462 ? -5.651 -11.964 3.700 1.00 85.75 462 ASN A C 1
ATOM 3637 O O . ASN A 1 462 ? -5.697 -12.503 2.591 1.00 85.75 462 ASN A O 1
ATOM 3641 N N . PHE A 1 463 ? -4.771 -12.318 4.637 1.00 85.56 463 PHE A N 1
ATOM 3642 C CA . PHE A 1 463 ? -3.891 -13.477 4.511 1.00 85.56 463 PHE A CA 1
ATOM 3643 C C . PHE A 1 463 ? -4.675 -14.767 4.778 1.00 85.56 463 PHE A C 1
ATOM 3645 O O . PHE A 1 463 ? -5.393 -14.873 5.772 1.00 85.56 463 PHE A O 1
ATOM 3652 N N . PHE A 1 464 ? -4.511 -15.770 3.914 1.00 76.94 464 PHE A N 1
ATOM 3653 C CA . PHE A 1 464 ? -5.100 -17.098 4.096 1.00 76.94 464 PHE A CA 1
ATOM 3654 C C . PHE A 1 464 ? -4.010 -18.158 4.289 1.00 76.94 464 PHE A C 1
ATOM 3656 O O . PHE A 1 464 ? -3.153 -18.341 3.426 1.00 76.94 464 PHE A O 1
ATOM 3663 N N . GLY A 1 465 ? -4.101 -18.919 5.385 1.00 61.38 465 GLY A N 1
ATOM 3664 C CA . GLY A 1 465 ? -3.210 -20.046 5.694 1.00 61.38 465 GLY A CA 1
ATOM 3665 C C . GLY A 1 465 ? -2.035 -19.704 6.623 1.00 61.38 465 GLY A C 1
ATOM 3666 O O . GLY A 1 465 ? -1.717 -18.546 6.856 1.00 61.38 465 GLY A O 1
ATOM 3667 N N . ARG A 1 466 ? -1.394 -20.745 7.182 1.00 49.22 466 ARG A N 1
ATOM 3668 C CA . ARG A 1 466 ? -0.254 -20.652 8.126 1.00 49.22 466 ARG A CA 1
ATOM 3669 C C . ARG A 1 466 ? 1.131 -20.643 7.453 1.00 49.22 466 ARG A C 1
ATOM 3671 O O . ARG A 1 466 ? 2.133 -20.844 8.122 1.00 49.22 466 ARG A O 1
ATOM 3678 N N . SER A 1 467 ? 1.207 -20.500 6.132 1.00 39.97 467 SER A N 1
ATOM 3679 C CA . SER A 1 467 ? 2.459 -20.610 5.374 1.00 39.97 467 SER A CA 1
ATOM 3680 C C . SER A 1 467 ? 2.572 -19.429 4.421 1.00 39.97 467 SER A C 1
ATOM 3682 O O . SER A 1 467 ? 1.635 -19.178 3.672 1.00 39.97 467 SER A O 1
ATOM 3684 N N . GLU A 1 468 ? 3.728 -18.760 4.428 1.00 38.19 468 GLU A N 1
ATOM 3685 C CA . GLU A 1 468 ? 4.141 -17.657 3.534 1.00 38.19 468 GLU A CA 1
ATOM 3686 C C . GLU A 1 468 ? 4.014 -17.961 2.030 1.00 38.19 468 GLU A C 1
ATOM 3688 O O . GLU A 1 468 ? 4.187 -17.093 1.180 1.00 38.19 468 GLU A O 1
ATOM 3693 N N . ALA A 1 469 ? 3.662 -19.186 1.651 1.00 31.86 469 ALA A N 1
ATOM 3694 C CA . ALA A 1 469 ? 3.182 -19.448 0.315 1.00 31.86 469 ALA A CA 1
ATOM 3695 C C . ALA A 1 469 ? 1.687 -19.136 0.262 1.00 31.86 469 ALA A C 1
ATOM 3697 O O . ALA A 1 469 ? 0.867 -19.905 0.770 1.00 31.86 469 ALA A O 1
ATOM 3698 N N . LEU A 1 470 ? 1.326 -18.089 -0.480 1.00 33.88 470 LEU A N 1
ATOM 3699 C CA . LEU A 1 470 ? 0.060 -18.043 -1.201 1.00 33.88 470 LEU A CA 1
ATOM 3700 C C . LEU A 1 470 ? -0.074 -19.386 -1.949 1.00 33.88 470 LEU A C 1
ATOM 3702 O O . LEU A 1 470 ? 0.448 -19.552 -3.055 1.00 33.88 470 LEU A O 1
ATOM 3706 N N . LYS A 1 471 ? -0.688 -20.398 -1.317 1.00 27.53 471 LYS A N 1
ATOM 3707 C CA . LYS A 1 471 ? -0.936 -21.713 -1.906 1.00 27.53 471 LYS A CA 1
ATOM 3708 C C . LYS A 1 471 ? -1.950 -21.482 -3.014 1.00 27.53 471 LYS A C 1
ATOM 3710 O O . LYS A 1 471 ? -3.151 -21.650 -2.831 1.00 27.53 471 LYS A O 1
ATOM 3715 N N . ARG A 1 472 ? -1.447 -21.129 -4.198 1.00 34.34 472 ARG A N 1
ATOM 3716 C CA . ARG A 1 472 ? -2.097 -21.437 -5.465 1.00 34.34 472 ARG A CA 1
ATOM 3717 C C . ARG A 1 472 ? -2.271 -22.948 -5.468 1.00 34.34 472 ARG A C 1
ATOM 3719 O O . ARG A 1 472 ? -1.348 -23.685 -5.814 1.00 34.34 472 ARG A O 1
ATOM 3726 N N . ARG A 1 473 ? -3.437 -23.424 -5.020 1.00 26.33 473 ARG A N 1
ATOM 3727 C CA . ARG A 1 473 ? -3.884 -24.772 -5.361 1.00 26.33 473 ARG A CA 1
ATOM 3728 C C . ARG A 1 473 ? -3.738 -24.890 -6.875 1.00 26.33 473 ARG A C 1
ATOM 3730 O O . ARG A 1 473 ? -4.145 -23.991 -7.609 1.00 26.33 473 ARG A O 1
ATOM 3737 N N . ARG A 1 474 ? -3.077 -25.966 -7.307 1.00 25.98 474 ARG A N 1
ATOM 3738 C CA . ARG A 1 474 ? -3.009 -26.401 -8.701 1.00 25.98 474 ARG A CA 1
ATOM 3739 C C . ARG A 1 474 ? -4.391 -26.215 -9.327 1.00 25.98 474 ARG A C 1
ATOM 3741 O O . ARG A 1 474 ? -5.318 -26.928 -8.958 1.00 25.98 474 ARG A O 1
ATOM 3748 N N . ALA A 1 475 ? -4.517 -25.277 -10.259 1.00 29.59 475 ALA A N 1
ATOM 3749 C CA . ALA A 1 475 ? -5.564 -25.375 -11.253 1.00 29.59 475 ALA A CA 1
ATOM 3750 C C . ALA A 1 475 ? -5.214 -26.615 -12.081 1.00 29.59 475 ALA A C 1
ATOM 3752 O O . ALA A 1 475 ? -4.225 -26.621 -12.816 1.00 29.59 475 ALA A O 1
ATOM 3753 N N . GLN A 1 476 ? -5.966 -27.695 -11.876 1.00 25.47 476 GLN A N 1
ATOM 3754 C CA . GLN A 1 476 ? -6.097 -28.717 -12.903 1.00 25.47 476 GLN A CA 1
ATOM 3755 C C . GLN A 1 476 ? -6.627 -28.047 -14.187 1.00 25.47 476 GLN A C 1
ATOM 3757 O O . GLN A 1 476 ? -7.369 -27.060 -14.094 1.00 25.47 476 GLN A O 1
ATOM 3762 N N . PRO A 1 477 ? -6.233 -28.526 -15.378 1.00 28.00 477 PRO A N 1
ATOM 3763 C CA . PRO A 1 477 ? -6.714 -27.978 -16.639 1.00 28.00 477 PRO A CA 1
ATOM 3764 C C . PRO A 1 477 ? -8.211 -28.293 -16.760 1.00 28.00 477 PRO A C 1
ATOM 3766 O O . PRO A 1 477 ? -8.594 -29.432 -16.993 1.00 28.00 477 PRO A O 1
ATOM 3769 N N . GLY A 1 478 ? -9.053 -27.290 -16.510 1.00 27.95 478 GLY A N 1
ATOM 3770 C CA . GLY A 1 478 ? -10.515 -27.431 -16.510 1.00 27.95 478 GLY A CA 1
ATOM 3771 C C . GLY A 1 478 ? -11.293 -26.177 -16.094 1.00 27.95 478 GLY A C 1
ATOM 3772 O O . GLY A 1 478 ? -12.479 -26.079 -16.366 1.00 27.95 478 GLY A O 1
ATOM 3773 N N . TRP A 1 479 ? -10.644 -25.167 -15.507 1.00 25.44 479 TRP A N 1
ATOM 3774 C CA . TRP A 1 479 ? -11.328 -23.978 -14.965 1.00 25.44 479 TRP A CA 1
ATOM 3775 C C . TRP A 1 479 ? -11.424 -22.766 -15.913 1.00 25.44 479 TRP A C 1
ATOM 3777 O O . TRP A 1 479 ? -11.644 -21.642 -15.471 1.00 25.44 479 TRP A O 1
ATOM 3787 N N . GLN A 1 480 ? -11.293 -22.964 -17.229 1.00 27.33 480 GLN A N 1
ATOM 3788 C CA . GLN A 1 480 ? -11.451 -21.879 -18.214 1.00 27.33 480 GLN A CA 1
ATOM 3789 C C . GLN A 1 480 ? -12.911 -21.553 -18.588 1.00 27.33 480 GLN A C 1
ATOM 3791 O O . GLN A 1 480 ? -13.128 -20.728 -19.471 1.00 27.33 480 GLN A O 1
ATOM 3796 N N . GLN A 1 481 ? -13.918 -22.112 -17.905 1.00 26.16 481 GLN A N 1
ATOM 3797 C CA . GLN A 1 481 ? -15.324 -21.918 -18.291 1.00 26.16 481 GLN A CA 1
ATOM 3798 C C . GLN A 1 481 ? -16.266 -21.349 -17.220 1.00 26.16 481 GLN A C 1
ATOM 3800 O O . GLN A 1 481 ? -17.467 -21.287 -17.458 1.00 26.16 481 GLN A O 1
ATOM 3805 N N . GLU A 1 482 ? -15.756 -20.831 -16.098 1.00 26.41 482 GLU A N 1
ATOM 3806 C CA . GLU A 1 482 ? -16.612 -20.304 -15.017 1.00 26.41 482 GLU A CA 1
ATOM 3807 C C . GLU A 1 482 ? -16.381 -18.824 -14.658 1.00 26.41 482 GLU A C 1
ATOM 3809 O O . GLU A 1 482 ? -16.645 -18.379 -13.547 1.00 26.41 482 GLU A O 1
ATOM 3814 N N . GLN A 1 483 ? -15.991 -17.995 -15.635 1.00 28.39 483 GLN A N 1
ATOM 3815 C CA . GLN A 1 483 ? -16.118 -16.528 -15.520 1.00 28.39 483 GLN A CA 1
ATOM 3816 C C . GLN A 1 483 ? -17.552 -16.004 -15.763 1.00 28.39 483 GLN A C 1
ATOM 3818 O O . GLN A 1 483 ? -17.754 -14.803 -15.917 1.00 28.39 483 GLN A O 1
ATOM 3823 N N . ARG A 1 484 ? -18.573 -16.875 -15.773 1.00 26.77 484 ARG A N 1
ATOM 3824 C CA . ARG A 1 484 ? -19.985 -16.493 -15.975 1.00 26.77 484 ARG A CA 1
ATOM 3825 C C . ARG A 1 484 ? -20.915 -16.712 -14.770 1.00 26.77 484 ARG A C 1
ATOM 3827 O O . ARG A 1 484 ? -22.111 -16.507 -14.922 1.00 26.77 484 ARG A O 1
ATOM 3834 N N . SER A 1 485 ? -20.409 -17.039 -13.575 1.00 25.47 485 SER A N 1
ATOM 3835 C CA . SER A 1 485 ? -21.275 -17.314 -12.407 1.00 25.47 485 SER A CA 1
ATOM 3836 C C . SER A 1 485 ? -20.843 -16.656 -11.083 1.00 25.47 485 SER A C 1
ATOM 3838 O O . SER A 1 485 ? -20.978 -17.247 -10.017 1.00 25.47 485 SER A O 1
ATOM 3840 N N . VAL A 1 486 ? -20.374 -15.402 -11.119 1.00 26.91 486 VAL A N 1
ATOM 3841 C CA . VAL A 1 486 ? -20.315 -14.528 -9.917 1.00 26.91 486 VAL A CA 1
ATOM 3842 C C . VAL A 1 486 ? -21.260 -13.328 -10.089 1.00 26.91 486 VAL A C 1
ATOM 3844 O O . VAL A 1 486 ? -20.992 -12.198 -9.692 1.00 26.91 486 VAL A O 1
ATOM 3847 N N . HIS A 1 487 ? -22.387 -13.582 -10.750 1.00 28.94 487 HIS A N 1
ATOM 3848 C CA . HIS A 1 487 ? -23.554 -12.711 -10.806 1.00 28.94 487 HIS A CA 1
ATOM 3849 C C . HIS A 1 487 ? -24.685 -13.467 -10.108 1.00 28.94 487 HIS A C 1
ATOM 3851 O O . HIS A 1 487 ? -25.031 -14.557 -10.552 1.00 28.94 487 HIS A O 1
ATOM 3857 N N . ARG A 1 488 ? -25.261 -12.858 -9.063 1.00 28.92 488 ARG A N 1
ATOM 3858 C CA . ARG A 1 488 ? -26.312 -13.362 -8.150 1.00 28.92 488 ARG A CA 1
ATOM 3859 C C . ARG A 1 488 ? -25.808 -14.048 -6.879 1.00 28.92 488 ARG A C 1
ATOM 3861 O O . ARG A 1 488 ? -25.820 -15.263 -6.756 1.00 28.92 488 ARG A O 1
ATOM 3868 N N . GLN A 1 489 ? -25.493 -13.230 -5.889 1.00 26.00 489 GLN A N 1
ATOM 3869 C CA . GLN A 1 489 ? -26.187 -13.204 -4.596 1.00 26.00 489 GLN A CA 1
ATOM 3870 C C . GLN A 1 489 ? -25.794 -11.889 -3.911 1.00 26.00 489 GLN A C 1
ATOM 3872 O O . GLN A 1 489 ? -24.802 -11.292 -4.319 1.00 26.00 489 GLN A O 1
ATOM 3877 N N . TRP A 1 490 ? -26.591 -11.435 -2.944 1.00 29.03 490 TRP A N 1
ATOM 3878 C CA . TRP A 1 490 ? -26.670 -10.063 -2.406 1.00 29.03 490 TRP A CA 1
ATOM 3879 C C . TRP A 1 490 ? -27.555 -9.111 -3.231 1.00 29.03 490 TRP A C 1
ATOM 3881 O O . TRP A 1 490 ? -27.088 -8.158 -3.854 1.00 29.03 490 TRP A O 1
ATOM 3891 N N . LEU A 1 491 ? -28.857 -9.420 -3.230 1.00 30.16 491 LEU A N 1
ATOM 3892 C CA . LEU A 1 491 ? -29.875 -8.410 -2.921 1.00 30.16 491 LEU A CA 1
ATOM 3893 C C . LEU A 1 491 ? -30.021 -8.347 -1.400 1.00 30.16 491 LEU A C 1
ATOM 3895 O O . LEU A 1 491 ? -29.875 -9.434 -0.785 1.00 30.16 491 LEU A O 1
#

Solvent-accessible surface area (backbone atoms only — not comparable to full-atom values): 28811 Å² total; per-residue (Å²): 116,74,83,83,70,88,43,63,73,59,24,77,43,63,40,38,94,46,81,78,30,35,38,38,40,23,12,54,66,15,33,40,36,33,29,35,61,84,83,45,42,70,78,43,71,34,66,85,50,88,26,36,21,37,22,60,32,54,31,68,94,38,59,51,39,38,35,40,18,13,49,62,12,38,30,34,36,40,52,72,83,50,92,61,78,67,64,47,77,71,43,66,40,31,77,77,69,36,86,84,27,28,22,36,15,42,29,42,23,66,67,47,69,48,38,36,38,39,18,23,63,39,70,47,35,37,40,29,36,51,63,53,50,53,52,50,52,66,57,50,80,73,63,94,81,89,78,92,72,64,93,88,56,92,84,74,67,73,58,90,80,26,60,46,41,34,36,58,56,63,59,81,70,36,62,58,63,42,61,76,62,80,41,68,47,23,27,50,26,51,38,55,35,85,80,42,47,34,40,36,35,25,31,23,81,53,51,36,33,32,31,42,72,76,75,66,42,63,28,73,83,66,72,68,83,79,80,74,84,77,78,86,78,90,80,86,90,84,91,86,84,90,84,91,81,92,75,94,72,97,68,84,87,73,80,92,68,73,103,62,76,85,87,64,80,88,70,81,70,79,79,78,77,65,57,74,70,47,45,51,42,50,49,54,17,50,50,28,45,74,71,66,37,30,70,61,14,37,54,35,29,51,58,44,34,76,76,41,80,77,46,29,64,49,30,34,53,33,18,53,29,28,61,69,59,61,50,91,54,21,43,47,56,18,32,54,24,13,53,52,14,33,75,62,31,82,80,43,62,73,20,48,58,50,30,19,53,22,30,42,76,71,66,40,46,70,62,14,48,55,40,45,52,51,40,29,72,76,38,60,90,52,43,80,32,72,70,46,47,49,51,50,53,54,44,53,54,56,54,52,63,55,52,55,67,60,54,70,78,74,74,84,82,89,80,91,77,96,70,84,85,77,89,83,81,82,65,78,58,62,53,69,64,60,50,54,51,52,66,68,15,29,22,55,73,45,75,51,86,70,93,64,61,86,88,55,66,86,53,85,70,81,84,70,80,97,48,98,56,81,75,73,70,81,78,65,96,75,74,91,78,66,94,80,70,92,72,91,81,87,131

pLDDT: mean 74.65, std 25.91, range [21.7, 98.19]

Organism: Leptonychotes weddellii (NCBI:txid9713)

Nearest PDB structures (foldseek):
  6qtv-assembly1_A  TM=8.532E-01  e=5.474E-11  Arabidopsis thaliana
  7s1q-assembly1_B  TM=8.567E-01  e=2.272E-08  Homo sapiens
  8ctb-assembly1_B  TM=8.529E-01  e=2.042E-08  Homo sapiens
  7s1p-assembly1_B  TM=8.588E-01  e=2.812E-08  Homo sapiens
  7mxg-assembly1_B-2  TM=8.361E-01  e=9.093E-08  Homo sapiens

Sequence (491 aa):
MHTGHTANIFSVKFLPHAGDRILITGAADSKVHVHDLTVKETIHMFGDHTNRVKRIATAPMWPNTFWSAAEDGLIRQYDLRENSKHSEVLIDLTEYCGQLVEAKCLTVNPQDNNCLAVGASGPFVRLYDIRMIHNHRKSMKQSPSAGVHTFCDRQKPLPDGAAQYYVAGHLPVKLPDYNNRLRVLVATYVTFSPNGTELLVNMGGEQVYLFDLTYKQRPYTFLLPRKCHSSGEVQNGKMSTNGVSNGVSNGLHLHSNGFRLPESRGHVSPQVELPPYLERVKQQANEAFACQQWTQAIQLYSKAVQRAPHNAMLYGNRAAAYMKRKWDGDHYDALRDCLKAISLNPCHLKAHFRLARCLFELKYVAEALECLDDFKGKFPEQAHSSACDALGRDITAALFSKNDGEEKKGAGGGGGGPVRLRSTSRKDSISEDEMVLRERSYDYQFRYCGHCNTTTDIKEANFFGRSEALKRRRAQPGWQQEQRSVHRQWL

Secondary structure (DSSP, 8-state):
-----SS-EEEEEEPTTSTT-EEEEEETTS-EEEEETTTTEEEEEE---SS-EEEEEE-TT-TTEEEEEETTSEEEEEETTS--S--EEEEESHHHH-TT--EEEEEE-SS-TTEEEEEEBBS-EEEEEHHHHHHHHHHHTT--------TT-TTS---TTSEEEE--TTS--SHHHHHTTT---EEEEEEE-TTSSEEEEEEETS-EEEEESSS----GGG-S----------------------------------S-------------PPPHHHHHHHHHHHHHHHTT-HHHHHHHHHHHHHH-TT-HHHHHHHHHHHHHH--TTHHHHHHHHHHHHHHH-TT-HHHHHHHHHHHHHTT-HHHHHHHHHHHHHH-GGGTT-HHHHHHHHHHHHHHHHHHHHHHTTS----------------SSSPPHHHHHHHHH-B--SEEE--PPPSS---------SSSSS-------TT-TT-TT-------

Foldseek 3Di:
DDQPDPAAWQEKDQQAPPPSQWIWTFFQQQKIWIGGVVVRDTPAIANPGPGGWHYKEYENVQRQKIWTFFQQQFIWIDGNVDPDSYTHGQDRCCLAVNRRKGWQYKYAQHQDRQWIWTKIFDQKIKIFRSVLSVVLVVVCVPDDDDDRDYPPDDPDDSPVVRIAIAGALLPDQAPVVVVVLVWGFIFNYWDADNNRQWIWTQTFVFFIFIAGNPDFAARPNQPADDPDPPPDDDDDDDDDDDDDDDDDDPDDDDDDDHPDDDPDDDDPDPQPDQDPVLVVLQVVLVVCVVVVVLVSSLVSLVVSCVVVVLHLVSLLSNLVSLVSVPDRCSLVSSLVSLVSSCVSPVLPLSSLLSNLVSCVVSVVLVVSLVSLVVSCVSCVVCCPPPSSVVSNVSSVVSVVVVVVVVCVVPDDDDDDDDDDDPDPDPRGDRDPVSSVSSRSHTHGPDIDDDDDDNPDRDDDDDDDDPDPDPPPPDPDPDPPPPPPPPPDDDD